Protein AF-0000000066860298 (afdb_homodimer)

Radius of gyration: 26.47 Å; Cα contacts (8 Å, |Δi|>4): 1720; chains: 2; bounding box: 58×80×60 Å

Secondary structure (DSSP, 8-state):
-HHHHHHS-S-HHHHHHHHHHHHTS---TT----GGGGSSS----HHHHHHHHHHHHHHHHHHHHHHHT--GGGEEEEEEEESS---SS-HHHHHHHHHT--TT-EEEEEES--TTHHHHHHHHHHHHHHHS-S-EEEEEEEE--GGG---S--HHHHHHHHHB--EEEEEEEE--GGGGGT-SEEEEEEEEEE-TTSHHHHHSEEEEE-TTS-EEEEE-TTHHHHHHHHHHHHHHHHHHHHS-HHHHHHHHHHHHHHHHS---PPPPPP-GGGT-SEEEE--S-HHHHHHHHHHTT--HHHHHHHHHHHHHH-B-GGGHHHHHHHHHHHTT---TT-EEEEEEEETTTEEEEEEEEESSPPPPPTT-TTTTTGGG-SPPP--/-HHHHHHS-S-HHHHHHHHHHHHHS---TT----GGGGSSS----HHHHHHHHHHHHHHHHHHHHHHHT--GGGEEEEEEEESS---SS-HHHHHHHHHT--TT-EEEEEES--TTHHHHHHHHHHHHHHHS-S-EEEEEEEE--GGG---S--HHHHHHHHHB--EEEEEEEE--GGGGGT-SEEEEEEEEEE-TTSHHHHHSEEEEE-TTS-EEEEE-TTHHHHHHHHHHHHHHHHHHHHS-HHHHHHHHHHHHHHHHH---PPPPPP-GGGT-SEEEE--S-HHHHHHHHHHTT--HHHHHHHHHHHHHH-B-GGGHHHHHHHHHHHTT---TT-EEEEEEEETTTEEEEEEEEESSPPPPPTT-TTTTTGGG-S-----

Sequence (766 aa):
MDHSRLTGDFEDSSLEFQRKILERSGLGEETYVPEAMHSIPPQPSMAAARAEAEQVMFGALDKLFQGTNIKPKDIGILIVNCSLFNPTPSLSAMIVNKYKLRGNIRSFNLGGMGCSAGVIAVDLAKDLLQVHRNTYAVVVSTENITQNWYFGNKKSMLIPNCLFRVGCSALLLSNKPADRRRAKYRLVHVVRTHRGADDKAFRCVYQEQDDAGKTGVSLSKDLMAIAGGALKTNITTLGPLVLPISEQLLFFVTLLMNKLFKAGVKPYIPDFKLAFDHFCIHAGGRAVIDELEKNLQLLPEHVEASRMTLHRFGNTSSSSIWYELAYIEAKGRIKKGNRIWQIAFGSGFKCNSAVWQALRNVRPSPNGPWEDCIHKYPVEIVTMDHSRLTGDFEDSSLEFQRKILERSGLGEETYVPEAMHSIPPQPSMAAARAEAEQVMFGALDKLFQGTNIKPKDIGILIVNCSLFNPTPSLSAMIVNKYKLRGNIRSFNLGGMGCSAGVIAVDLAKDLLQVHRNTYAVVVSTENITQNWYFGNKKSMLIPNCLFRVGCSALLLSNKPADRRRAKYRLVHVVRTHRGADDKAFRCVYQEQDDAGKTGVSLSKDLMAIAGGALKTNITTLGPLVLPISEQLLFFVTLLMNKLFKAGVKPYIPDFKLAFDHFCIHAGGRAVIDELEKNLQLLPEHVEASRMTLHRFGNTSSSSIWYELAYIEAKGRIKKGNRIWQIAFGSGFKCNSAVWQALRNVRPSPNGPWEDCIHKYPVEIVT

Foldseek 3Di:
DVLLVQLVLEDPVLVVLLVVCLQAFLAAPQAAAQPQSVDVVRDLDPVSQVVLLCVFQVVQVVQVCVVVVDQQQQAQEEEEEEEPDADVVGSQVVVCVVRVYDPNRHYYYHYNWWLQVLLVRVVVVVVVCVVPDFGKYKYKYFYTCSNAQWSHYDSQQNNCVSFAGGHMHMDIDHPDPVCLVVDFKDWDDKFKFFPLVDPCQQLQWAWDADPVRTIGTGHDPCNLVSLVVQVVVRCVVVVVVFDDPVQVVVQVVQVVCCVVVVPPDDRDQGQCVRRAVEEQEQLRTPSRLVSCCVSNVHDPVRCFLSSQLCHNHGRRRNCSSVSSVLLCQAVQNAAAQGKYWYWYFTHSTMIMIIIIGTHHRRHRDDPDPCNVPSVVDDDDGDD/DVLLVQLVLEDPVLVVLLVVCLQAFLAAPQAAAQPQSVDVVGDLDPVSQVVLLCVFQVVQVVQVCVVVVDQQQQAQEEEEEEEPDADVVGSQVVVCVVRVYDPNRHYYYHYNWWLQVLLVRVVVVVVVCVVPDFGKYKYKYFYTCSNAQWSHRDSQQNSCVSFAGGHMHMDIDHPDPVCLVVDFKDWDDKFKFFPLVDPCQQLQWAWDADPVRTIGTGHDPCNLVSLVVQVVVRCVVVVVVFDDPVQVVVQVVQVVCCVVVVPPDDRDQGQCVRRAVEEQEQLRTPSRLVSCCVSNVHDCVRCQLSSQLCHNHGRRRNCSSVSSVLLCQAVQNAAAQGKYWYWYFTHSTMIMIIIIGTHHRRHRDDPDPCNVPSVVDDDDGDD

Nearest PDB structures (foldseek):
  4jap-assembly1_D  TM=8.308E-01  e=1.644E-23  Mycobacterium tuberculosis
  5wx5-assembly1_A  TM=7.627E-01  e=2.979E-23  Tetradium ruticarpum
  1jwx-assembly1_A-2  TM=7.814E-01  e=2.443E-23  Medicago sativa
  5wx4-assembly1_A  TM=7.802E-01  e=6.637E-22  Tetradium ruticarpum
  1ted-assembly2_D  TM=7.683E-01  e=3.663E-22  Mycobacterium tuberculosis H37Rv

Organism: Glycine max (NCBI:txid3847)

Solvent-accessible surface area (backbone atoms only — not comparable to full-atom values): 38801 Å² total; per-residue (Å²): 106,71,61,58,60,69,60,64,56,51,48,69,68,45,51,52,49,48,49,56,48,44,72,61,37,52,49,44,90,69,36,45,73,54,72,37,65,74,40,87,64,60,48,58,39,64,69,47,33,50,50,53,48,49,52,37,50,50,51,32,44,51,51,47,32,66,73,67,72,54,58,60,62,61,42,42,31,40,38,27,32,23,27,72,57,48,47,38,33,16,67,43,31,50,50,28,30,74,59,46,33,47,41,68,47,48,69,43,29,38,17,3,49,29,28,21,32,36,52,53,49,49,52,50,48,55,50,48,44,72,70,46,70,73,39,30,34,37,40,36,18,28,40,51,54,43,70,52,58,41,68,56,68,53,65,47,27,44,49,50,64,62,40,54,22,57,35,43,36,56,44,83,43,71,64,38,75,82,48,60,83,72,40,58,58,43,84,73,49,73,47,66,28,43,43,13,41,41,66,67,35,26,53,24,35,29,53,43,55,52,96,87,66,44,52,24,46,30,51,41,92,53,40,64,61,47,50,49,54,38,46,54,56,34,46,64,64,46,40,74,76,55,42,55,67,70,52,41,49,53,41,49,50,44,53,48,44,34,66,72,55,68,42,90,58,75,81,68,68,66,70,55,73,79,50,32,76,42,47,17,48,35,26,76,38,45,65,55,46,52,50,48,35,60,72,52,68,52,55,73,78,48,47,40,35,22,51,49,34,19,18,50,37,24,19,11,47,25,18,29,38,56,53,13,48,49,44,40,22,56,70,57,68,43,39,55,67,37,26,37,39,35,39,26,52,24,30,19,25,32,22,29,35,40,31,34,32,26,68,33,66,39,67,51,55,88,84,40,98,45,60,89,51,52,85,66,53,83,69,87,71,80,126,108,70,59,56,60,70,60,64,55,50,49,70,69,44,51,50,50,48,51,56,50,43,73,62,38,50,49,46,91,70,38,45,70,54,71,39,66,74,39,87,64,60,47,56,39,64,67,47,34,48,50,54,49,46,55,36,49,50,52,32,44,52,52,46,32,66,74,68,70,55,57,59,62,61,42,41,31,39,38,28,32,24,27,71,58,50,46,37,33,15,68,45,32,50,51,30,30,75,58,46,31,46,43,67,47,47,68,44,30,38,19,3,48,30,27,24,32,35,52,52,48,50,51,49,49,55,50,48,42,73,70,46,70,75,38,30,34,37,40,36,17,28,38,51,56,42,68,53,58,41,68,58,68,54,66,48,26,44,50,50,64,62,40,54,23,58,36,43,36,58,44,84,45,70,63,37,76,82,48,60,82,73,38,57,60,42,84,73,48,72,47,67,31,42,41,13,40,41,67,65,36,27,53,23,34,29,53,43,56,51,98,85,64,46,51,25,44,31,49,40,94,54,39,66,60,47,49,50,54,40,47,52,56,35,46,64,66,44,40,75,76,56,44,54,67,72,51,41,50,52,40,50,51,42,52,49,44,34,67,70,55,68,41,91,58,76,81,67,68,65,69,55,70,80,47,31,75,41,48,16,48,36,27,76,38,46,66,54,46,51,49,49,34,60,72,53,67,53,55,73,77,48,46,42,35,22,50,48,36,19,18,52,37,25,18,12,49,26,16,29,38,57,52,13,48,49,44,41,23,58,72,57,69,43,40,55,67,37,26,36,40,35,39,26,51,24,32,17,25,33,22,28,34,39,31,34,32,26,68,33,67,39,64,53,57,88,83,40,98,47,60,89,51,53,87,67,54,82,67,89,71,80,125

InterPro domains:
  IPR012392 Very-long-chain 3-ketoacyl-CoA synthase [PTHR31561] (1-380)
  IPR013601 FAE1/Type III polyketide synthase-like protein [PF08392] (1-259)
  IPR013747 Beta-ketoacyl-[acyl-carrier-protein] synthase III, C-terminal [PF08541] (277-357)
  IPR016039 Thiolase-like [G3DSA:3.40.47.10] (7-358)
  IPR016039 Thiolase-like [SSF53901] (9-183)
  IPR016039 Thiolase-like [SSF53901] (188-357)

pLDDT: mean 95.0, std 6.2, range [60.56, 98.94]

Structure (mmCIF, N/CA/C/O backbone):
data_AF-0000000066860298-model_v1
#
loop_
_entity.id
_entity.type
_entity.pdbx_description
1 polymer 'very-long-chain 3-oxoacyl-CoA synthase'
#
loop_
_atom_site.group_PDB
_atom_site.id
_atom_site.type_symbol
_atom_site.label_atom_id
_atom_site.label_alt_id
_atom_site.label_comp_id
_atom_site.label_asym_id
_atom_site.label_entity_id
_atom_site.label_seq_id
_atom_site.pdbx_PDB_ins_code
_atom_site.Cartn_x
_atom_site.Cartn_y
_atom_site.Cartn_z
_atom_site.occupancy
_atom_site.B_iso_or_equiv
_atom_site.auth_seq_id
_atom_site.auth_comp_id
_atom_site.auth_asym_id
_atom_site.auth_atom_id
_atom_site.pdbx_PDB_model_num
ATOM 1 N N . MET A 1 1 ? 22 -16.344 -17.984 1 90.94 1 MET A N 1
ATOM 2 C CA . MET A 1 1 ? 23.234 -16.844 -17.375 1 90.94 1 MET A CA 1
ATOM 3 C C . MET A 1 1 ? 24.453 -16.141 -17.969 1 90.94 1 MET A C 1
ATOM 5 O O . MET A 1 1 ? 25.391 -15.805 -17.25 1 90.94 1 MET A O 1
ATOM 9 N N . ASP A 1 2 ? 24.438 -15.969 -19.297 1 91.94 2 ASP A N 1
ATOM 10 C CA . ASP A 1 2 ? 25.531 -15.258 -19.938 1 91.94 2 ASP A CA 1
ATOM 11 C C . ASP A 1 2 ? 25.688 -13.844 -19.375 1 91.94 2 ASP A C 1
ATOM 13 O O . ASP A 1 2 ? 26.797 -13.406 -19.062 1 91.94 2 ASP A O 1
ATOM 17 N N . HIS A 1 3 ? 24.625 -13.18 -19.281 1 91.5 3 HIS A N 1
ATOM 18 C CA . HIS A 1 3 ? 24.672 -11.828 -18.734 1 91.5 3 HIS A CA 1
ATOM 19 C C . HIS A 1 3 ? 25.156 -11.836 -17.297 1 91.5 3 HIS A C 1
ATOM 21 O O . HIS A 1 3 ? 25.953 -10.977 -16.906 1 91.5 3 HIS A O 1
ATOM 27 N N . SER A 1 4 ? 24.672 -12.75 -16.5 1 92.75 4 SER A N 1
ATOM 28 C CA . SER A 1 4 ? 25.109 -12.859 -15.109 1 92.75 4 SER A CA 1
ATOM 29 C C . SER A 1 4 ? 26.609 -13.031 -15.016 1 92.75 4 SER A C 1
ATOM 31 O O . SER A 1 4 ? 27.25 -12.469 -14.125 1 92.75 4 SER A O 1
ATOM 33 N N . ARG A 1 5 ? 27.141 -13.812 -15.922 1 94 5 ARG A N 1
ATOM 34 C CA . ARG A 1 5 ? 28.578 -14.023 -15.953 1 94 5 ARG A CA 1
ATOM 35 C C . ARG A 1 5 ? 29.312 -12.727 -16.312 1 94 5 ARG A C 1
ATOM 37 O O . ARG A 1 5 ? 30.328 -12.391 -15.703 1 94 5 ARG A O 1
ATOM 44 N N . LEU A 1 6 ? 28.766 -12.016 -17.219 1 93.94 6 LEU A N 1
ATOM 45 C CA . LEU A 1 6 ? 29.438 -10.844 -17.766 1 93.94 6 LEU A CA 1
ATOM 46 C C . LEU A 1 6 ? 29.375 -9.672 -16.797 1 93.94 6 LEU A C 1
ATOM 48 O O . LEU A 1 6 ? 30.203 -8.75 -16.891 1 93.94 6 LEU A O 1
ATOM 52 N N . THR A 1 7 ? 28.406 -9.617 -15.891 1 92.56 7 THR A N 1
ATOM 53 C CA . THR A 1 7 ? 28.312 -8.523 -14.93 1 92.56 7 THR A CA 1
ATOM 54 C C . THR A 1 7 ? 29.5 -8.539 -13.969 1 92.56 7 THR A C 1
ATOM 56 O O . THR A 1 7 ? 29.891 -7.5 -13.43 1 92.56 7 THR A O 1
ATOM 59 N N . GLY A 1 8 ? 30.047 -9.734 -13.695 1 93.38 8 GLY A N 1
ATOM 60 C CA . GLY A 1 8 ? 31.188 -9.883 -12.812 1 93.38 8 GLY A CA 1
ATOM 61 C C . GLY A 1 8 ? 30.828 -9.867 -11.344 1 93.38 8 GLY A C 1
ATOM 62 O O . GLY A 1 8 ? 31.703 -9.898 -10.477 1 93.38 8 GLY A O 1
ATOM 63 N N . ASP A 1 9 ? 29.609 -9.852 -11.016 1 94.31 9 ASP A N 1
ATOM 64 C CA . ASP A 1 9 ? 29.141 -9.727 -9.641 1 94.31 9 ASP A CA 1
ATOM 65 C C . ASP A 1 9 ? 29.062 -11.094 -8.961 1 94.31 9 ASP A C 1
ATOM 67 O O . ASP A 1 9 ? 29.016 -11.18 -7.734 1 94.31 9 ASP A O 1
ATOM 71 N N . PHE A 1 10 ? 29.078 -12.195 -9.711 1 97.12 10 PHE A N 1
ATOM 72 C CA . PHE A 1 10 ? 28.766 -13.516 -9.172 1 97.12 10 PHE A CA 1
ATOM 73 C C . PHE A 1 10 ? 30.016 -14.406 -9.172 1 97.12 10 PHE A C 1
ATOM 75 O O . PHE A 1 10 ? 30.75 -14.453 -10.164 1 97.12 10 PHE A O 1
ATOM 82 N N . GLU A 1 11 ? 30.172 -15.094 -8.102 1 97.75 11 GLU A N 1
ATOM 83 C CA . GLU A 1 11 ? 31.203 -16.125 -8.039 1 97.75 11 GLU A CA 1
ATOM 84 C C . GLU A 1 11 ? 30.812 -17.344 -8.867 1 97.75 11 GLU A C 1
ATOM 86 O O . GLU A 1 11 ? 29.625 -17.531 -9.195 1 97.75 11 GLU A O 1
ATOM 91 N N . ASP A 1 12 ? 31.781 -18.172 -9.133 1 97.62 12 ASP A N 1
ATOM 92 C CA . ASP A 1 12 ? 31.531 -19.375 -9.93 1 97.62 12 ASP A CA 1
ATOM 93 C C . ASP A 1 12 ? 30.516 -20.281 -9.25 1 97.62 12 ASP A C 1
ATOM 95 O O . ASP A 1 12 ? 29.656 -20.859 -9.914 1 97.62 12 ASP A O 1
ATOM 99 N N . SER A 1 13 ? 30.672 -20.406 -7.992 1 98 13 SER A N 1
ATOM 100 C CA . SER A 1 13 ? 29.75 -21.25 -7.254 1 98 13 SER A CA 1
ATOM 101 C C . SER A 1 13 ? 28.312 -20.719 -7.336 1 98 13 SER A C 1
ATOM 103 O O . SER A 1 13 ? 27.359 -21.5 -7.402 1 98 13 SER A O 1
ATOM 105 N N . SER A 1 14 ? 28.188 -19.391 -7.285 1 97.94 14 SER A N 1
ATOM 106 C CA . SER A 1 14 ? 26.875 -18.75 -7.402 1 97.94 14 SER A CA 1
ATOM 107 C C . SER A 1 14 ? 26.297 -18.953 -8.797 1 97.94 14 SER A C 1
ATOM 109 O O . SER A 1 14 ? 25.094 -19.156 -8.953 1 97.94 14 SER A O 1
ATOM 111 N N . LEU A 1 15 ? 27.125 -18.844 -9.82 1 98.06 15 LEU A N 1
ATOM 112 C CA . LEU A 1 15 ? 26.688 -19.078 -11.188 1 98.06 15 LEU A CA 1
ATOM 113 C C . LEU A 1 15 ? 26.203 -20.516 -11.367 1 98.06 15 LEU A C 1
ATOM 115 O O . LEU A 1 15 ? 25.156 -20.766 -11.969 1 98.06 15 LEU A O 1
ATOM 119 N N . GLU A 1 16 ? 26.953 -21.422 -10.836 1 98.12 16 GLU A N 1
ATOM 120 C CA . GLU A 1 16 ? 26.578 -22.844 -10.906 1 98.12 16 GLU A CA 1
ATOM 121 C C . GLU A 1 16 ? 25.266 -23.094 -10.156 1 98.12 16 GLU A C 1
ATOM 123 O O . GLU A 1 16 ? 24.422 -23.859 -10.633 1 98.12 16 GLU A O 1
ATOM 128 N N . PHE A 1 17 ? 25.219 -22.516 -9.023 1 98 17 PHE A N 1
ATOM 129 C CA . PHE A 1 17 ? 24 -22.641 -8.227 1 98 17 PHE A CA 1
ATOM 130 C C . PHE A 1 17 ? 22.781 -22.156 -9 1 98 17 PHE A C 1
ATOM 132 O O . PHE A 1 17 ? 21.766 -22.844 -9.078 1 98 17 PHE A O 1
ATOM 139 N N . GLN A 1 18 ? 22.859 -20.984 -9.562 1 97.62 18 GLN A N 1
ATOM 140 C CA . GLN A 1 18 ? 21.766 -20.422 -10.344 1 97.62 18 GLN A CA 1
ATOM 141 C C . GLN A 1 18 ? 21.422 -21.312 -11.531 1 97.62 18 GLN A C 1
ATOM 143 O O . GLN A 1 18 ? 20.25 -21.531 -11.844 1 97.62 18 GLN A O 1
ATOM 148 N N . ARG A 1 19 ? 22.422 -21.797 -12.195 1 97.06 19 ARG A N 1
ATOM 149 C CA . ARG A 1 19 ? 22.203 -22.672 -13.336 1 97.06 19 ARG A CA 1
ATOM 150 C C . ARG A 1 19 ? 21.391 -23.906 -12.93 1 97.06 19 ARG A C 1
ATOM 152 O O . ARG A 1 19 ? 20.438 -24.281 -13.617 1 97.06 19 ARG A O 1
ATOM 159 N N . LYS A 1 20 ? 21.75 -24.484 -11.852 1 96.5 20 LYS A N 1
ATOM 160 C CA . LYS A 1 20 ? 21.062 -25.688 -11.375 1 96.5 20 LYS A CA 1
ATOM 161 C C . LYS A 1 20 ? 19.609 -25.375 -11.031 1 96.5 20 LYS A C 1
ATOM 163 O O . LYS A 1 20 ? 18.719 -26.172 -11.32 1 96.5 20 LYS A O 1
ATOM 168 N N . ILE A 1 21 ? 19.406 -24.234 -10.375 1 95.5 21 ILE A N 1
ATOM 169 C CA . ILE A 1 21 ? 18.047 -23.844 -10.031 1 95.5 21 ILE A CA 1
ATOM 170 C C . ILE A 1 21 ? 17.234 -23.641 -11.305 1 95.5 21 ILE A C 1
ATOM 172 O O . ILE A 1 21 ? 16.094 -24.109 -11.398 1 95.5 21 ILE A O 1
ATOM 176 N N . LEU A 1 22 ? 17.781 -22.969 -12.25 1 95 22 LEU A N 1
ATOM 177 C CA . LEU A 1 22 ? 17.094 -22.656 -13.492 1 95 22 LEU A CA 1
ATOM 178 C C . LEU A 1 22 ? 16.734 -23.922 -14.258 1 95 22 LEU A C 1
ATOM 180 O O . LEU A 1 22 ? 15.648 -24.016 -14.844 1 95 22 LEU A O 1
ATOM 184 N N . GLU A 1 23 ? 17.562 -24.891 -14.242 1 93.31 23 GLU A N 1
ATOM 185 C CA . GLU A 1 23 ? 17.344 -26.141 -14.961 1 93.31 23 GLU A CA 1
ATOM 186 C C . GLU A 1 23 ? 16.172 -26.922 -14.375 1 93.31 23 GLU A C 1
ATOM 188 O O . GLU A 1 23 ? 15.516 -27.688 -15.086 1 93.31 23 GLU A O 1
ATOM 193 N N . ARG A 1 24 ? 15.891 -26.688 -13.125 1 92.38 24 ARG A N 1
ATOM 194 C CA . ARG A 1 24 ? 14.867 -27.469 -12.453 1 92.38 24 ARG A CA 1
ATOM 195 C C . ARG A 1 24 ? 13.656 -26.609 -12.109 1 92.38 24 ARG A C 1
ATOM 197 O O . ARG A 1 24 ? 12.75 -27.062 -11.406 1 92.38 24 ARG A O 1
ATOM 204 N N . SER A 1 25 ? 13.641 -25.438 -12.516 1 92.5 25 SER A N 1
ATOM 205 C CA . SER A 1 25 ? 12.672 -24.438 -12.055 1 92.5 25 SER A CA 1
ATOM 206 C C . SER A 1 25 ? 11.32 -24.641 -12.719 1 92.5 25 SER A C 1
ATOM 208 O O . SER A 1 25 ? 10.297 -24.172 -12.219 1 92.5 25 SER A O 1
ATOM 210 N N . GLY A 1 26 ? 11.242 -25.312 -13.852 1 93.69 26 GLY A N 1
ATOM 211 C CA . GLY A 1 26 ? 10.023 -25.422 -14.641 1 93.69 26 GLY A CA 1
ATOM 212 C C . GLY A 1 26 ? 9.789 -24.234 -15.547 1 93.69 26 GLY A C 1
ATOM 213 O O . GLY A 1 26 ? 8.789 -24.172 -16.266 1 93.69 26 GLY A O 1
ATOM 214 N N . LEU A 1 27 ? 10.75 -23.25 -15.547 1 96.06 27 LEU A N 1
ATOM 215 C CA . LEU A 1 27 ? 10.648 -22.062 -16.406 1 96.06 27 LEU A CA 1
ATOM 216 C C . LEU A 1 27 ? 11.172 -22.375 -17.797 1 96.06 27 LEU A C 1
ATOM 218 O O . LEU A 1 27 ? 12.172 -23.062 -17.953 1 96.06 27 LEU A O 1
ATOM 222 N N . GLY A 1 28 ? 10.484 -21.797 -18.781 1 94.38 28 GLY A N 1
ATOM 223 C CA . GLY A 1 28 ? 10.953 -21.891 -20.156 1 94.38 28 GLY A CA 1
ATOM 224 C C . GLY A 1 28 ? 11.867 -20.75 -20.562 1 94.38 28 GLY A C 1
ATOM 225 O O . GLY A 1 28 ? 12.094 -19.828 -19.781 1 94.38 28 GLY A O 1
ATOM 226 N N . GLU A 1 29 ? 12.297 -20.75 -21.812 1 92.12 29 GLU A N 1
ATOM 227 C CA . GLU A 1 29 ? 13.297 -19.812 -22.312 1 92.12 29 GLU A CA 1
ATOM 228 C C . GLU A 1 29 ? 12.656 -18.484 -22.734 1 92.12 29 GLU A C 1
ATOM 230 O O . GLU A 1 29 ? 13.344 -17.484 -22.922 1 92.12 29 GLU A O 1
ATOM 235 N N . GLU A 1 30 ? 11.344 -18.516 -22.734 1 93.62 30 GLU A N 1
ATOM 236 C CA . GLU A 1 30 ? 10.68 -17.328 -23.266 1 93.62 30 GLU A CA 1
ATOM 237 C C . GLU A 1 30 ? 10.188 -16.422 -22.125 1 93.62 30 GLU A C 1
ATOM 239 O O . GLU A 1 30 ? 9.406 -15.5 -22.359 1 93.62 30 GLU A O 1
ATOM 244 N N . THR A 1 31 ? 10.594 -16.734 -20.938 1 95.75 31 THR A N 1
ATOM 245 C CA . THR A 1 31 ? 10.227 -15.875 -19.812 1 95.75 31 THR A CA 1
ATOM 246 C C . THR A 1 31 ? 10.945 -14.531 -19.906 1 95.75 31 THR A C 1
ATOM 248 O O . THR A 1 31 ? 12.031 -14.445 -20.5 1 95.75 31 THR A O 1
ATOM 251 N N . TYR A 1 32 ? 10.352 -13.484 -19.375 1 94.44 32 TYR A N 1
ATOM 252 C CA . TYR A 1 32 ? 10.859 -12.133 -19.609 1 94.44 32 TYR A CA 1
ATOM 253 C C . TYR A 1 32 ? 11.508 -11.578 -18.344 1 94.44 32 TYR A C 1
ATOM 255 O O . TYR A 1 32 ? 10.93 -11.641 -17.266 1 94.44 32 TYR A O 1
ATOM 263 N N . VAL A 1 33 ? 12.719 -11.031 -18.531 1 94.94 33 VAL A N 1
ATOM 264 C CA . VAL A 1 33 ? 13.414 -10.25 -17.5 1 94.94 33 VAL A CA 1
ATOM 265 C C . VAL A 1 33 ? 13.375 -8.766 -17.875 1 94.94 33 VAL A C 1
ATOM 267 O O . VAL A 1 33 ? 13.211 -8.414 -19.047 1 94.94 33 VAL A O 1
ATOM 270 N N . PRO A 1 34 ? 13.461 -7.902 -16.844 1 94.69 34 PRO A N 1
ATOM 271 C CA . PRO A 1 34 ? 13.383 -6.473 -17.156 1 94.69 34 PRO A CA 1
ATOM 272 C C . PRO A 1 34 ? 14.469 -6.02 -18.141 1 94.69 34 PRO A C 1
ATOM 274 O O . PRO A 1 34 ? 15.594 -6.523 -18.078 1 94.69 34 PRO A O 1
ATOM 277 N N . GLU A 1 35 ? 14.125 -5.016 -18.906 1 94.5 35 GLU A N 1
ATOM 278 C CA . GLU A 1 35 ? 15.047 -4.477 -19.906 1 94.5 35 GLU A CA 1
ATOM 279 C C . GLU A 1 35 ? 16.375 -4.059 -19.266 1 94.5 35 GLU A C 1
ATOM 281 O O . GLU A 1 35 ? 17.438 -4.234 -19.859 1 94.5 35 GLU A O 1
ATOM 286 N N . ALA A 1 36 ? 16.312 -3.486 -18.141 1 95.19 36 ALA A N 1
ATOM 287 C CA . ALA A 1 36 ? 17.484 -2.979 -17.438 1 95.19 36 ALA A CA 1
ATOM 288 C C . ALA A 1 36 ? 18.516 -4.082 -17.219 1 95.19 36 ALA A C 1
ATOM 290 O O . ALA A 1 36 ? 19.719 -3.812 -17.125 1 95.19 36 ALA A O 1
ATOM 291 N N . MET A 1 37 ? 18.094 -5.344 -17.156 1 93.75 37 MET A N 1
ATOM 292 C CA . MET A 1 37 ? 18.969 -6.473 -16.875 1 93.75 37 MET A CA 1
ATOM 293 C C . MET A 1 37 ? 19.656 -6.961 -18.141 1 93.75 37 MET A C 1
ATOM 295 O O . MET A 1 37 ? 20.625 -7.727 -18.078 1 93.75 37 MET A O 1
ATOM 299 N N . HIS A 1 38 ? 19.219 -6.457 -19.281 1 93.69 38 HIS A N 1
ATOM 300 C CA . HIS A 1 38 ? 19.797 -6.895 -20.547 1 93.69 38 HIS A CA 1
ATOM 301 C C . HIS A 1 38 ? 20.984 -6.023 -20.938 1 93.69 38 HIS A C 1
ATOM 303 O O . HIS A 1 38 ? 21.75 -6.379 -21.844 1 93.69 38 HIS A O 1
ATOM 309 N N . SER A 1 39 ? 21.109 -4.953 -20.266 1 92.88 39 SER A N 1
ATOM 310 C CA . SER A 1 39 ? 22.297 -4.129 -20.469 1 92.88 39 SER A CA 1
ATOM 311 C C . SER A 1 39 ? 23.5 -4.699 -19.734 1 92.88 39 SER A C 1
ATOM 313 O O . SER A 1 39 ? 23.344 -5.379 -18.719 1 92.88 39 SER A O 1
ATOM 315 N N . ILE A 1 40 ? 24.703 -4.457 -20.312 1 93.19 40 ILE A N 1
ATOM 316 C CA . ILE A 1 40 ? 25.953 -4.816 -19.641 1 93.19 40 ILE A CA 1
ATOM 317 C C . ILE A 1 40 ? 26.797 -3.564 -19.422 1 93.19 40 ILE A C 1
ATOM 319 O O . ILE A 1 40 ? 27.344 -2.992 -20.375 1 93.19 40 ILE A O 1
ATOM 323 N N . PRO A 1 41 ? 27.094 -3.104 -18.312 1 93.75 41 PRO A N 1
ATOM 324 C CA . PRO A 1 41 ? 26.484 -3.611 -17.062 1 93.75 41 PRO A CA 1
ATOM 325 C C . PRO A 1 41 ? 25 -3.303 -16.969 1 93.75 41 PRO A C 1
ATOM 327 O O . PRO A 1 41 ? 24.5 -2.404 -17.641 1 93.75 41 PRO A O 1
ATOM 330 N N . PRO A 1 42 ? 24.297 -4.066 -16.031 1 94.44 42 PRO A N 1
ATOM 331 C CA . PRO A 1 42 ? 22.875 -3.768 -15.812 1 94.44 42 PRO A CA 1
ATOM 332 C C . PRO A 1 42 ? 22.656 -2.354 -15.281 1 94.44 42 PRO A C 1
ATOM 334 O O . PRO A 1 42 ? 23.547 -1.769 -14.664 1 94.44 42 PRO A O 1
ATOM 337 N N . GLN A 1 43 ? 21.453 -1.805 -15.508 1 94.44 43 GLN A N 1
ATOM 338 C CA . GLN A 1 43 ? 21.109 -0.443 -15.117 1 94.44 43 GLN A CA 1
ATOM 339 C C . GLN A 1 43 ? 19.844 -0.422 -14.273 1 94.44 43 GLN A C 1
ATOM 341 O O . GLN A 1 43 ? 18.828 0.143 -14.688 1 94.44 43 GLN A O 1
ATOM 346 N N . PRO A 1 44 ? 19.906 -0.96 -13.094 1 95.38 44 PRO A N 1
ATOM 347 C CA . PRO A 1 44 ? 18.703 -1.051 -12.25 1 95.38 44 PRO A CA 1
ATOM 348 C C . PRO A 1 44 ? 18.375 0.266 -11.555 1 95.38 44 PRO A C 1
ATOM 350 O O . PRO A 1 44 ? 18.25 0.305 -10.328 1 95.38 44 PRO A O 1
ATOM 353 N N . SER A 1 45 ? 18.078 1.321 -12.336 1 96.5 45 SER A N 1
ATOM 354 C CA . SER A 1 45 ? 17.75 2.646 -11.812 1 96.5 45 SER A CA 1
ATOM 355 C C . SER A 1 45 ? 16.281 2.764 -11.461 1 96.5 45 SER A C 1
ATOM 357 O O . SER A 1 45 ? 15.469 1.906 -11.844 1 96.5 45 SER A O 1
ATOM 359 N N . MET A 1 46 ? 15.93 3.771 -10.719 1 96.62 46 MET A N 1
ATOM 360 C CA . MET A 1 46 ? 14.531 4.066 -10.422 1 96.62 46 MET A CA 1
ATOM 361 C C . MET A 1 46 ? 13.75 4.34 -11.703 1 96.62 46 MET A C 1
ATOM 363 O O . MET A 1 46 ? 12.602 3.91 -11.844 1 96.62 46 MET A O 1
ATOM 367 N N . ALA A 1 47 ? 14.406 5.094 -12.562 1 97.69 47 ALA A N 1
ATOM 368 C CA . ALA A 1 47 ? 13.758 5.375 -13.844 1 97.69 47 ALA A CA 1
ATOM 369 C C . ALA A 1 47 ? 13.461 4.086 -14.602 1 97.69 47 ALA A C 1
ATOM 371 O O . ALA A 1 47 ? 12.391 3.945 -15.203 1 97.69 47 ALA A O 1
ATOM 372 N N . ALA A 1 48 ? 14.398 3.162 -14.602 1 98 48 ALA A N 1
ATOM 373 C CA . ALA A 1 48 ? 14.203 1.878 -15.266 1 98 48 ALA A CA 1
ATOM 374 C C . ALA A 1 48 ? 13.094 1.072 -14.594 1 98 48 ALA A C 1
ATOM 376 O O . ALA A 1 48 ? 12.328 0.38 -15.266 1 98 48 ALA A O 1
ATOM 377 N N . ALA A 1 49 ? 13.039 1.113 -13.312 1 98.19 49 ALA A N 1
ATOM 378 C CA . ALA A 1 49 ? 11.984 0.422 -12.578 1 98.19 49 ALA A CA 1
ATOM 379 C C . ALA A 1 49 ? 10.609 0.992 -12.922 1 98.19 49 ALA A C 1
ATOM 381 O O . ALA A 1 49 ? 9.641 0.244 -13.094 1 98.19 49 ALA A O 1
ATOM 382 N N . ARG A 1 50 ? 10.477 2.311 -13.023 1 98.19 50 ARG A N 1
ATOM 383 C CA . ARG A 1 50 ? 9.227 2.943 -13.438 1 98.19 50 ARG A CA 1
ATOM 384 C C . ARG A 1 50 ? 8.844 2.525 -14.852 1 98.19 50 ARG A C 1
ATOM 386 O O . ARG A 1 50 ? 7.672 2.273 -15.133 1 98.19 50 ARG A O 1
ATOM 393 N N . ALA A 1 51 ? 9.844 2.504 -15.68 1 97.94 51 ALA A N 1
ATOM 394 C CA . ALA A 1 51 ? 9.586 2.115 -17.062 1 97.94 51 ALA A CA 1
ATOM 395 C C . ALA A 1 51 ? 9.055 0.686 -17.141 1 97.94 51 ALA A C 1
ATOM 397 O O . ALA A 1 51 ? 8.156 0.394 -17.938 1 97.94 51 ALA A O 1
ATOM 398 N N . GLU A 1 52 ? 9.641 -0.203 -16.359 1 97.88 52 GLU A N 1
ATOM 399 C CA . GLU A 1 52 ? 9.133 -1.57 -16.297 1 97.88 52 GLU A CA 1
ATOM 400 C C . GLU A 1 52 ? 7.668 -1.592 -15.875 1 97.88 52 GLU A C 1
ATOM 402 O O . GLU A 1 52 ? 6.852 -2.279 -16.484 1 97.88 52 GLU A O 1
ATOM 407 N N . ALA A 1 53 ? 7.355 -0.847 -14.82 1 98.12 53 ALA A N 1
ATOM 408 C CA . ALA A 1 53 ? 5.988 -0.788 -14.312 1 98.12 53 ALA A CA 1
ATOM 409 C C . ALA A 1 53 ? 5.035 -0.236 -15.375 1 98.12 53 ALA A C 1
ATOM 411 O O . ALA A 1 53 ? 3.943 -0.77 -15.57 1 98.12 53 ALA A O 1
ATOM 412 N N . GLU A 1 54 ? 5.465 0.831 -16 1 98.19 54 GLU A N 1
ATOM 413 C CA . GLU A 1 54 ? 4.633 1.456 -17.031 1 98.19 54 GLU A CA 1
ATOM 414 C C . GLU A 1 54 ? 4.328 0.481 -18.172 1 98.19 54 GLU A C 1
ATOM 416 O O . GLU A 1 54 ? 3.182 0.375 -18.609 1 98.19 54 GLU A O 1
ATOM 421 N N . GLN A 1 55 ? 5.301 -0.189 -18.578 1 97.25 55 GLN A N 1
ATOM 422 C CA . GLN A 1 55 ? 5.145 -1.11 -19.703 1 97.25 55 GLN A CA 1
ATOM 423 C C . GLN A 1 55 ? 4.074 -2.158 -19.406 1 97.25 55 GLN A C 1
ATOM 425 O O . GLN A 1 55 ? 3.162 -2.365 -20.203 1 97.25 55 GLN A O 1
ATOM 430 N N . VAL A 1 56 ? 4.113 -2.73 -18.281 1 97.44 56 VAL A N 1
ATOM 431 C CA . VAL A 1 56 ? 3.234 -3.871 -18.047 1 97.44 56 VAL A CA 1
ATOM 432 C C . VAL A 1 56 ? 1.884 -3.383 -17.531 1 97.44 56 VAL A C 1
ATOM 434 O O . VAL A 1 56 ? 0.84 -3.947 -17.859 1 97.44 56 VAL A O 1
ATOM 437 N N . MET A 1 57 ? 1.821 -2.33 -16.688 1 98.69 57 MET A N 1
ATOM 438 C CA . MET A 1 57 ? 0.553 -1.838 -16.156 1 98.69 57 MET A CA 1
ATOM 439 C C . MET A 1 57 ? -0.295 -1.217 -17.266 1 98.69 57 MET A C 1
ATOM 441 O O . MET A 1 57 ? -1.485 -1.513 -17.375 1 98.69 57 MET A O 1
ATOM 445 N N . PHE A 1 58 ? 0.338 -0.38 -18.062 1 98.62 58 PHE A N 1
ATOM 446 C CA . PHE A 1 58 ? -0.426 0.32 -19.078 1 98.62 58 PHE A CA 1
ATOM 447 C C . PHE A 1 58 ? -0.838 -0.634 -20.203 1 98.62 58 PHE A C 1
ATOM 449 O O . PHE A 1 58 ? -1.925 -0.502 -20.766 1 98.62 58 PHE A O 1
ATOM 456 N N . GLY A 1 59 ? 0.058 -1.603 -20.531 1 97.31 59 GLY A N 1
ATOM 457 C CA . GLY A 1 59 ? -0.355 -2.631 -21.469 1 97.31 59 GLY A CA 1
ATOM 458 C C . GLY A 1 59 ? -1.578 -3.404 -21 1 97.31 59 GLY A C 1
ATOM 459 O O . GLY A 1 59 ? -2.518 -3.604 -21.781 1 97.31 59 GLY A O 1
ATOM 460 N N . ALA A 1 60 ? -1.57 -3.85 -19.766 1 97.75 60 ALA A N 1
ATOM 461 C CA . ALA A 1 60 ? -2.695 -4.598 -19.203 1 97.75 60 ALA A CA 1
ATOM 462 C C . ALA A 1 60 ? -3.963 -3.746 -19.188 1 97.75 60 ALA A C 1
ATOM 464 O O . ALA A 1 60 ? -5.043 -4.227 -19.531 1 97.75 60 ALA A O 1
ATOM 465 N N . LEU A 1 61 ? -3.867 -2.49 -18.812 1 98.5 61 LEU A N 1
ATOM 466 C CA . LEU A 1 61 ? -5.02 -1.603 -18.703 1 98.5 61 LEU A CA 1
ATOM 467 C C . LEU A 1 61 ? -5.57 -1.254 -20.078 1 98.5 61 LEU A C 1
ATOM 469 O O . LEU A 1 61 ? -6.789 -1.191 -20.266 1 98.5 61 LEU A O 1
ATOM 473 N N . ASP A 1 62 ? -4.668 -0.987 -21.031 1 97.5 62 ASP A N 1
ATOM 474 C CA . ASP A 1 62 ? -5.121 -0.721 -22.391 1 97.5 62 ASP A CA 1
ATOM 475 C C . ASP A 1 62 ? -5.965 -1.878 -22.938 1 97.5 62 ASP A C 1
ATOM 477 O O . ASP A 1 62 ? -7.023 -1.66 -23.516 1 97.5 62 ASP A O 1
ATOM 481 N N . LYS A 1 63 ? -5.504 -3.066 -22.75 1 96.19 63 LYS A N 1
ATOM 482 C CA . LYS A 1 63 ? -6.238 -4.242 -23.188 1 96.19 63 LYS A CA 1
ATOM 483 C C . LYS A 1 63 ? -7.566 -4.379 -22.453 1 96.19 63 LYS A C 1
ATOM 485 O O . LYS A 1 63 ? -8.578 -4.758 -23.047 1 96.19 63 LYS A O 1
ATOM 490 N N . LEU A 1 64 ? -7.535 -4.117 -21.156 1 96.56 64 LEU A N 1
ATOM 491 C CA . LEU A 1 64 ? -8.758 -4.172 -20.359 1 96.56 64 LEU A CA 1
ATOM 492 C C . LEU A 1 64 ? -9.797 -3.189 -20.891 1 96.56 64 LEU A C 1
ATOM 494 O O . LEU A 1 64 ? -10.961 -3.549 -21.078 1 96.56 64 LEU A O 1
ATOM 498 N N . PHE A 1 65 ? -9.367 -1.954 -21.094 1 96.94 65 PHE A N 1
ATOM 499 C CA . PHE A 1 65 ? -10.281 -0.917 -21.562 1 96.94 65 PHE A CA 1
ATOM 500 C C . PHE A 1 65 ? -10.805 -1.241 -22.953 1 96.94 65 PHE A C 1
ATOM 502 O O . PHE A 1 65 ? -12 -1.065 -23.234 1 96.94 65 PHE A O 1
ATOM 509 N N . GLN A 1 66 ? -9.945 -1.727 -23.797 1 94.69 66 GLN A N 1
ATOM 510 C CA . GLN A 1 66 ? -10.352 -2.111 -25.141 1 94.69 66 GLN A CA 1
ATOM 511 C C . GLN A 1 66 ? -11.375 -3.244 -25.094 1 94.69 66 GLN A C 1
ATOM 513 O O . GLN A 1 66 ? -12.375 -3.213 -25.828 1 94.69 66 GLN A O 1
ATOM 518 N N . GLY A 1 67 ? -11.141 -4.168 -24.281 1 92.62 67 GLY A N 1
ATOM 519 C CA . GLY A 1 67 ? -11.984 -5.355 -24.234 1 92.62 67 GLY A CA 1
ATOM 520 C C . GLY A 1 67 ? -13.312 -5.113 -23.562 1 92.62 67 GLY A C 1
ATOM 521 O O . GLY A 1 67 ? -14.281 -5.844 -23.781 1 92.62 67 GLY A O 1
ATOM 522 N N . THR A 1 68 ? -13.414 -4.164 -22.703 1 93.75 68 THR A N 1
ATOM 523 C CA . THR A 1 68 ? -14.625 -3.953 -21.906 1 93.75 68 THR A CA 1
ATOM 524 C C . THR A 1 68 ? -15.375 -2.713 -22.391 1 93.75 68 THR A C 1
ATOM 526 O O . THR A 1 68 ? -16.531 -2.502 -22.016 1 93.75 68 THR A O 1
ATOM 529 N N . ASN A 1 69 ? -14.734 -1.814 -23.141 1 93.31 69 ASN A N 1
ATOM 530 C CA . ASN A 1 69 ? -15.297 -0.57 -23.656 1 93.31 69 ASN A CA 1
ATOM 531 C C . ASN A 1 69 ? -15.656 0.396 -22.531 1 93.31 69 ASN A C 1
ATOM 533 O O . ASN A 1 69 ? -16.656 1.101 -22.609 1 93.31 69 ASN A O 1
ATOM 537 N N . ILE A 1 70 ? -14.953 0.302 -21.469 1 95.31 70 ILE A N 1
ATOM 538 C CA . ILE A 1 70 ? -15.164 1.269 -20.406 1 95.31 70 ILE A CA 1
ATOM 539 C C . ILE A 1 70 ? -14.203 2.447 -20.578 1 95.31 70 ILE A C 1
ATOM 541 O O . ILE A 1 70 ? -13.086 2.279 -21.078 1 95.31 70 ILE A O 1
ATOM 545 N N . LYS A 1 71 ? -14.711 3.627 -20.172 1 97 71 LYS A N 1
ATOM 546 C CA . LYS A 1 71 ? -13.867 4.816 -20.172 1 97 71 LYS A CA 1
ATOM 547 C C . LYS A 1 71 ? -13.125 4.953 -18.844 1 97 71 LYS A C 1
ATOM 549 O O . LYS A 1 71 ? -13.688 4.703 -17.781 1 97 71 LYS A O 1
ATOM 554 N N . PRO A 1 72 ? -11.883 5.34 -18.938 1 97.62 72 PRO A N 1
ATOM 555 C CA . PRO A 1 72 ? -11.117 5.496 -17.703 1 97.62 72 PRO A CA 1
ATOM 556 C C . PRO A 1 72 ? -11.828 6.367 -16.672 1 97.62 72 PRO A C 1
ATOM 558 O O . PRO A 1 72 ? -11.758 6.094 -15.469 1 97.62 72 PRO A O 1
ATOM 561 N N . LYS A 1 73 ? -12.523 7.359 -17.031 1 96 73 LYS A N 1
ATOM 562 C CA . LYS A 1 73 ? -13.188 8.297 -16.125 1 96 73 LYS A CA 1
ATOM 563 C C . LYS A 1 73 ? -14.352 7.633 -15.406 1 96 73 LYS A C 1
ATOM 565 O O . LYS A 1 73 ? -14.852 8.164 -14.414 1 96 73 LYS A O 1
ATOM 570 N N . ASP A 1 74 ? -14.781 6.453 -15.875 1 96.25 74 ASP A N 1
ATOM 571 C CA . ASP A 1 74 ? -15.875 5.727 -15.242 1 96.25 74 ASP A CA 1
ATOM 572 C C . ASP A 1 74 ? -15.391 4.969 -14.008 1 96.25 74 ASP A C 1
ATOM 574 O O . ASP A 1 74 ? -16.203 4.512 -13.195 1 96.25 74 ASP A O 1
ATOM 578 N N . ILE A 1 75 ? -14.164 4.863 -13.859 1 98.44 75 ILE A N 1
ATOM 579 C CA . ILE A 1 75 ? -13.594 4.098 -12.75 1 98.44 75 ILE A CA 1
ATOM 580 C C . ILE A 1 75 ? -13.734 4.891 -11.453 1 98.44 75 ILE A C 1
ATOM 582 O O . ILE A 1 75 ? -13.312 6.043 -11.375 1 98.44 75 ILE A O 1
ATOM 586 N N . GLY A 1 76 ? -14.328 4.246 -10.453 1 98.56 76 GLY A N 1
ATOM 587 C CA . GLY A 1 76 ? -14.484 4.891 -9.164 1 98.56 76 GLY A CA 1
ATOM 588 C C . GLY A 1 76 ? -13.469 4.422 -8.133 1 98.56 76 GLY A C 1
ATOM 589 O O . GLY A 1 76 ? -13.156 5.145 -7.188 1 98.56 76 GLY A O 1
ATOM 590 N N . ILE A 1 77 ? -13.008 3.182 -8.273 1 98.88 77 ILE A N 1
ATOM 591 C CA . ILE A 1 77 ? -12.07 2.59 -7.328 1 98.88 77 ILE A CA 1
ATOM 592 C C . ILE A 1 77 ? -10.883 2.002 -8.086 1 98.88 77 ILE A C 1
ATOM 594 O O . ILE A 1 77 ? -11.055 1.282 -9.07 1 98.88 77 ILE A O 1
ATOM 598 N N . LEU A 1 78 ? -9.68 2.361 -7.711 1 98.94 78 LEU A N 1
ATOM 599 C CA . LEU A 1 78 ? -8.445 1.812 -8.266 1 98.94 78 LEU A CA 1
ATOM 600 C C . LEU A 1 78 ? -7.562 1.229 -7.172 1 98.94 78 LEU A C 1
ATOM 602 O O . LEU A 1 78 ? -7.195 1.933 -6.227 1 98.94 78 LEU A O 1
ATOM 606 N N . ILE A 1 79 ? -7.262 -0.052 -7.223 1 98.94 79 ILE A N 1
ATOM 607 C CA . ILE A 1 79 ? -6.359 -0.711 -6.281 1 98.94 79 ILE A CA 1
ATOM 608 C C . ILE A 1 79 ? -5.18 -1.319 -7.035 1 98.94 79 ILE A C 1
ATOM 610 O O . ILE A 1 79 ? -5.367 -2.121 -7.953 1 98.94 79 ILE A O 1
ATOM 614 N N . VAL A 1 80 ? -4.004 -0.915 -6.688 1 98.94 80 VAL A N 1
ATOM 615 C CA . VAL A 1 80 ? -2.785 -1.432 -7.297 1 98.94 80 VAL A CA 1
ATOM 616 C C . VAL A 1 80 ? -1.925 -2.113 -6.234 1 98.94 80 VAL A C 1
ATOM 618 O O . VAL A 1 80 ? -1.808 -1.619 -5.109 1 98.94 80 VAL A O 1
ATOM 621 N N . ASN A 1 81 ? -1.401 -3.275 -6.551 1 98.81 81 ASN A N 1
ATOM 622 C CA . ASN A 1 81 ? -0.49 -3.92 -5.613 1 98.81 81 ASN A CA 1
ATOM 623 C C . ASN A 1 81 ? 0.824 -4.312 -6.285 1 98.81 81 ASN A C 1
ATOM 625 O O . ASN A 1 81 ? 0.835 -4.703 -7.453 1 98.81 81 ASN A O 1
ATOM 629 N N . CYS A 1 82 ? 1.849 -4.078 -5.613 1 98.44 82 CYS A N 1
ATOM 630 C CA . CYS A 1 82 ? 3.215 -4.469 -5.949 1 98.44 82 CYS A CA 1
ATOM 631 C C . CYS A 1 82 ? 4.039 -4.691 -4.688 1 98.44 82 CYS A C 1
ATOM 633 O O . CYS A 1 82 ? 4.023 -3.867 -3.773 1 98.44 82 CYS A O 1
ATOM 635 N N . SER A 1 83 ? 4.77 -5.715 -4.648 1 96.31 83 SER A N 1
ATOM 636 C CA . SER A 1 83 ? 5.461 -6.035 -3.404 1 96.31 83 SER A CA 1
ATOM 637 C C . SER A 1 83 ? 6.793 -5.297 -3.307 1 96.31 83 SER A C 1
ATOM 639 O O . SER A 1 83 ? 7.133 -4.754 -2.252 1 96.31 83 SER A O 1
ATOM 641 N N . LEU A 1 84 ? 7.516 -5.172 -4.391 1 95.88 84 LEU A N 1
ATOM 642 C CA . LEU A 1 84 ? 8.93 -4.848 -4.238 1 95.88 84 LEU A CA 1
ATOM 643 C C . LEU A 1 84 ? 9.211 -3.416 -4.691 1 95.88 84 LEU A C 1
ATOM 645 O O . LEU A 1 84 ? 10.266 -2.861 -4.383 1 95.88 84 LEU A O 1
ATOM 649 N N . PHE A 1 85 ? 8.406 -2.836 -5.492 1 97.69 85 PHE A N 1
ATOM 650 C CA . PHE A 1 85 ? 8.633 -1.483 -5.988 1 97.69 85 PHE A CA 1
ATOM 651 C C . PHE A 1 85 ? 7.445 -0.583 -5.656 1 97.69 85 PHE A C 1
ATOM 653 O O . PHE A 1 85 ? 6.383 -0.698 -6.27 1 97.69 85 PHE A O 1
ATOM 660 N N . ASN A 1 86 ? 7.617 0.32 -4.746 1 97.56 86 ASN A N 1
ATOM 661 C CA . ASN A 1 86 ? 6.59 1.255 -4.297 1 97.56 86 ASN A CA 1
ATOM 662 C C . ASN A 1 86 ? 7.117 2.688 -4.258 1 97.56 86 ASN A C 1
ATOM 664 O O . ASN A 1 86 ? 7.379 3.225 -3.182 1 97.56 86 ASN A O 1
ATOM 668 N N . PRO A 1 87 ? 7.145 3.316 -5.387 1 97.88 87 PRO A N 1
ATOM 669 C CA . PRO A 1 87 ? 7.738 4.648 -5.504 1 97.88 87 PRO A CA 1
ATOM 670 C C . PRO A 1 87 ? 6.805 5.758 -5.027 1 97.88 87 PRO A C 1
ATOM 672 O O . PRO A 1 87 ? 5.633 5.5 -4.742 1 97.88 87 PRO A O 1
ATOM 675 N N . THR A 1 88 ? 7.359 6.961 -4.906 1 97.88 88 THR A N 1
ATOM 676 C CA . THR A 1 88 ? 6.625 8.203 -4.676 1 97.88 88 THR A CA 1
ATOM 677 C C . THR A 1 88 ? 6.762 9.141 -5.871 1 97.88 88 THR A C 1
ATOM 679 O O . THR A 1 88 ? 7.867 9.562 -6.211 1 97.88 88 THR A O 1
ATOM 682 N N . PRO A 1 89 ? 5.695 9.516 -6.582 1 98.19 89 PRO A N 1
ATOM 683 C CA . PRO A 1 89 ? 4.332 9.055 -6.297 1 98.19 89 PRO A CA 1
ATOM 684 C C . PRO A 1 89 ? 4.137 7.566 -6.586 1 98.19 89 PRO A C 1
ATOM 686 O O . PRO A 1 89 ? 4.945 6.961 -7.297 1 98.19 89 PRO A O 1
ATOM 689 N N . SER A 1 90 ? 3.023 7.02 -6.055 1 98.69 90 SER A N 1
ATOM 690 C CA . SER A 1 90 ? 2.727 5.59 -6.094 1 98.69 90 SER A CA 1
ATOM 691 C C . SER A 1 90 ? 2.426 5.125 -7.516 1 98.69 90 SER A C 1
ATOM 693 O O . SER A 1 90 ? 2.225 5.945 -8.414 1 98.69 90 SER A O 1
ATOM 695 N N . LEU A 1 91 ? 2.416 3.752 -7.695 1 98.88 91 LEU A N 1
ATOM 696 C CA . LEU A 1 91 ? 2.006 3.15 -8.961 1 98.88 91 LEU A CA 1
ATOM 697 C C . LEU A 1 91 ? 0.565 3.521 -9.297 1 98.88 91 LEU A C 1
ATOM 699 O O . LEU A 1 91 ? 0.232 3.738 -10.461 1 98.88 91 LEU A O 1
ATOM 703 N N . SER A 1 92 ? -0.304 3.578 -8.305 1 98.88 92 SER A N 1
ATOM 704 C CA . SER A 1 92 ? -1.679 3.992 -8.562 1 98.88 92 SER A CA 1
ATOM 705 C C . SER A 1 92 ? -1.734 5.422 -9.094 1 98.88 92 SER A C 1
ATOM 707 O O . SER A 1 92 ? -2.533 5.73 -9.984 1 98.88 92 SER A O 1
ATOM 709 N N . ALA A 1 93 ? -0.881 6.285 -8.555 1 98.81 93 ALA A N 1
ATOM 710 C CA . ALA A 1 93 ? -0.832 7.66 -9.055 1 98.81 93 ALA A CA 1
ATOM 711 C C . ALA A 1 93 ? -0.349 7.703 -10.5 1 98.81 93 ALA A C 1
ATOM 713 O O . ALA A 1 93 ? -0.793 8.547 -11.281 1 98.81 93 ALA A O 1
ATOM 714 N N . MET A 1 94 ? 0.58 6.82 -10.867 1 98.81 94 MET A N 1
ATOM 715 C CA . MET A 1 94 ? 1.039 6.719 -12.25 1 98.81 94 MET A CA 1
ATOM 716 C C . MET A 1 94 ? -0.121 6.402 -13.188 1 98.81 94 MET A C 1
ATOM 718 O O . MET A 1 94 ? -0.233 6.992 -14.266 1 98.81 94 MET A O 1
ATOM 722 N N . ILE A 1 95 ? -0.928 5.5 -12.758 1 98.94 95 ILE A N 1
ATOM 723 C CA . ILE A 1 95 ? -2.082 5.109 -13.555 1 98.94 95 ILE A CA 1
ATOM 724 C C . ILE A 1 95 ? -3.062 6.273 -13.656 1 98.94 95 ILE A C 1
ATOM 726 O O . ILE A 1 95 ? -3.572 6.574 -14.734 1 98.94 95 ILE A O 1
ATOM 730 N N . VAL A 1 96 ? -3.34 6.949 -12.523 1 98.88 96 VAL A N 1
ATOM 731 C CA . VAL A 1 96 ? -4.215 8.117 -12.531 1 98.88 96 VAL A CA 1
ATOM 732 C C . VAL A 1 96 ? -3.689 9.156 -13.516 1 98.88 96 VAL A C 1
ATOM 734 O O . VAL A 1 96 ? -4.461 9.75 -14.273 1 98.88 96 VAL A O 1
ATOM 737 N N . ASN A 1 97 ? -2.428 9.352 -13.5 1 98.88 97 ASN A N 1
ATOM 738 C CA . ASN A 1 97 ? -1.817 10.336 -14.375 1 98.88 97 ASN A CA 1
ATOM 739 C C . ASN A 1 97 ? -1.953 9.945 -15.844 1 98.88 97 ASN A C 1
ATOM 741 O O . ASN A 1 97 ? -2.387 10.75 -16.672 1 98.88 97 ASN A O 1
ATOM 745 N N . LYS A 1 98 ? -1.59 8.734 -16.172 1 98.81 98 LYS A N 1
ATOM 746 C CA . LYS A 1 98 ? -1.566 8.258 -17.547 1 98.81 98 LYS A CA 1
ATOM 747 C C . LYS A 1 98 ? -2.959 8.305 -18.172 1 98.81 98 LYS A C 1
ATOM 749 O O . LYS A 1 98 ? -3.121 8.75 -19.312 1 98.81 98 LYS A O 1
ATOM 754 N N . TYR A 1 99 ? -3.982 7.895 -17.422 1 98.81 99 TYR A N 1
ATOM 755 C CA . TYR A 1 99 ? -5.312 7.727 -18 1 98.81 99 TYR A CA 1
ATOM 756 C C . TYR A 1 99 ? -6.234 8.867 -17.594 1 98.81 99 TYR A C 1
ATOM 758 O O . TYR A 1 99 ? -7.43 8.852 -17.891 1 98.81 99 TYR A O 1
ATOM 766 N N . LYS A 1 100 ? -5.676 9.891 -16.875 1 98.56 100 LYS A N 1
ATOM 767 C CA . LYS A 1 100 ? -6.406 11.086 -16.484 1 98.56 100 LYS A CA 1
ATOM 768 C C . LYS A 1 100 ? -7.707 10.727 -15.766 1 98.56 100 LYS A C 1
ATOM 770 O O . LYS A 1 100 ? -8.773 11.234 -16.125 1 98.56 100 LYS A O 1
ATOM 775 N N . LEU A 1 101 ? -7.551 9.867 -14.781 1 98.62 101 LEU A N 1
ATOM 776 C CA . LEU A 1 101 ? -8.719 9.453 -14.016 1 98.62 101 LEU A CA 1
ATOM 777 C C . LEU A 1 101 ? -9.328 10.633 -13.266 1 98.62 101 LEU A C 1
ATOM 779 O O . LEU A 1 101 ? -8.688 11.68 -13.125 1 98.62 101 LEU A O 1
ATOM 783 N N . ARG A 1 102 ? -10.547 10.492 -12.828 1 97.31 102 ARG A N 1
ATOM 784 C CA . ARG A 1 102 ? -11.297 11.57 -12.195 1 97.31 102 ARG A CA 1
ATOM 785 C C . ARG A 1 102 ? -10.695 11.945 -10.852 1 97.31 102 ARG A C 1
ATOM 787 O O . ARG A 1 102 ? -10.055 11.117 -10.195 1 97.31 102 ARG A O 1
ATOM 794 N N . GLY A 1 103 ? -11 13.125 -10.414 1 97.31 103 GLY A N 1
ATOM 795 C CA . GLY A 1 103 ? -10.383 13.703 -9.234 1 97.31 103 GLY A CA 1
ATOM 796 C C . GLY A 1 103 ? -10.875 13.086 -7.938 1 97.31 103 GLY A C 1
ATOM 797 O O . GLY A 1 103 ? -10.227 13.211 -6.895 1 97.31 103 GLY A O 1
ATOM 798 N N . ASN A 1 104 ? -12 12.453 -7.973 1 96.94 104 ASN A N 1
ATOM 799 C CA . ASN A 1 104 ? -12.523 11.836 -6.762 1 96.94 104 ASN A CA 1
ATOM 800 C C . ASN A 1 104 ? -12.297 10.328 -6.758 1 96.94 104 ASN A C 1
ATOM 802 O O . ASN A 1 104 ? -13.008 9.586 -6.07 1 96.94 104 ASN A O 1
ATOM 806 N N . ILE A 1 105 ? -11.352 9.844 -7.59 1 98.25 105 ILE A N 1
ATOM 807 C CA . ILE A 1 105 ? -10.984 8.43 -7.621 1 98.25 105 ILE A CA 1
ATOM 808 C C . ILE A 1 105 ? -10.586 7.969 -6.219 1 98.25 105 ILE A C 1
ATOM 810 O O . ILE A 1 105 ? -9.891 8.688 -5.496 1 98.25 105 ILE A O 1
ATOM 814 N N . ARG A 1 106 ? -11.133 6.875 -5.758 1 98.44 106 ARG A N 1
ATOM 815 C CA . ARG A 1 106 ? -10.648 6.211 -4.555 1 98.44 106 ARG A CA 1
ATOM 816 C C . ARG A 1 106 ? -9.531 5.227 -4.887 1 98.44 106 ARG A C 1
ATOM 818 O O . ARG A 1 106 ? -9.797 4.07 -5.223 1 98.44 106 ARG A O 1
ATOM 825 N N . SER A 1 107 ? -8.328 5.688 -4.781 1 98.69 107 SER A N 1
ATOM 826 C CA . SER A 1 107 ? -7.188 4.867 -5.168 1 98.69 107 SER A CA 1
ATOM 827 C C . SER A 1 107 ? -6.434 4.359 -3.943 1 98.69 107 SER A C 1
ATOM 829 O O . SER A 1 107 ? -6.324 5.062 -2.938 1 98.69 107 SER A O 1
ATOM 831 N N . PHE A 1 108 ? -5.926 3.166 -3.973 1 98.94 108 PHE A N 1
ATOM 832 C CA . PHE A 1 108 ? -5.121 2.512 -2.949 1 98.94 108 PHE A CA 1
ATOM 833 C C . PHE A 1 108 ? -3.93 1.794 -3.574 1 98.94 108 PHE A C 1
ATOM 835 O O . PHE A 1 108 ? -4.074 1.108 -4.59 1 98.94 108 PHE A O 1
ATOM 842 N N . ASN A 1 109 ? -2.777 1.994 -3.035 1 98.88 109 ASN A N 1
ATOM 843 C CA . ASN A 1 109 ? -1.552 1.324 -3.459 1 98.88 109 ASN A CA 1
ATOM 844 C C . ASN A 1 109 ? -1.005 0.412 -2.367 1 98.88 109 ASN A C 1
ATOM 846 O O . ASN A 1 109 ? -0.396 0.884 -1.404 1 98.88 109 ASN A O 1
ATOM 850 N N . LEU A 1 110 ? -1.176 -0.909 -2.57 1 98.88 110 LEU A N 1
ATOM 851 C CA . LEU A 1 110 ? -0.731 -1.903 -1.601 1 98.88 110 LEU A CA 1
ATOM 852 C C . LEU A 1 110 ? 0.726 -2.285 -1.843 1 98.88 110 LEU A C 1
ATOM 854 O O . LEU A 1 110 ? 1.059 -2.85 -2.887 1 98.88 110 LEU A O 1
ATOM 858 N N . GLY A 1 111 ? 1.59 -1.996 -0.842 1 98.44 111 GLY A N 1
ATOM 859 C CA . GLY A 1 111 ? 3.014 -2.264 -0.975 1 98.44 111 GLY A CA 1
ATOM 860 C C . GLY A 1 111 ? 3.521 -3.293 0.016 1 98.44 111 GLY A C 1
ATOM 861 O O . GLY A 1 111 ? 3.111 -3.301 1.178 1 98.44 111 GLY A O 1
ATOM 862 N N . GLY A 1 112 ? 4.402 -4.207 -0.433 1 97.81 112 GLY A N 1
ATOM 863 C CA . GLY A 1 112 ? 5.121 -5.113 0.447 1 97.81 112 GLY A CA 1
ATOM 864 C C . GLY A 1 112 ? 4.273 -6.273 0.933 1 97.81 112 GLY A C 1
ATOM 865 O O . GLY A 1 112 ? 4.59 -6.895 1.947 1 97.81 112 GLY A O 1
ATOM 866 N N . MET A 1 113 ? 3.221 -6.605 0.197 1 97.94 113 MET A N 1
ATOM 867 C CA . MET A 1 113 ? 2.26 -7.535 0.783 1 97.94 113 MET A CA 1
ATOM 868 C C . MET A 1 113 ? 2.396 -8.922 0.161 1 97.94 113 MET A C 1
ATOM 870 O O . MET A 1 113 ? 1.577 -9.805 0.417 1 97.94 113 MET A O 1
ATOM 874 N N . GLY A 1 114 ? 3.357 -9.109 -0.741 1 96.88 114 GLY A N 1
ATOM 875 C CA . GLY A 1 114 ? 3.684 -10.43 -1.251 1 96.88 114 GLY A CA 1
ATOM 876 C C . GLY A 1 114 ? 2.852 -10.828 -2.457 1 96.88 114 GLY A C 1
ATOM 877 O O . GLY A 1 114 ? 2.021 -10.047 -2.928 1 96.88 114 GLY A O 1
ATOM 878 N N . CYS A 1 115 ? 3.016 -12.086 -2.873 1 97.31 115 CYS A N 1
ATOM 879 C CA . CYS A 1 115 ? 2.463 -12.555 -4.137 1 97.31 115 CYS A CA 1
ATOM 880 C C . CYS A 1 115 ? 0.965 -12.812 -4.016 1 97.31 115 CYS A C 1
ATOM 882 O O . CYS A 1 115 ? 0.263 -12.906 -5.023 1 97.31 115 CYS A O 1
ATOM 884 N N . SER A 1 116 ? 0.468 -12.953 -2.842 1 97.81 116 SER A N 1
ATOM 885 C CA . SER A 1 116 ? -0.965 -13.188 -2.693 1 97.81 116 SER A CA 1
ATOM 886 C C . SER A 1 116 ? -1.734 -11.875 -2.619 1 97.81 116 SER A C 1
ATOM 888 O O . SER A 1 116 ? -2.941 -11.867 -2.367 1 97.81 116 SER A O 1
ATOM 890 N N . ALA A 1 117 ? -1.039 -10.797 -2.816 1 98.38 117 ALA A N 1
ATOM 891 C CA . ALA A 1 117 ? -1.637 -9.469 -2.707 1 98.38 117 ALA A CA 1
ATOM 892 C C . ALA A 1 117 ? -2.738 -9.273 -3.744 1 98.38 117 ALA A C 1
ATOM 894 O O . ALA A 1 117 ? -3.652 -8.469 -3.545 1 98.38 117 ALA A O 1
ATOM 895 N N . GLY A 1 118 ? -2.662 -10 -4.848 1 98.5 118 GLY A N 1
ATOM 896 C CA . GLY A 1 118 ? -3.734 -9.922 -5.824 1 98.5 118 GLY A CA 1
ATOM 897 C C . GLY A 1 118 ? -5.09 -10.289 -5.25 1 98.5 118 GLY A C 1
ATOM 898 O O . GLY A 1 118 ? -6.082 -9.602 -5.504 1 98.5 118 GLY A O 1
ATOM 899 N N . VAL A 1 119 ? -5.148 -11.352 -4.473 1 98.81 119 VAL A N 1
ATOM 900 C CA . VAL A 1 119 ? -6.395 -11.789 -3.855 1 98.81 119 VAL A CA 1
ATOM 901 C C . VAL A 1 119 ? -6.801 -10.805 -2.758 1 98.81 119 VAL A C 1
ATOM 903 O O . VAL A 1 119 ? -7.988 -10.539 -2.568 1 98.81 119 VAL A O 1
ATOM 906 N N . ILE A 1 120 ? -5.836 -10.273 -2.049 1 98.81 120 ILE A N 1
ATOM 907 C CA . ILE A 1 120 ? -6.105 -9.266 -1.035 1 98.81 120 ILE A CA 1
ATOM 908 C C . ILE A 1 120 ? -6.762 -8.047 -1.684 1 98.81 120 ILE A C 1
ATOM 910 O O . ILE A 1 120 ? -7.73 -7.5 -1.149 1 98.81 120 ILE A O 1
ATOM 914 N N . ALA A 1 121 ? -6.246 -7.641 -2.809 1 98.94 121 ALA A N 1
ATOM 915 C CA . ALA A 1 121 ? -6.785 -6.496 -3.537 1 98.94 121 ALA A CA 1
ATOM 916 C C . ALA A 1 121 ? -8.211 -6.773 -4.016 1 98.94 121 ALA A C 1
ATOM 918 O O . ALA A 1 121 ? -9.07 -5.895 -3.971 1 98.94 121 ALA A O 1
ATOM 919 N N . VAL A 1 122 ? -8.469 -7.953 -4.461 1 98.88 122 VAL A N 1
ATOM 920 C CA . VAL A 1 122 ? -9.805 -8.344 -4.887 1 98.88 122 VAL A CA 1
ATOM 921 C C . VAL A 1 122 ? -10.758 -8.297 -3.695 1 98.88 122 VAL A C 1
ATOM 923 O O . VAL A 1 122 ? -11.891 -7.82 -3.816 1 98.88 122 VAL A O 1
ATOM 926 N N . ASP A 1 123 ? -10.305 -8.828 -2.582 1 98.88 123 ASP A N 1
ATOM 927 C CA . ASP A 1 123 ? -11.117 -8.781 -1.37 1 98.88 123 ASP A CA 1
ATOM 928 C C . ASP A 1 123 ? -11.453 -7.348 -0.982 1 98.88 123 ASP A C 1
ATOM 930 O O . ASP A 1 123 ? -12.586 -7.051 -0.602 1 98.88 123 ASP A O 1
ATOM 934 N N . LEU A 1 124 ? -10.477 -6.508 -1.067 1 98.94 124 LEU A N 1
ATOM 935 C CA . LEU A 1 124 ? -10.695 -5.094 -0.765 1 98.94 124 LEU A CA 1
ATOM 936 C C . LEU A 1 124 ? -11.703 -4.48 -1.724 1 98.94 124 LEU A C 1
ATOM 938 O O . LEU A 1 124 ? -12.609 -3.758 -1.298 1 98.94 124 LEU A O 1
ATOM 942 N N . ALA A 1 125 ? -11.531 -4.719 -2.994 1 98.88 125 ALA A N 1
ATOM 943 C CA . ALA A 1 125 ? -12.477 -4.219 -3.988 1 98.88 125 ALA A CA 1
ATOM 944 C C . ALA A 1 125 ? -13.891 -4.699 -3.686 1 98.88 125 ALA A C 1
ATOM 946 O O . ALA A 1 125 ? -14.852 -3.926 -3.771 1 98.88 125 ALA A O 1
ATOM 947 N N . LYS A 1 126 ? -14.008 -5.977 -3.357 1 98.69 126 LYS A N 1
ATOM 948 C CA . LYS A 1 126 ? -15.297 -6.555 -2.99 1 98.69 126 LYS A CA 1
ATOM 949 C C . LYS A 1 126 ? -15.953 -5.762 -1.864 1 98.69 126 LYS A C 1
ATOM 951 O O . LYS A 1 126 ? -17.125 -5.395 -1.959 1 98.69 126 LYS A O 1
ATOM 956 N N . ASP A 1 127 ? -15.234 -5.516 -0.805 1 98.69 127 ASP A N 1
ATOM 957 C CA . ASP A 1 127 ? -15.766 -4.781 0.338 1 98.69 127 ASP A CA 1
ATOM 958 C C . ASP A 1 127 ? -16.141 -3.354 -0.053 1 98.69 127 ASP A C 1
ATOM 960 O O . ASP A 1 127 ? -17.219 -2.867 0.307 1 98.69 127 ASP A O 1
ATOM 964 N N . LEU A 1 128 ? -15.289 -2.668 -0.821 1 98.88 128 LEU A N 1
ATOM 965 C CA . LEU A 1 128 ? -15.539 -1.278 -1.19 1 98.88 128 LEU A CA 1
ATOM 966 C C . LEU A 1 128 ? -16.75 -1.166 -2.102 1 98.88 128 LEU A C 1
ATOM 968 O O . LEU A 1 128 ? -17.516 -0.199 -2.012 1 98.88 128 LEU A O 1
ATOM 972 N N . LEU A 1 129 ? -16.922 -2.105 -2.945 1 98.56 129 LEU A N 1
ATOM 973 C CA . LEU A 1 129 ? -18.062 -2.094 -3.861 1 98.56 129 LEU A CA 1
ATOM 974 C C . LEU A 1 129 ? -19.359 -2.322 -3.109 1 98.56 129 LEU A C 1
ATOM 976 O O . LEU A 1 129 ? -20.438 -2.049 -3.637 1 98.56 129 LEU A O 1
ATOM 980 N N . GLN A 1 130 ? -19.328 -2.885 -1.912 1 97.75 130 GLN A N 1
ATOM 981 C CA . GLN A 1 130 ? -20.531 -3.021 -1.094 1 97.75 130 GLN A CA 1
ATOM 982 C C . GLN A 1 130 ? -20.938 -1.684 -0.482 1 97.75 130 GLN A C 1
ATOM 984 O O . GLN A 1 130 ? -22.109 -1.466 -0.171 1 97.75 130 GLN A O 1
ATOM 989 N N . VAL A 1 131 ? -19.953 -0.813 -0.301 1 98.06 131 VAL A N 1
ATOM 990 C CA . VAL A 1 131 ? -20.188 0.493 0.302 1 98.06 131 VAL A CA 1
ATOM 991 C C . VAL A 1 131 ? -20.516 1.513 -0.788 1 98.06 131 VAL A C 1
ATOM 993 O O . VAL A 1 131 ? -21.453 2.303 -0.646 1 98.06 131 VAL A O 1
ATOM 996 N N . HIS A 1 132 ? -19.734 1.475 -1.83 1 97.69 132 HIS A N 1
ATOM 997 C CA . HIS A 1 132 ? -19.906 2.389 -2.953 1 97.69 132 HIS A CA 1
ATOM 998 C C . HIS A 1 132 ? -20.672 1.723 -4.09 1 97.69 132 HIS A C 1
ATOM 1000 O O . HIS A 1 132 ? -20.109 0.905 -4.824 1 97.69 132 HIS A O 1
ATOM 1006 N N . ARG A 1 133 ? -21.844 2.178 -4.32 1 94.44 133 ARG A N 1
ATOM 1007 C CA . ARG A 1 133 ? -22.75 1.506 -5.25 1 94.44 133 ARG A CA 1
ATOM 1008 C C . ARG A 1 133 ? -22.594 2.064 -6.66 1 94.44 133 ARG A C 1
ATOM 1010 O O . ARG A 1 133 ? -22.094 3.176 -6.844 1 94.44 133 ARG A O 1
ATOM 1017 N N . ASN A 1 134 ? -22.953 1.251 -7.605 1 95.94 134 ASN A N 1
ATOM 1018 C CA . ASN A 1 134 ? -23.047 1.628 -9.016 1 95.94 134 ASN A CA 1
ATOM 1019 C C . ASN A 1 134 ? -21.734 2.221 -9.523 1 95.94 134 ASN A C 1
ATOM 1021 O O . ASN A 1 134 ? -21.719 3.322 -10.078 1 95.94 134 ASN A O 1
ATOM 1025 N N . THR A 1 135 ? -20.688 1.459 -9.266 1 97.12 135 THR A N 1
ATOM 1026 C CA . THR A 1 135 ? -19.375 1.949 -9.688 1 97.12 135 THR A CA 1
ATOM 1027 C C . THR A 1 135 ? -18.5 0.798 -10.164 1 97.12 135 THR A C 1
ATOM 1029 O O . THR A 1 135 ? -18.906 -0.364 -10.117 1 97.12 135 THR A O 1
ATOM 1032 N N . TYR A 1 136 ? -17.375 1.144 -10.844 1 98.62 136 TYR A N 1
ATOM 1033 C CA . TYR A 1 136 ? -16.375 0.191 -11.305 1 98.62 136 TYR A CA 1
ATOM 1034 C C . TYR A 1 136 ? -15.141 0.22 -10.398 1 98.62 136 TYR A C 1
ATOM 1036 O O . TYR A 1 136 ? -14.719 1.287 -9.945 1 98.62 136 TYR A O 1
ATOM 1044 N N . ALA A 1 137 ? -14.656 -0.932 -10.102 1 98.88 137 ALA A N 1
ATOM 1045 C CA . ALA A 1 137 ? -13.352 -1.077 -9.461 1 98.88 137 ALA A CA 1
ATOM 1046 C C . ALA A 1 137 ? -12.359 -1.763 -10.398 1 98.88 137 ALA A C 1
ATOM 1048 O O . ALA A 1 137 ? -12.703 -2.736 -11.078 1 98.88 137 ALA A O 1
ATOM 1049 N N . VAL A 1 138 ? -11.195 -1.226 -10.5 1 98.94 138 VAL A N 1
ATOM 1050 C CA . VAL A 1 138 ? -10.102 -1.844 -11.242 1 98.94 138 VAL A CA 1
ATOM 1051 C C . VAL A 1 138 ? -9 -2.277 -10.281 1 98.94 138 VAL A C 1
ATOM 1053 O O . VAL A 1 138 ? -8.539 -1.484 -9.461 1 98.94 138 VAL A O 1
ATOM 1056 N N . VAL A 1 139 ? -8.609 -3.541 -10.359 1 98.94 139 VAL A N 1
ATOM 1057 C CA . VAL A 1 139 ? -7.496 -4.086 -9.594 1 98.94 139 VAL A CA 1
ATOM 1058 C C . VAL A 1 139 ? -6.32 -4.379 -10.523 1 98.94 139 VAL A C 1
ATOM 1060 O O . VAL A 1 139 ? -6.469 -5.113 -11.508 1 98.94 139 VAL A O 1
ATOM 1063 N N . VAL A 1 140 ? -5.199 -3.742 -10.25 1 98.94 140 VAL A N 1
ATOM 1064 C CA . VAL A 1 140 ? -3.977 -3.98 -11.008 1 98.94 140 VAL A CA 1
ATOM 1065 C C . VAL A 1 140 ? -2.951 -4.691 -10.125 1 98.94 140 VAL A C 1
ATOM 1067 O O . VAL A 1 140 ? -2.553 -4.168 -9.078 1 98.94 140 VAL A O 1
ATOM 1070 N N . SER A 1 141 ? -2.549 -5.914 -10.5 1 98.81 141 SER A N 1
ATOM 1071 C CA . SER A 1 141 ? -1.568 -6.711 -9.766 1 98.81 141 SER A CA 1
ATOM 1072 C C . SER A 1 141 ? -0.292 -6.898 -10.586 1 98.81 141 SER A C 1
ATOM 1074 O O . SER A 1 141 ? -0.328 -7.449 -11.688 1 98.81 141 SER A O 1
ATOM 1076 N N . THR A 1 142 ? 0.811 -6.402 -10.039 1 98.19 142 THR A N 1
ATOM 1077 C CA . THR A 1 142 ? 2.078 -6.484 -10.758 1 98.19 142 THR A CA 1
ATOM 1078 C C . THR A 1 142 ? 3.229 -6.758 -9.789 1 98.19 142 THR A C 1
ATOM 1080 O O . THR A 1 142 ? 3.029 -6.805 -8.578 1 98.19 142 THR A O 1
ATOM 1083 N N . GLU A 1 143 ? 4.344 -7.164 -10.336 1 95.5 143 GLU A N 1
ATOM 1084 C CA . GLU A 1 143 ? 5.617 -7.168 -9.617 1 95.5 143 GLU A CA 1
ATOM 1085 C C . GLU A 1 143 ? 6.703 -6.457 -10.422 1 95.5 143 GLU A C 1
ATOM 1087 O O . GLU A 1 143 ? 6.582 -6.305 -11.641 1 95.5 143 GLU A O 1
ATOM 1092 N N . ASN A 1 144 ? 7.566 -5.875 -9.781 1 97 144 ASN A N 1
ATOM 1093 C CA . ASN A 1 144 ? 8.664 -5.125 -10.383 1 97 144 ASN A CA 1
ATOM 1094 C C . ASN A 1 144 ? 10.016 -5.629 -9.898 1 97 144 ASN A C 1
ATOM 1096 O O . ASN A 1 144 ? 10.305 -5.609 -8.695 1 97 144 ASN A O 1
ATOM 1100 N N . ILE A 1 145 ? 10.867 -5.988 -10.773 1 95.94 145 ILE A N 1
ATOM 1101 C CA . ILE A 1 145 ? 12.07 -6.738 -10.445 1 95.94 145 ILE A CA 1
ATOM 1102 C C . ILE A 1 145 ? 13.297 -5.852 -10.641 1 95.94 145 ILE A C 1
ATOM 1104 O O . ILE A 1 145 ? 14.359 -6.113 -10.062 1 95.94 145 ILE A O 1
ATOM 1108 N N . THR A 1 146 ? 13.211 -4.824 -11.344 1 96.81 146 THR A N 1
ATOM 1109 C CA . THR A 1 146 ? 14.336 -4.047 -11.836 1 96.81 146 THR A CA 1
ATOM 1110 C C . THR A 1 146 ? 15.273 -3.668 -10.695 1 96.81 146 THR A C 1
ATOM 1112 O O . THR A 1 146 ? 16.469 -3.949 -10.75 1 96.81 146 THR A O 1
ATOM 1115 N N . GLN A 1 147 ? 14.758 -3.137 -9.641 1 94.75 147 GLN A N 1
ATOM 1116 C CA . GLN A 1 147 ? 15.594 -2.684 -8.539 1 94.75 147 GLN A CA 1
ATOM 1117 C C . GLN A 1 147 ? 15.797 -3.789 -7.508 1 94.75 147 GLN A C 1
ATOM 1119 O O . GLN A 1 147 ? 16.438 -3.58 -6.48 1 94.75 147 GLN A O 1
ATOM 1124 N N . ASN A 1 148 ? 15.266 -4.945 -7.766 1 93.12 148 ASN A N 1
ATOM 1125 C CA . ASN A 1 148 ? 15.281 -5.984 -6.746 1 93.12 148 ASN A CA 1
ATOM 1126 C C . ASN A 1 148 ? 16.094 -7.203 -7.203 1 93.12 148 ASN A C 1
ATOM 1128 O O . ASN A 1 148 ? 16.078 -8.242 -6.535 1 93.12 148 ASN A O 1
ATOM 1132 N N . TRP A 1 149 ? 16.688 -7.082 -8.352 1 96 149 TRP A N 1
ATOM 1133 C CA . TRP A 1 149 ? 17.641 -8.109 -8.758 1 96 149 TRP A CA 1
ATOM 1134 C C . TRP A 1 149 ? 18.828 -8.156 -7.809 1 96 149 TRP A C 1
ATOM 1136 O O . TRP A 1 149 ? 19.469 -7.133 -7.535 1 96 149 TRP A O 1
ATOM 1146 N N . TYR A 1 150 ? 19.141 -9.32 -7.27 1 97.12 150 TYR A N 1
ATOM 1147 C CA . TYR A 1 150 ? 20.203 -9.461 -6.277 1 97.12 150 TYR A CA 1
ATOM 1148 C C . TYR A 1 150 ? 21.547 -9.711 -6.949 1 97.12 150 TYR A C 1
ATOM 1150 O O . TYR A 1 150 ? 21.719 -10.688 -7.684 1 97.12 150 TYR A O 1
ATOM 1158 N N . PHE A 1 151 ? 22.547 -8.891 -6.648 1 97.12 151 PHE A N 1
ATOM 1159 C CA . PHE A 1 151 ? 23.859 -8.984 -7.281 1 97.12 151 PHE A CA 1
ATOM 1160 C C . PHE A 1 151 ? 24.906 -9.461 -6.285 1 97.12 151 PHE A C 1
ATOM 1162 O O . PHE A 1 151 ? 26.047 -8.992 -6.301 1 97.12 151 PHE A O 1
ATOM 1169 N N . GLY A 1 152 ? 24.516 -10.203 -5.344 1 97.62 152 GLY A N 1
ATOM 1170 C CA . GLY A 1 152 ? 25.422 -10.805 -4.383 1 97.62 152 GLY A CA 1
ATOM 1171 C C . GLY A 1 152 ? 25.531 -12.312 -4.531 1 97.62 152 GLY A C 1
ATOM 1172 O O . GLY A 1 152 ? 25.25 -12.859 -5.598 1 97.62 152 GLY A O 1
ATOM 1173 N N . ASN A 1 153 ? 26.047 -12.961 -3.482 1 98.12 153 ASN A N 1
ATOM 1174 C CA . ASN A 1 153 ? 26.391 -14.375 -3.617 1 98.12 153 ASN A CA 1
ATOM 1175 C C . ASN A 1 153 ? 25.766 -15.211 -2.506 1 98.12 153 ASN A C 1
ATOM 1177 O O . ASN A 1 153 ? 26.172 -16.344 -2.266 1 98.12 153 ASN A O 1
ATOM 1181 N N . LYS A 1 154 ? 24.812 -14.617 -1.815 1 97.69 154 LYS A N 1
ATOM 1182 C CA . LYS A 1 154 ? 24.047 -15.406 -0.853 1 97.69 154 LYS A CA 1
ATOM 1183 C C . LYS A 1 154 ? 23 -16.281 -1.554 1 97.69 154 LYS A C 1
ATOM 1185 O O . LYS A 1 154 ? 22.094 -15.758 -2.193 1 97.69 154 LYS A O 1
ATOM 1190 N N . LYS A 1 155 ? 23.078 -17.562 -1.365 1 97.38 155 LYS A N 1
ATOM 1191 C CA . LYS A 1 155 ? 22.281 -18.516 -2.135 1 97.38 155 LYS A CA 1
ATOM 1192 C C . LYS A 1 155 ? 20.781 -18.266 -1.954 1 97.38 155 LYS A C 1
ATOM 1194 O O . LYS A 1 155 ? 20.031 -18.25 -2.928 1 97.38 155 LYS A O 1
ATOM 1199 N N . SER A 1 156 ? 20.344 -18.094 -0.714 1 97.5 156 SER A N 1
ATOM 1200 C CA . SER A 1 156 ? 18.922 -17.891 -0.439 1 97.5 156 SER A CA 1
ATOM 1201 C C . SER A 1 156 ? 18.391 -16.672 -1.167 1 97.5 156 SER A C 1
ATOM 1203 O O . SER A 1 156 ? 17.188 -16.594 -1.466 1 97.5 156 SER A O 1
ATOM 1205 N N . MET A 1 157 ? 19.234 -15.68 -1.497 1 98.12 157 MET A N 1
ATOM 1206 C CA . MET A 1 157 ? 18.812 -14.445 -2.148 1 98.12 157 MET A CA 1
ATOM 1207 C C . MET A 1 157 ? 19.031 -14.516 -3.656 1 98.12 157 MET A C 1
ATOM 1209 O O . MET A 1 157 ? 18.609 -13.633 -4.395 1 98.12 157 MET A O 1
ATOM 1213 N N . LEU A 1 158 ? 19.703 -15.586 -4.125 1 98 158 LEU A N 1
ATOM 1214 C CA . LEU A 1 158 ? 19.875 -15.812 -5.559 1 98 158 LEU A CA 1
ATOM 1215 C C . LEU A 1 158 ? 18.672 -16.516 -6.156 1 98 158 LEU A C 1
ATOM 1217 O O . LEU A 1 158 ? 18.422 -16.422 -7.359 1 98 158 LEU A O 1
ATOM 1221 N N . ILE A 1 159 ? 17.891 -17.156 -5.34 1 97 159 ILE A N 1
ATOM 1222 C CA . ILE A 1 159 ? 16.766 -17.969 -5.797 1 97 159 ILE A CA 1
ATOM 1223 C C . ILE A 1 159 ? 15.742 -17.094 -6.496 1 97 159 ILE A C 1
ATOM 1225 O O . ILE A 1 159 ? 15.289 -17.406 -7.598 1 97 159 ILE A O 1
ATOM 1229 N N . PRO A 1 160 ? 15.375 -15.922 -5.902 1 96.06 160 PRO A N 1
ATOM 1230 C CA . PRO A 1 160 ? 14.406 -15.062 -6.59 1 96.06 160 PRO A CA 1
ATOM 1231 C C . PRO A 1 160 ? 14.883 -14.633 -7.977 1 96.06 160 PRO A C 1
ATOM 1233 O O . PRO A 1 160 ? 14.07 -14.508 -8.898 1 96.06 160 PRO A O 1
ATOM 1236 N N . ASN A 1 161 ? 16.203 -14.391 -8.164 1 96.5 161 ASN A N 1
ATOM 1237 C CA . ASN A 1 161 ? 16.734 -14.039 -9.477 1 96.5 161 ASN A CA 1
ATOM 1238 C C . ASN A 1 161 ? 16.359 -15.078 -10.531 1 96.5 161 ASN A C 1
ATOM 1240 O O . ASN A 1 161 ? 16.172 -14.742 -11.703 1 96.5 161 ASN A O 1
ATOM 1244 N N . CYS A 1 162 ? 16.25 -16.281 -10.062 1 96.38 162 CYS A N 1
ATOM 1245 C CA . CYS A 1 162 ? 16.031 -17.391 -10.977 1 96.38 162 CYS A CA 1
ATOM 1246 C C . CYS A 1 162 ? 14.555 -17.578 -11.289 1 96.38 162 CYS A C 1
ATOM 1248 O O . CYS A 1 162 ? 14.195 -18.109 -12.336 1 96.38 162 CYS A O 1
ATOM 1250 N N . LEU A 1 163 ? 13.68 -17.156 -10.414 1 96.19 163 LEU A N 1
ATOM 1251 C CA . LEU A 1 163 ? 12.281 -17.547 -10.5 1 96.19 163 LEU A CA 1
ATOM 1252 C C . LEU A 1 163 ? 11.414 -16.359 -10.945 1 96.19 163 LEU A C 1
ATOM 1254 O O . LEU A 1 163 ? 10.523 -16.531 -11.773 1 96.19 163 LEU A O 1
ATOM 1258 N N . PHE A 1 164 ? 11.641 -15.172 -10.406 1 96.94 164 PHE A N 1
ATOM 1259 C CA . PHE A 1 164 ? 10.766 -14.023 -10.609 1 96.94 164 PHE A CA 1
ATOM 1260 C C . PHE A 1 164 ? 10.898 -13.484 -12.023 1 96.94 164 PHE A C 1
ATOM 1262 O O . PHE A 1 164 ? 12 -13.445 -12.578 1 96.94 164 PHE A O 1
ATOM 1269 N N . ARG A 1 165 ? 9.812 -13.141 -12.586 1 97.5 165 ARG A N 1
ATOM 1270 C CA . ARG A 1 165 ? 9.742 -12.562 -13.922 1 97.5 165 ARG A CA 1
ATOM 1271 C C . ARG A 1 165 ? 8.758 -11.398 -13.961 1 97.5 165 ARG A C 1
ATOM 1273 O O . ARG A 1 165 ? 8 -11.188 -13.008 1 97.5 165 ARG A O 1
ATOM 1280 N N . VAL A 1 166 ? 8.781 -10.648 -15.031 1 96.38 166 VAL A N 1
ATOM 1281 C CA . VAL A 1 166 ? 7.969 -9.453 -15.211 1 96.38 166 VAL A CA 1
ATOM 1282 C C . VAL A 1 166 ? 6.551 -9.852 -15.609 1 96.38 166 VAL A C 1
ATOM 1284 O O . VAL A 1 166 ? 6.359 -10.727 -16.453 1 96.38 166 VAL A O 1
ATOM 1287 N N . GLY A 1 167 ? 5.57 -9.188 -14.977 1 96.75 167 GLY A N 1
ATOM 1288 C CA . GLY A 1 167 ? 4.188 -9.445 -15.352 1 96.75 167 GLY A CA 1
ATOM 1289 C C . GLY A 1 167 ? 3.201 -8.523 -14.664 1 96.75 167 GLY A C 1
ATOM 1290 O O . GLY A 1 167 ? 3.553 -7.836 -13.703 1 96.75 167 GLY A O 1
ATOM 1291 N N . CYS A 1 168 ? 2.002 -8.5 -15.203 1 98.38 168 CYS A N 1
ATOM 1292 C CA . CYS A 1 168 ? 0.928 -7.676 -14.664 1 98.38 168 CYS A CA 1
ATOM 1293 C C . CYS A 1 168 ? -0.435 -8.188 -15.109 1 98.38 168 CYS A C 1
ATOM 1295 O O . CYS A 1 168 ? -0.559 -8.773 -16.188 1 98.38 168 CYS A O 1
ATOM 1297 N N . SER A 1 169 ? -1.391 -8.055 -14.297 1 98.38 169 SER A N 1
ATOM 1298 C CA . SER A 1 169 ? -2.787 -8.305 -14.648 1 98.38 169 SER A CA 1
ATOM 1299 C C . SER A 1 169 ? -3.674 -7.133 -14.227 1 98.38 169 SER A C 1
ATOM 1301 O O . SER A 1 169 ? -3.352 -6.41 -13.281 1 98.38 169 SER A O 1
ATOM 1303 N N . ALA A 1 170 ? -4.707 -6.852 -14.914 1 98.5 170 ALA A N 1
ATOM 1304 C CA . ALA A 1 170 ? -5.746 -5.883 -14.578 1 98.5 170 ALA A CA 1
ATOM 1305 C C . ALA A 1 170 ? -7.129 -6.531 -14.609 1 98.5 170 ALA A C 1
ATOM 1307 O O . ALA A 1 170 ? -7.473 -7.227 -15.57 1 98.5 170 ALA A O 1
ATOM 1308 N N . LEU A 1 171 ? -7.898 -6.32 -13.562 1 98.31 171 LEU A N 1
ATOM 1309 C CA . LEU A 1 171 ? -9.25 -6.852 -13.414 1 98.31 171 LEU A CA 1
ATOM 1310 C C . LEU A 1 171 ? -10.273 -5.723 -13.312 1 98.31 171 LEU A C 1
ATOM 1312 O O . LEU A 1 171 ? -10.031 -4.723 -12.633 1 98.31 171 LEU A O 1
ATOM 1316 N N . LEU A 1 172 ? -11.344 -5.855 -14.039 1 98.5 172 LEU A N 1
ATOM 1317 C CA . LEU A 1 172 ? -12.492 -4.977 -13.875 1 98.5 172 LEU A CA 1
ATOM 1318 C C . LEU A 1 172 ? -13.586 -5.66 -13.062 1 98.5 172 LEU A C 1
ATOM 1320 O O . LEU A 1 172 ? -14.031 -6.758 -13.406 1 98.5 172 LEU A O 1
ATOM 1324 N N . LEU A 1 173 ? -13.961 -5.035 -11.969 1 98.62 173 LEU A N 1
ATOM 1325 C CA . LEU A 1 173 ? -15.062 -5.488 -11.133 1 98.62 173 LEU A CA 1
ATOM 1326 C C . LEU A 1 173 ? -16.188 -4.465 -11.125 1 98.62 173 LEU A C 1
ATOM 1328 O O . LEU A 1 173 ? -15.945 -3.26 -11.172 1 98.62 173 LEU A O 1
ATOM 1332 N N . SER A 1 174 ? -17.406 -4.969 -11.062 1 98.19 174 SER A N 1
ATOM 1333 C CA . SER A 1 174 ? -18.578 -4.102 -11.109 1 98.19 174 SER A CA 1
ATOM 1334 C C . SER A 1 174 ? -19.672 -4.578 -10.156 1 98.19 174 SER A C 1
ATOM 1336 O O . SER A 1 174 ? -19.812 -5.781 -9.914 1 98.19 174 SER A O 1
ATOM 1338 N N . ASN A 1 175 ? -20.328 -3.666 -9.531 1 96.81 175 ASN A N 1
ATOM 1339 C CA . ASN A 1 175 ? -21.547 -4.012 -8.805 1 96.81 175 ASN A CA 1
ATOM 1340 C C . ASN A 1 175 ? -22.781 -3.441 -9.492 1 96.81 175 ASN A C 1
ATOM 1342 O O . ASN A 1 175 ? -23.828 -3.283 -8.852 1 96.81 175 ASN A O 1
ATOM 1346 N N . LYS A 1 176 ? -22.641 -3.021 -10.703 1 96.44 176 LYS A N 1
ATOM 1347 C CA . LYS A 1 176 ? -23.781 -2.584 -11.5 1 96.44 176 LYS A CA 1
ATOM 1348 C C . LYS A 1 176 ? -24.609 -3.775 -11.977 1 96.44 176 LYS A C 1
ATOM 1350 O O . LYS A 1 176 ? -24.109 -4.637 -12.703 1 96.44 176 LYS A O 1
ATOM 1355 N N . PRO A 1 177 ? -25.891 -3.771 -11.656 1 95 177 PRO A N 1
ATOM 1356 C CA . PRO A 1 177 ? -26.719 -4.918 -12.039 1 95 177 PRO A CA 1
ATOM 1357 C C . PRO A 1 177 ? -26.719 -5.168 -13.547 1 95 177 PRO A C 1
ATOM 1359 O O . PRO A 1 177 ? -26.734 -6.32 -13.984 1 95 177 PRO A O 1
ATOM 1362 N N . ALA A 1 178 ? -26.641 -4.121 -14.336 1 94.56 178 ALA A N 1
ATOM 1363 C CA . ALA A 1 178 ? -26.688 -4.238 -15.789 1 94.56 178 ALA A CA 1
ATOM 1364 C C . ALA A 1 178 ? -25.469 -4.992 -16.312 1 94.56 178 ALA A C 1
ATOM 1366 O O . ALA A 1 178 ? -25.516 -5.594 -17.391 1 94.56 178 ALA A O 1
ATOM 1367 N N . ASP A 1 179 ? -24.406 -5.023 -15.57 1 96.19 179 ASP A N 1
ATOM 1368 C CA . ASP A 1 179 ? -23.172 -5.637 -16.031 1 96.19 179 ASP A CA 1
ATOM 1369 C C . ASP A 1 179 ? -23.188 -7.148 -15.805 1 96.19 179 ASP A C 1
ATOM 1371 O O . ASP A 1 179 ? -22.328 -7.867 -16.312 1 96.19 179 ASP A O 1
ATOM 1375 N N . ARG A 1 180 ? -24.156 -7.652 -15.125 1 94.5 180 ARG A N 1
ATOM 1376 C CA . ARG A 1 180 ? -24.234 -9.078 -14.836 1 94.5 180 ARG A CA 1
ATOM 1377 C C . ARG A 1 180 ? -24.297 -9.898 -16.125 1 94.5 180 ARG A C 1
ATOM 1379 O O . ARG A 1 180 ? -23.719 -10.977 -16.203 1 94.5 180 ARG A O 1
ATOM 1386 N N . ARG A 1 181 ? -24.938 -9.367 -17.141 1 92.19 181 ARG A N 1
ATOM 1387 C CA . ARG A 1 181 ? -25.125 -10.094 -18.391 1 92.19 181 ARG A CA 1
ATOM 1388 C C . ARG A 1 181 ? -23.828 -10.164 -19.188 1 92.19 181 ARG A C 1
ATOM 1390 O O . ARG A 1 181 ? -23.641 -11.078 -19.984 1 92.19 181 ARG A O 1
ATOM 1397 N N . ARG A 1 182 ? -22.953 -9.273 -18.953 1 92.69 182 ARG A N 1
ATOM 1398 C CA . ARG A 1 182 ? -21.734 -9.211 -19.734 1 92.69 182 ARG A CA 1
ATOM 1399 C C . ARG A 1 182 ? -20.547 -9.773 -18.938 1 92.69 182 ARG A C 1
ATOM 1401 O O . ARG A 1 182 ? -19.531 -10.148 -19.516 1 92.69 182 ARG A O 1
ATOM 1408 N N . ALA A 1 183 ? -20.672 -9.844 -17.641 1 96.88 183 ALA A N 1
ATOM 1409 C CA . ALA A 1 183 ? -19.594 -10.305 -16.766 1 96.88 183 ALA A CA 1
ATOM 1410 C C . ALA A 1 183 ? -19.25 -11.766 -17.031 1 96.88 183 ALA A C 1
ATOM 1412 O O . ALA A 1 183 ? -20.156 -12.586 -17.266 1 96.88 183 ALA A O 1
ATOM 1413 N N . LYS A 1 184 ? -17.938 -12.125 -17.031 1 97.5 184 LYS A N 1
ATOM 1414 C CA . LYS A 1 184 ? -17.5 -13.508 -17.219 1 97.5 184 LYS A CA 1
ATOM 1415 C C . LYS A 1 184 ? -17.703 -14.32 -15.938 1 97.5 184 LYS A C 1
ATOM 1417 O O . LYS A 1 184 ? -18.141 -15.469 -15.992 1 97.5 184 LYS A O 1
ATOM 1422 N N . TYR A 1 185 ? -17.406 -13.688 -14.789 1 98.5 185 TYR A N 1
ATOM 1423 C CA . TYR A 1 185 ? -17.391 -14.406 -13.523 1 98.5 185 TYR A CA 1
ATOM 1424 C C . TYR A 1 185 ? -18.094 -13.609 -12.43 1 98.5 185 TYR A C 1
ATOM 1426 O O . TYR A 1 185 ? -18.234 -12.391 -12.547 1 98.5 185 TYR A O 1
ATOM 1434 N N . ARG A 1 186 ? -18.562 -14.281 -11.469 1 98.44 186 ARG A N 1
ATOM 1435 C CA . ARG A 1 186 ? -18.984 -13.695 -10.195 1 98.44 186 ARG A CA 1
ATOM 1436 C C . ARG A 1 186 ? -18.094 -14.18 -9.055 1 98.44 186 ARG A C 1
ATOM 1438 O O . ARG A 1 186 ? -17.781 -15.367 -8.961 1 98.44 186 ARG A O 1
ATOM 1445 N N . LEU A 1 187 ? -17.625 -13.25 -8.219 1 98.75 187 LEU A N 1
ATOM 1446 C CA . LEU A 1 187 ? -16.859 -13.617 -7.031 1 98.75 187 LEU A CA 1
ATOM 1447 C C . LEU A 1 187 ? -17.766 -14.234 -5.977 1 98.75 187 LEU A C 1
ATOM 1449 O O . LEU A 1 187 ? -18.766 -13.625 -5.562 1 98.75 187 LEU A O 1
ATOM 1453 N N . VAL A 1 188 ? -17.438 -15.438 -5.516 1 98.38 188 VAL A N 1
ATOM 1454 C CA . VAL A 1 188 ? -18.312 -16.188 -4.609 1 98.38 188 VAL A CA 1
ATOM 1455 C C . VAL A 1 188 ? -17.766 -16.109 -3.188 1 98.38 188 VAL A C 1
ATOM 1457 O O . VAL A 1 188 ? -18.469 -15.719 -2.26 1 98.38 188 VAL A O 1
ATOM 1460 N N . HIS A 1 189 ? -16.484 -16.469 -3.025 1 98.25 189 HIS A N 1
ATOM 1461 C CA . HIS A 1 189 ? -15.859 -16.453 -1.709 1 98.25 189 HIS A CA 1
ATOM 1462 C C . HIS A 1 189 ? -14.43 -15.922 -1.782 1 98.25 189 HIS A C 1
ATOM 1464 O O . HIS A 1 189 ? -13.766 -16.062 -2.812 1 98.25 189 HIS A O 1
ATOM 1470 N N . VAL A 1 190 ? -14.055 -15.281 -0.748 1 98.69 190 VAL A N 1
ATOM 1471 C CA . VAL A 1 190 ? -12.648 -14.977 -0.5 1 98.69 190 VAL A CA 1
ATOM 1472 C C . VAL A 1 190 ? -12.273 -15.414 0.913 1 98.69 190 VAL A C 1
ATOM 1474 O O . VAL A 1 190 ? -13 -15.141 1.869 1 98.69 190 VAL A O 1
ATOM 1477 N N . VAL A 1 191 ? -11.156 -16.125 1.034 1 98.31 191 VAL A N 1
ATOM 1478 C CA . VAL A 1 191 ? -10.633 -16.516 2.338 1 98.31 191 VAL A CA 1
ATOM 1479 C C . VAL A 1 191 ? -9.195 -16.031 2.486 1 98.31 191 VAL A C 1
ATOM 1481 O O . VAL A 1 191 ? -8.336 -16.359 1.661 1 98.31 191 VAL A O 1
ATOM 1484 N N . ARG A 1 192 ? -8.961 -15.297 3.5 1 98 192 ARG A N 1
ATOM 1485 C CA . ARG A 1 192 ? -7.625 -14.781 3.801 1 98 192 ARG A CA 1
ATOM 1486 C C . ARG A 1 192 ? -7.027 -15.492 5.012 1 98 192 ARG A C 1
ATOM 1488 O O . ARG A 1 192 ? -7.699 -15.664 6.031 1 98 192 ARG A O 1
ATOM 1495 N N . THR A 1 193 ? -5.805 -15.867 4.867 1 98.25 193 THR A N 1
ATOM 1496 C CA . THR A 1 193 ? -5.051 -16.469 5.961 1 98.25 193 THR A CA 1
ATOM 1497 C C . THR A 1 193 ? -3.711 -15.773 6.145 1 98.25 193 THR A C 1
ATOM 1499 O O . THR A 1 193 ? -2.91 -15.695 5.211 1 98.25 193 THR A O 1
ATOM 1502 N N . HIS A 1 194 ? -3.514 -15.281 7.355 1 98.56 194 HIS A N 1
ATOM 1503 C CA . HIS A 1 194 ? -2.252 -14.641 7.719 1 98.56 194 HIS A CA 1
ATOM 1504 C C . HIS A 1 194 ? -1.513 -15.453 8.781 1 98.56 194 HIS A C 1
ATOM 1506 O O . HIS A 1 194 ? -2.027 -15.656 9.883 1 98.56 194 HIS A O 1
ATOM 1512 N N . ARG A 1 195 ? -0.311 -15.828 8.516 1 98.31 195 ARG A N 1
ATOM 1513 C CA . ARG A 1 195 ? 0.464 -16.656 9.438 1 98.31 195 ARG A CA 1
ATOM 1514 C C . ARG A 1 195 ? 1.627 -15.859 10.031 1 98.31 195 ARG A C 1
ATOM 1516 O O . ARG A 1 195 ? 2.57 -16.453 10.562 1 98.31 195 ARG A O 1
ATOM 1523 N N . GLY A 1 196 ? 1.598 -14.578 9.914 1 97.81 196 GLY A N 1
ATOM 1524 C CA . GLY A 1 196 ? 2.709 -13.727 10.297 1 97.81 196 GLY A CA 1
ATOM 1525 C C . GLY A 1 196 ? 2.924 -13.664 11.797 1 97.81 196 GLY A C 1
ATOM 1526 O O . GLY A 1 196 ? 3.979 -13.219 12.266 1 97.81 196 GLY A O 1
ATOM 1527 N N . ALA A 1 197 ? 1.977 -14.102 12.602 1 98.38 197 ALA A N 1
ATOM 1528 C CA . ALA A 1 197 ? 2.164 -14.156 14.047 1 98.38 197 ALA A CA 1
ATOM 1529 C C . ALA A 1 197 ? 3.285 -15.125 14.422 1 98.38 197 ALA A C 1
ATOM 1531 O O . ALA A 1 197 ? 3.934 -14.961 15.453 1 98.38 197 ALA A O 1
ATOM 1532 N N . ASP A 1 198 ? 3.475 -16.141 13.594 1 98.38 198 ASP A N 1
ATOM 1533 C CA . ASP A 1 198 ? 4.582 -17.078 13.766 1 98.38 198 ASP A CA 1
ATOM 1534 C C . ASP A 1 198 ? 5.887 -16.484 13.25 1 98.38 198 ASP A C 1
ATOM 1536 O O . ASP A 1 198 ? 5.965 -16.047 12.094 1 98.38 198 ASP A O 1
ATOM 1540 N N . ASP A 1 199 ? 6.949 -16.531 14.023 1 98.38 199 ASP A N 1
ATOM 1541 C CA . ASP A 1 199 ? 8.211 -15.875 13.695 1 98.38 199 ASP A CA 1
ATOM 1542 C C . ASP A 1 199 ? 8.852 -16.5 12.461 1 98.38 199 ASP A C 1
ATOM 1544 O O . ASP A 1 199 ? 9.414 -15.797 11.617 1 98.38 199 ASP A O 1
ATOM 1548 N N . LYS A 1 200 ? 8.781 -17.797 12.398 1 98.06 200 LYS A N 1
ATOM 1549 C CA . LYS A 1 200 ? 9.367 -18.469 11.25 1 98.06 200 LYS A CA 1
ATOM 1550 C C . LYS A 1 200 ? 8.617 -18.125 9.961 1 98.06 200 LYS A C 1
ATOM 1552 O O . LYS A 1 200 ? 9.234 -17.906 8.914 1 98.06 200 LYS A O 1
ATOM 1557 N N . ALA A 1 201 ? 7.305 -18.125 10.062 1 98.38 201 ALA A N 1
ATOM 1558 C CA . ALA A 1 201 ? 6.488 -17.75 8.906 1 98.38 201 ALA A CA 1
ATOM 1559 C C . ALA A 1 201 ? 6.758 -16.312 8.484 1 98.38 201 ALA A C 1
ATOM 1561 O O . ALA A 1 201 ? 6.898 -16.031 7.289 1 98.38 201 ALA A O 1
ATOM 1562 N N . PHE A 1 202 ? 6.867 -15.453 9.492 1 98.56 202 PHE A N 1
ATOM 1563 C CA . PHE A 1 202 ? 7.145 -14.047 9.219 1 98.56 202 PHE A CA 1
ATOM 1564 C C . PHE A 1 202 ? 8.477 -13.883 8.492 1 98.56 202 PHE A C 1
ATOM 1566 O O . PHE A 1 202 ? 8.594 -13.062 7.586 1 98.56 202 PHE A O 1
ATOM 1573 N N . ARG A 1 203 ? 9.453 -14.648 8.75 1 98.12 203 ARG A N 1
ATOM 1574 C CA . ARG A 1 203 ? 10.805 -14.484 8.242 1 98.12 203 ARG A CA 1
ATOM 1575 C C . ARG A 1 203 ? 11.031 -15.32 6.992 1 98.12 203 ARG A C 1
ATOM 1577 O O . ARG A 1 203 ? 12.109 -15.281 6.395 1 98.12 203 ARG A O 1
ATOM 1584 N N . CYS A 1 204 ? 10.078 -16.047 6.551 1 97.19 204 CYS A N 1
ATOM 1585 C CA . CYS A 1 204 ? 10.227 -17.062 5.516 1 97.19 204 CYS A CA 1
ATOM 1586 C C . CYS A 1 204 ? 10.555 -16.422 4.172 1 97.19 204 CYS A C 1
ATOM 1588 O O . CYS A 1 204 ? 11.258 -17.016 3.352 1 97.19 204 CYS A O 1
ATOM 1590 N N . VAL A 1 205 ? 10.039 -15.359 3.816 1 97.81 205 VAL A N 1
ATOM 1591 C CA . VAL A 1 205 ? 10.328 -14.492 2.678 1 97.81 205 VAL A CA 1
ATOM 1592 C C . VAL A 1 205 ? 10.672 -13.086 3.168 1 97.81 205 VAL A C 1
ATOM 1594 O O . VAL A 1 205 ? 9.789 -12.344 3.598 1 97.81 205 VAL A O 1
ATOM 1597 N N . TYR A 1 206 ? 11.953 -12.773 3.08 1 98.31 206 TYR A N 1
ATOM 1598 C CA . TYR A 1 206 ? 12.406 -11.617 3.84 1 98.31 206 TYR A CA 1
ATOM 1599 C C . TYR A 1 206 ? 13.414 -10.797 3.039 1 98.31 206 TYR A C 1
ATOM 1601 O O . TYR A 1 206 ? 14.484 -11.297 2.676 1 98.31 206 TYR A O 1
ATOM 1609 N N . GLN A 1 207 ? 13.039 -9.547 2.77 1 98.06 207 GLN A N 1
ATOM 1610 C CA . GLN A 1 207 ? 13.953 -8.625 2.098 1 98.06 207 GLN A CA 1
ATOM 1611 C C . GLN A 1 207 ? 15 -8.086 3.064 1 98.06 207 GLN A C 1
ATOM 1613 O O . GLN A 1 207 ? 14.664 -7.586 4.141 1 98.06 207 GLN A O 1
ATOM 1618 N N . GLU A 1 208 ? 16.234 -8.172 2.729 1 97.56 208 GLU A N 1
ATOM 1619 C CA . GLU A 1 208 ? 17.328 -7.758 3.594 1 97.56 208 GLU A CA 1
ATOM 1620 C C . GLU A 1 208 ? 18.594 -7.473 2.783 1 97.56 208 GLU A C 1
ATOM 1622 O O . GLU A 1 208 ? 18.594 -7.582 1.556 1 97.56 208 GLU A O 1
ATOM 1627 N N . GLN A 1 209 ? 19.625 -6.98 3.447 1 97.44 209 GLN A N 1
ATOM 1628 C CA . GLN A 1 209 ? 20.938 -6.75 2.85 1 97.44 209 GLN A CA 1
ATOM 1629 C C . GLN A 1 209 ? 21.938 -7.805 3.3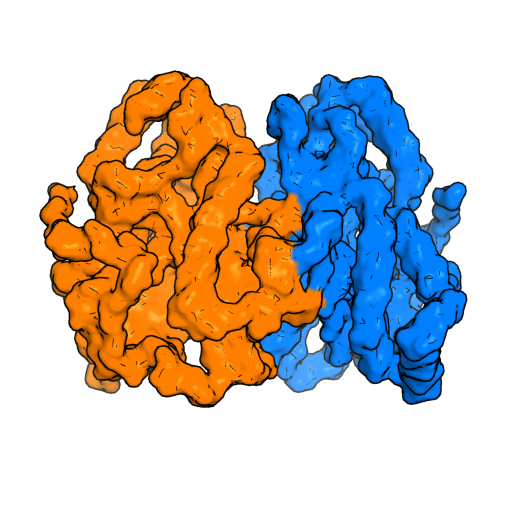05 1 97.44 209 GLN A C 1
ATOM 1631 O O . GLN A 1 209 ? 21.906 -8.258 4.453 1 97.44 209 GLN A O 1
ATOM 1636 N N . ASP A 1 210 ? 22.812 -8.203 2.369 1 97.44 210 ASP A N 1
ATOM 1637 C CA . ASP A 1 210 ? 23.906 -9.086 2.766 1 97.44 210 ASP A CA 1
ATOM 1638 C C . ASP A 1 210 ? 25.062 -8.297 3.387 1 97.44 210 ASP A C 1
ATOM 1640 O O . ASP A 1 210 ? 24.922 -7.098 3.652 1 97.44 210 ASP A O 1
ATOM 1644 N N . ASP A 1 211 ? 26.172 -8.938 3.691 1 95.62 211 ASP A N 1
ATOM 1645 C CA . ASP A 1 211 ? 27.281 -8.328 4.414 1 95.62 211 ASP A CA 1
ATOM 1646 C C . ASP A 1 211 ? 27.953 -7.23 3.582 1 95.62 211 ASP A C 1
ATOM 1648 O O . ASP A 1 211 ? 28.594 -6.34 4.129 1 95.62 211 ASP A O 1
ATOM 1652 N N . ALA A 1 212 ? 27.781 -7.32 2.273 1 95.38 212 ALA A N 1
ATOM 1653 C CA . ALA A 1 212 ? 28.375 -6.32 1.386 1 95.38 212 ALA A CA 1
ATOM 1654 C C . ALA A 1 212 ? 27.391 -5.184 1.109 1 95.38 212 ALA A C 1
ATOM 1656 O O . ALA A 1 212 ? 27.703 -4.27 0.336 1 95.38 212 ALA A O 1
ATOM 1657 N N . GLY A 1 213 ? 26.188 -5.215 1.665 1 94.88 213 GLY A N 1
ATOM 1658 C CA . GLY A 1 213 ? 25.219 -4.141 1.535 1 94.88 213 GLY A CA 1
ATOM 1659 C C . GLY A 1 213 ? 24.297 -4.309 0.342 1 94.88 213 GLY A C 1
ATOM 1660 O O . GLY A 1 213 ? 23.547 -3.396 -0.003 1 94.88 213 GLY A O 1
ATOM 1661 N N . LYS A 1 214 ? 24.359 -5.441 -0.281 1 96.19 214 LYS A N 1
ATOM 1662 C CA . LYS A 1 214 ? 23.5 -5.711 -1.423 1 96.19 214 LYS A CA 1
ATOM 1663 C C . LYS A 1 214 ? 22.125 -6.207 -0.966 1 96.19 214 LYS A C 1
ATOM 1665 O O . LYS A 1 214 ? 22.031 -7.121 -0.142 1 96.19 214 LYS A O 1
ATOM 1670 N N . THR A 1 215 ? 21.141 -5.582 -1.483 1 96.19 215 THR A N 1
ATOM 1671 C CA . THR A 1 215 ? 19.766 -5.895 -1.074 1 96.19 215 THR A CA 1
ATOM 1672 C C . THR A 1 215 ? 19.219 -7.059 -1.89 1 96.19 215 THR A C 1
ATOM 1674 O O . THR A 1 215 ? 19.438 -7.141 -3.1 1 96.19 215 THR A O 1
ATOM 1677 N N . GLY A 1 216 ? 18.531 -7.977 -1.255 1 97.44 216 GLY A N 1
ATOM 1678 C CA . GLY A 1 216 ? 17.812 -9.086 -1.879 1 97.44 216 GLY A CA 1
ATOM 1679 C C . GLY A 1 216 ? 16.688 -9.625 -1.021 1 97.44 216 GLY A C 1
ATOM 1680 O O . GLY A 1 216 ? 16.484 -9.164 0.103 1 97.44 216 GLY A O 1
ATOM 1681 N N . VAL A 1 217 ? 15.883 -10.484 -1.583 1 97.81 217 VAL A N 1
ATOM 1682 C CA . VAL A 1 217 ? 14.844 -11.203 -0.858 1 97.81 217 VAL A CA 1
ATOM 1683 C C . VAL A 1 217 ? 15.32 -12.625 -0.551 1 97.81 217 VAL A C 1
ATOM 1685 O O . VAL A 1 217 ? 15.633 -13.391 -1.464 1 97.81 217 VAL A O 1
ATOM 1688 N N . SER A 1 218 ? 15.375 -12.93 0.689 1 97.94 218 SER A N 1
ATOM 1689 C CA . SER A 1 218 ? 15.812 -14.258 1.116 1 97.94 218 SER A CA 1
ATOM 1690 C C . SER A 1 218 ? 14.625 -15.203 1.269 1 97.94 218 SER A C 1
ATOM 1692 O O . SER A 1 218 ? 13.578 -14.812 1.803 1 97.94 218 SER A O 1
ATOM 1694 N N . LEU A 1 219 ? 14.758 -16.406 0.773 1 97.12 219 LEU A N 1
ATOM 1695 C CA . LEU A 1 219 ? 13.773 -17.469 0.971 1 97.12 219 LEU A CA 1
ATOM 1696 C C . LEU A 1 219 ? 14.297 -18.5 1.958 1 97.12 219 LEU A C 1
ATOM 1698 O O . LEU A 1 219 ? 15.406 -19.016 1.796 1 97.12 219 LEU A O 1
ATOM 1702 N N . SER A 1 220 ? 13.469 -18.781 2.924 1 97 220 SER A N 1
ATOM 1703 C CA . SER A 1 220 ? 13.844 -19.734 3.953 1 97 220 SER A CA 1
ATOM 1704 C C . SER A 1 220 ? 13.828 -21.156 3.408 1 97 220 SER A C 1
ATOM 1706 O O . SER A 1 220 ? 13.031 -21.484 2.521 1 97 220 SER A O 1
ATOM 1708 N N . LYS A 1 221 ? 14.648 -22.047 4.027 1 94.94 221 LYS A N 1
ATOM 1709 C CA . LYS A 1 221 ? 14.641 -23.469 3.697 1 94.94 221 LYS A CA 1
ATOM 1710 C C . LYS A 1 221 ? 13.336 -24.125 4.137 1 94.94 221 LYS A C 1
ATOM 1712 O O . LYS A 1 221 ? 12.969 -25.188 3.633 1 94.94 221 LYS A O 1
ATOM 1717 N N . ASP A 1 222 ? 12.648 -23.453 5.027 1 95.62 222 ASP A N 1
ATOM 1718 C CA . ASP A 1 222 ? 11.422 -24 5.586 1 95.62 222 ASP A CA 1
ATOM 1719 C C . ASP A 1 222 ? 10.203 -23.531 4.801 1 95.62 222 ASP A C 1
ATOM 1721 O O . ASP A 1 222 ? 9.062 -23.719 5.23 1 95.62 222 ASP A O 1
ATOM 1725 N N . LEU A 1 223 ? 10.469 -22.922 3.715 1 95.19 223 LEU A N 1
ATOM 1726 C CA . LEU A 1 223 ? 9.391 -22.281 2.965 1 95.19 223 LEU A CA 1
ATOM 1727 C C . LEU A 1 223 ? 8.289 -23.281 2.637 1 95.19 223 LEU A C 1
ATOM 1729 O O . LEU A 1 223 ? 7.105 -22.984 2.791 1 95.19 223 LEU A O 1
ATOM 1733 N N . MET A 1 224 ? 8.656 -24.469 2.258 1 93.56 224 MET A N 1
ATOM 1734 C CA . MET A 1 224 ? 7.66 -25.453 1.826 1 93.56 224 MET A CA 1
ATOM 1735 C C . MET A 1 224 ? 6.824 -25.922 3.008 1 93.56 224 MET A C 1
ATOM 1737 O O . MET A 1 224 ? 5.609 -26.078 2.891 1 93.56 224 MET A O 1
ATOM 1741 N N . ALA A 1 225 ? 7.453 -26.125 4.094 1 94.75 225 ALA A N 1
ATOM 1742 C CA . ALA A 1 225 ? 6.727 -26.531 5.301 1 94.75 225 ALA A CA 1
ATOM 1743 C C . ALA A 1 225 ? 5.785 -25.422 5.758 1 94.75 225 ALA A C 1
ATOM 1745 O O . ALA A 1 225 ? 4.648 -25.688 6.164 1 94.75 225 ALA A O 1
ATOM 1746 N N . ILE A 1 226 ? 6.254 -24.219 5.727 1 95.75 226 ILE A N 1
ATOM 1747 C CA . ILE A 1 226 ? 5.461 -23.062 6.121 1 95.75 226 ILE A CA 1
ATOM 1748 C C . ILE A 1 226 ? 4.273 -22.906 5.18 1 95.75 226 ILE A C 1
ATOM 1750 O O . ILE A 1 226 ? 3.148 -22.656 5.621 1 95.75 226 ILE A O 1
ATOM 1754 N N . ALA A 1 227 ? 4.551 -23.031 3.881 1 95.06 227 ALA A N 1
ATOM 1755 C CA . ALA A 1 227 ? 3.484 -22.969 2.885 1 95.06 227 ALA A CA 1
ATOM 1756 C C . ALA A 1 227 ? 2.438 -24.047 3.131 1 95.06 227 ALA A C 1
ATOM 1758 O O . ALA A 1 227 ? 1.236 -23.812 2.992 1 95.06 227 ALA A O 1
ATOM 1759 N N . GLY A 1 228 ? 2.906 -25.234 3.494 1 93.5 228 GLY A N 1
ATOM 1760 C CA . GLY A 1 228 ? 1.992 -26.328 3.82 1 93.5 228 GLY A CA 1
ATOM 1761 C C . GLY A 1 228 ? 1.086 -26 4.992 1 93.5 228 GLY A C 1
ATOM 1762 O O . GLY A 1 228 ? -0.108 -26.312 4.965 1 93.5 228 GLY A O 1
ATOM 1763 N N . GLY A 1 229 ? 1.658 -25.453 6.043 1 93.44 229 GLY A N 1
ATOM 1764 C CA . GLY A 1 229 ? 0.864 -25.031 7.188 1 93.44 229 GLY A CA 1
ATOM 1765 C C . GLY A 1 229 ? -0.147 -23.953 6.848 1 93.44 229 GLY A C 1
ATOM 1766 O O . GLY A 1 229 ? -1.287 -24 7.312 1 93.44 229 GLY A O 1
ATOM 1767 N N . ALA A 1 230 ? 0.271 -23 6.051 1 95.62 230 ALA A N 1
ATOM 1768 C CA . ALA A 1 230 ? -0.628 -21.938 5.625 1 95.62 230 ALA A CA 1
ATOM 1769 C C . ALA A 1 230 ? -1.772 -22.484 4.777 1 95.62 230 ALA A C 1
ATOM 1771 O O . ALA A 1 230 ? -2.922 -22.062 4.922 1 95.62 230 ALA A O 1
ATOM 1772 N N . LEU A 1 231 ? -1.433 -23.406 3.887 1 95.06 231 LEU A N 1
ATOM 1773 C CA . LEU A 1 231 ? -2.441 -24.062 3.064 1 95.06 231 LEU A CA 1
ATOM 1774 C C . LEU A 1 231 ? -3.48 -24.766 3.934 1 95.06 231 LEU A C 1
ATOM 1776 O O . LEU A 1 231 ? -4.684 -24.594 3.734 1 95.06 231 LEU A O 1
ATOM 1780 N N . LYS A 1 232 ? -3.008 -25.516 4.844 1 92.19 232 LYS A N 1
ATOM 1781 C CA . LYS A 1 232 ? -3.904 -26.266 5.73 1 92.19 232 LYS A CA 1
ATOM 1782 C C . LYS A 1 232 ? -4.887 -25.328 6.422 1 92.19 232 LYS A C 1
ATOM 1784 O O . LYS A 1 232 ? -6.09 -25.594 6.469 1 92.19 232 LYS A O 1
ATOM 1789 N N . THR A 1 233 ? -4.391 -24.234 6.965 1 94.19 233 THR A N 1
ATOM 1790 C CA . THR A 1 233 ? -5.242 -23.266 7.641 1 94.19 233 THR A CA 1
ATOM 1791 C C . THR A 1 233 ? -6.254 -22.672 6.672 1 94.19 233 THR A C 1
ATOM 1793 O O . THR A 1 233 ? -7.426 -22.5 7.012 1 94.19 233 THR A O 1
ATOM 1796 N N . ASN A 1 234 ? -5.812 -22.344 5.496 1 95.62 234 ASN A N 1
ATOM 1797 C CA . ASN A 1 234 ? -6.684 -21.719 4.5 1 95.62 234 ASN A CA 1
ATOM 1798 C C . ASN A 1 234 ? -7.82 -22.656 4.098 1 95.62 234 ASN A C 1
ATOM 1800 O O . ASN A 1 234 ? -8.984 -22.25 4.059 1 95.62 234 ASN A O 1
ATOM 1804 N N . ILE A 1 235 ? -7.527 -23.938 3.855 1 93.19 235 ILE A N 1
ATOM 1805 C CA . ILE A 1 235 ? -8.539 -24.859 3.348 1 93.19 235 ILE A CA 1
ATOM 1806 C C . ILE A 1 235 ? -9.477 -25.266 4.48 1 93.19 235 ILE A C 1
ATOM 1808 O O . ILE A 1 235 ? -10.625 -25.656 4.234 1 93.19 235 ILE A O 1
ATOM 1812 N N . THR A 1 236 ? -8.977 -25.219 5.676 1 91.38 236 THR A N 1
ATOM 1813 C CA . THR A 1 236 ? -9.852 -25.484 6.809 1 91.38 236 THR A CA 1
ATOM 1814 C C . THR A 1 236 ? -10.984 -24.453 6.867 1 91.38 236 THR A C 1
ATOM 1816 O O . THR A 1 236 ? -12.117 -24.781 7.219 1 91.38 236 THR A O 1
ATOM 1819 N N . THR A 1 237 ? -10.648 -23.219 6.547 1 93.44 237 THR A N 1
ATOM 1820 C CA . THR A 1 237 ? -11.664 -22.172 6.523 1 93.44 237 THR A CA 1
ATOM 1821 C C . THR A 1 237 ? -12.484 -22.25 5.238 1 93.44 237 THR A C 1
ATOM 1823 O O . THR A 1 237 ? -13.695 -22.016 5.25 1 93.44 237 THR A O 1
ATOM 1826 N N . LEU A 1 238 ? -11.898 -22.578 4.141 1 95.19 238 LEU A N 1
ATOM 1827 C CA . LEU A 1 238 ? -12.539 -22.594 2.83 1 95.19 238 LEU A CA 1
ATOM 1828 C C . LEU A 1 238 ? -13.453 -23.812 2.688 1 95.19 238 LEU A C 1
ATOM 1830 O O . LEU A 1 238 ? -14.523 -23.719 2.074 1 95.19 238 LEU A O 1
ATOM 1834 N N . GLY A 1 239 ? -13.094 -24.906 3.238 1 92.56 239 GLY A N 1
ATOM 1835 C CA . GLY A 1 239 ? -13.773 -26.188 3.066 1 92.56 239 GLY A CA 1
ATOM 1836 C C . GLY A 1 239 ? -15.266 -26.109 3.32 1 92.56 239 GLY A C 1
ATOM 1837 O O . GLY A 1 239 ? -16.078 -26.406 2.436 1 92.56 239 GLY A O 1
ATOM 1838 N N . PRO A 1 240 ? -15.688 -25.625 4.48 1 92.19 240 PRO A N 1
ATOM 1839 C CA . PRO A 1 240 ? -17.109 -25.562 4.809 1 92.19 240 PRO A CA 1
ATOM 1840 C C . PRO A 1 240 ? -17.891 -24.656 3.855 1 92.19 240 PRO A C 1
ATOM 1842 O O . PRO A 1 240 ? -19.125 -24.781 3.744 1 92.19 240 PRO A O 1
ATOM 1845 N N . LEU A 1 241 ? -17.203 -23.766 3.178 1 94.38 241 LEU A N 1
ATOM 1846 C CA . LEU A 1 241 ? -17.875 -22.812 2.303 1 94.38 241 LEU A CA 1
ATOM 1847 C C . LEU A 1 241 ? -18.141 -23.422 0.931 1 94.38 241 LEU A C 1
ATOM 1849 O O . LEU A 1 241 ? -19.047 -23 0.222 1 94.38 241 LEU A O 1
ATOM 1853 N N . VAL A 1 242 ? -17.312 -24.438 0.572 1 95.25 242 VAL A N 1
ATOM 1854 C CA . VAL A 1 242 ? -17.344 -24.781 -0.845 1 95.25 242 VAL A CA 1
ATOM 1855 C C . VAL A 1 242 ? -17.656 -26.266 -1.006 1 95.25 242 VAL A C 1
ATOM 1857 O O . VAL A 1 242 ? -18.109 -26.703 -2.066 1 95.25 242 VAL A O 1
ATOM 1860 N N . LEU A 1 243 ? -17.438 -27.094 -0.033 1 93.19 243 LEU A N 1
ATOM 1861 C CA . LEU A 1 243 ? -17.562 -28.531 -0.167 1 93.19 243 LEU A CA 1
ATOM 1862 C C . LEU A 1 243 ? -19 -28.984 0.09 1 93.19 243 LEU A C 1
ATOM 1864 O O . LEU A 1 243 ? -19.719 -28.344 0.86 1 93.19 243 LEU A O 1
ATOM 1868 N N . PRO A 1 244 ? -19.312 -30.109 -0.505 1 90.62 244 PRO A N 1
ATOM 1869 C CA . PRO A 1 244 ? -20.609 -30.703 -0.157 1 90.62 244 PRO A CA 1
ATOM 1870 C C . PRO A 1 244 ? -20.688 -31.125 1.311 1 90.62 244 PRO A C 1
ATOM 1872 O O . PRO A 1 244 ? -19.656 -31.375 1.939 1 90.62 244 PRO A O 1
ATOM 1875 N N . ILE A 1 245 ? -21.875 -31.203 1.719 1 88.62 245 ILE A N 1
ATOM 1876 C CA . ILE A 1 245 ? -22.141 -31.484 3.125 1 88.62 245 ILE A CA 1
ATOM 1877 C C . ILE A 1 245 ? -21.484 -32.812 3.514 1 88.62 245 ILE A C 1
ATOM 1879 O O . ILE A 1 245 ? -20.953 -32.938 4.617 1 88.62 245 ILE A O 1
ATOM 1883 N N . SER A 1 246 ? -21.531 -33.75 2.656 1 86.38 246 SER A N 1
ATOM 1884 C CA . SER A 1 246 ? -20.953 -35.031 2.939 1 86.38 246 SER A CA 1
ATOM 1885 C C . SER A 1 246 ? -19.453 -34.938 3.229 1 86.38 246 SER A C 1
ATOM 1887 O O . SER A 1 246 ? -18.953 -35.5 4.199 1 86.38 246 SER A O 1
ATOM 1889 N N . GLU A 1 247 ? -18.828 -34.062 2.398 1 85.94 247 GLU A N 1
ATOM 1890 C CA . GLU A 1 247 ? -17.391 -33.844 2.58 1 85.94 247 GLU A CA 1
ATOM 1891 C C . GLU A 1 247 ? -17.109 -33.062 3.857 1 85.94 247 GLU A C 1
ATOM 1893 O O . GLU A 1 247 ? -16.109 -33.344 4.539 1 85.94 247 GLU A O 1
ATOM 1898 N N . GLN A 1 248 ? -17.938 -32.25 4.141 1 85.69 248 GLN A N 1
ATOM 1899 C CA . GLN A 1 248 ? -17.781 -31.438 5.344 1 85.69 248 GLN A CA 1
ATOM 1900 C C . GLN A 1 248 ? -17.875 -32.312 6.602 1 85.69 248 GLN A C 1
ATOM 1902 O O . GLN A 1 248 ? -17.078 -32.156 7.531 1 85.69 248 GLN A O 1
ATOM 1907 N N . LEU A 1 249 ? -18.812 -33.125 6.566 1 85.75 249 LEU A N 1
ATOM 1908 C CA . LEU A 1 249 ? -19.016 -34 7.711 1 85.75 249 LEU A CA 1
ATOM 1909 C C . LEU A 1 249 ? -17.812 -34.906 7.93 1 85.75 249 LEU A C 1
ATOM 1911 O O . LEU A 1 249 ? -17.375 -35.094 9.062 1 85.75 249 LEU A O 1
ATOM 1915 N N . LEU A 1 250 ? -17.328 -35.438 6.875 1 84 250 LEU A N 1
ATOM 1916 C CA . LEU A 1 250 ? -16.156 -36.312 6.965 1 84 250 LEU A CA 1
ATOM 1917 C C . LEU A 1 250 ? -14.953 -35.531 7.504 1 84 250 LEU A C 1
ATOM 1919 O O . LEU A 1 250 ? -14.195 -36.062 8.328 1 84 250 LEU A O 1
ATOM 1923 N N . PHE A 1 251 ? -14.766 -34.438 6.957 1 81.75 251 PHE A N 1
ATOM 1924 C CA . PHE A 1 251 ? -13.648 -33.594 7.387 1 81.75 251 PHE A CA 1
ATOM 1925 C C . PHE A 1 251 ? -13.758 -33.281 8.875 1 81.75 251 PHE A C 1
ATOM 1927 O O . PHE A 1 251 ? -12.789 -33.406 9.617 1 81.75 251 PHE A O 1
ATOM 1934 N N . PHE A 1 252 ? -14.914 -32.938 9.352 1 79.69 252 PHE A N 1
ATOM 1935 C CA . PHE A 1 252 ? -15.133 -32.531 10.734 1 79.69 252 PHE A CA 1
ATOM 1936 C C . PHE A 1 252 ? -14.977 -33.719 11.672 1 79.69 252 PHE A C 1
ATOM 1938 O O . PHE A 1 252 ? -14.445 -33.594 12.773 1 79.69 252 PHE A O 1
ATOM 1945 N N . VAL A 1 253 ? -15.438 -34.781 11.258 1 83 253 VAL A N 1
ATOM 1946 C CA . VAL A 1 253 ? -15.336 -36 12.07 1 83 253 VAL A CA 1
ATOM 1947 C C . VAL A 1 253 ? -13.867 -36.375 12.258 1 83 253 VAL A C 1
ATOM 1949 O O . VAL A 1 253 ? -13.438 -36.719 13.359 1 83 253 VAL A O 1
ATOM 1952 N N . THR A 1 254 ? -13.18 -36.25 11.164 1 81.25 254 THR A N 1
ATOM 1953 C CA . THR A 1 254 ? -11.766 -36.594 11.227 1 81.25 254 THR A CA 1
ATOM 1954 C C . THR A 1 254 ? -11 -35.562 12.086 1 81.25 254 THR A C 1
ATOM 1956 O O . THR A 1 254 ? -10.109 -35.969 12.852 1 81.25 254 THR A O 1
ATOM 1959 N N . LEU A 1 255 ? -11.328 -34.375 11.93 1 76.31 255 LEU A N 1
ATOM 1960 C CA . LEU A 1 255 ? -10.695 -33.312 12.734 1 76.31 255 LEU A CA 1
ATOM 1961 C C . LEU A 1 255 ? -10.961 -33.562 14.219 1 76.31 255 LEU A C 1
ATOM 1963 O O . LEU A 1 255 ? -10.062 -33.406 15.047 1 76.31 255 LEU A O 1
ATOM 1967 N N . LEU A 1 256 ? -12.156 -33.906 14.555 1 79 256 LEU A N 1
ATOM 1968 C CA . LEU A 1 256 ? -12.555 -34.188 15.938 1 79 256 LEU A CA 1
ATOM 1969 C C . LEU A 1 256 ? -11.828 -35.406 16.469 1 79 256 LEU A C 1
ATOM 1971 O O . LEU A 1 256 ? -11.406 -35.438 17.625 1 79 256 LEU A O 1
ATOM 1975 N N . MET A 1 257 ? -11.766 -36.344 15.672 1 81.38 257 MET A N 1
ATOM 1976 C CA . MET A 1 257 ? -11.109 -37.594 16.062 1 81.38 257 MET A CA 1
ATOM 1977 C C . MET A 1 257 ? -9.633 -37.344 16.344 1 81.38 257 MET A C 1
ATOM 1979 O O . MET A 1 257 ? -9.086 -37.906 17.312 1 81.38 257 MET A O 1
ATOM 1983 N N . ASN A 1 258 ? -9.062 -36.562 15.484 1 79.12 258 ASN A N 1
ATOM 1984 C CA . ASN A 1 258 ? -7.656 -36.25 15.68 1 79.12 258 ASN A CA 1
ATOM 1985 C C . ASN A 1 258 ? -7.43 -35.469 16.969 1 79.12 258 ASN A C 1
ATOM 1987 O O . ASN A 1 258 ? -6.426 -35.656 17.641 1 79.12 258 ASN A O 1
ATOM 1991 N N . LYS A 1 259 ? -8.305 -34.562 17.25 1 75.12 259 LYS A N 1
ATOM 1992 C CA . LYS A 1 259 ? -8.188 -33.75 18.453 1 75.12 259 LYS A CA 1
ATOM 1993 C C . LYS A 1 259 ? -8.438 -34.594 19.703 1 75.12 259 LYS A C 1
ATOM 1995 O O . LYS A 1 259 ? -7.762 -34.406 20.719 1 75.12 259 LYS A O 1
ATOM 2000 N N . LEU A 1 260 ? -9.391 -35.406 19.656 1 79.56 260 LEU A N 1
ATOM 2001 C CA . LEU A 1 260 ? -9.828 -36.188 20.812 1 79.56 260 LEU A CA 1
ATOM 2002 C C . LEU A 1 260 ? -8.898 -37.375 21.078 1 79.56 260 LEU A C 1
ATOM 2004 O O . LEU A 1 260 ? -8.633 -37.719 22.234 1 79.56 260 LEU A O 1
ATOM 2008 N N . PHE A 1 261 ? -8.547 -37.938 20.109 1 76.06 261 PHE A N 1
ATOM 2009 C CA . PHE A 1 261 ? -7.828 -39.188 20.297 1 76.06 261 PHE A CA 1
ATOM 2010 C C . PHE A 1 261 ? -6.34 -39 20.031 1 76.06 261 PHE A C 1
ATOM 2012 O O . PHE A 1 261 ? -5.559 -39.938 20.188 1 76.06 261 PHE A O 1
ATOM 2019 N N . LYS A 1 262 ? -6.059 -37.656 20.031 1 63.62 262 LYS A N 1
ATOM 2020 C CA . LYS A 1 262 ? -4.645 -37.406 19.75 1 63.62 262 LYS A CA 1
ATOM 2021 C C . LYS A 1 262 ? -4.062 -38.5 18.859 1 63.62 262 LYS A C 1
ATOM 2023 O O . LYS A 1 262 ? -2.932 -38.969 19.062 1 63.62 262 LYS A O 1
ATOM 2028 N N . ALA A 1 263 ? -4.996 -39.219 18.203 1 61.19 263 ALA A N 1
ATOM 2029 C CA . ALA A 1 263 ? -4.648 -40.406 17.422 1 61.19 263 ALA A CA 1
ATOM 2030 C C . ALA A 1 263 ? -3.979 -40.031 16.109 1 61.19 263 ALA A C 1
ATOM 2032 O O . ALA A 1 263 ? -4.191 -38.938 15.594 1 61.19 263 ALA A O 1
ATOM 2033 N N . GLY A 1 264 ? -2.645 -40.312 15.922 1 61.88 264 GLY A N 1
ATOM 2034 C CA . GLY A 1 264 ? -1.857 -40.25 14.695 1 61.88 264 GLY A CA 1
ATOM 2035 C C . GLY A 1 264 ? -2.676 -40.5 13.445 1 61.88 264 GLY A C 1
ATOM 2036 O O . GLY A 1 264 ? -2.197 -41.156 12.508 1 61.88 264 GLY A O 1
ATOM 2037 N N . VAL A 1 265 ? -3.953 -40.156 13.531 1 61.97 265 VAL A N 1
ATOM 2038 C CA . VAL A 1 265 ? -4.777 -40.406 12.352 1 61.97 265 VAL A CA 1
ATOM 2039 C C . VAL A 1 265 ? -4.379 -39.438 11.242 1 61.97 265 VAL A C 1
ATOM 2041 O O . VAL A 1 265 ? -4.094 -38.25 11.508 1 61.97 265 VAL A O 1
ATOM 2044 N N . LYS A 1 266 ? -4.336 -40.062 10.18 1 66.38 266 LYS A N 1
ATOM 2045 C CA . LYS A 1 266 ? -3.98 -39.281 9.016 1 66.38 266 LYS A CA 1
ATOM 2046 C C . LYS A 1 266 ? -5.035 -38.219 8.742 1 66.38 266 LYS A C 1
ATOM 2048 O O . LYS A 1 266 ? -6.234 -38.5 8.781 1 66.38 266 LYS A O 1
ATOM 2053 N N . PRO A 1 267 ? -4.543 -36.969 8.609 1 70.38 267 PRO A N 1
ATOM 2054 C CA . PRO A 1 267 ? -5.508 -35.906 8.32 1 70.38 267 PRO A CA 1
ATOM 2055 C C . PRO A 1 267 ? -6.312 -36.188 7.055 1 70.38 267 PRO A C 1
ATOM 2057 O O . PRO A 1 267 ? -5.777 -36.719 6.078 1 70.38 267 PRO A O 1
ATOM 2060 N N . TYR A 1 268 ? -7.648 -36.188 7.176 1 78.69 268 TYR A N 1
ATOM 2061 C CA . TYR A 1 268 ? -8.508 -36.281 6.004 1 78.69 268 TYR A CA 1
ATOM 2062 C C . TYR A 1 268 ? -8.375 -35.062 5.121 1 78.69 268 TYR A C 1
ATOM 2064 O O . TYR A 1 268 ? -8.539 -33.906 5.59 1 78.69 268 TYR A O 1
ATOM 2072 N N . ILE A 1 269 ? -7.973 -35.281 3.922 1 79.25 269 ILE A N 1
ATOM 2073 C CA . ILE A 1 269 ? -7.938 -34.188 2.936 1 79.25 269 ILE A CA 1
ATOM 2074 C C . ILE A 1 269 ? -9.227 -34.188 2.117 1 79.25 269 ILE A C 1
ATOM 2076 O O . ILE A 1 269 ? -9.492 -35.156 1.374 1 79.25 269 ILE A O 1
ATOM 2080 N N . PRO A 1 270 ? -9.914 -33.188 2.248 1 86 270 PRO A N 1
ATOM 2081 C CA . PRO A 1 270 ? -11.148 -33.156 1.469 1 86 270 PRO A CA 1
ATOM 2082 C C . PRO A 1 270 ? -10.906 -33.219 -0.037 1 86 270 PRO A C 1
ATOM 2084 O O . PRO A 1 270 ? -9.867 -32.75 -0.519 1 86 270 PRO A O 1
ATOM 2087 N N . ASP A 1 271 ? -11.867 -33.812 -0.783 1 90.62 271 ASP A N 1
ATOM 2088 C CA . ASP A 1 271 ? -11.758 -33.875 -2.236 1 90.62 271 ASP A CA 1
ATOM 2089 C C . ASP A 1 271 ? -12.242 -32.562 -2.887 1 90.62 271 ASP A C 1
ATOM 2091 O O . ASP A 1 271 ? -13.406 -32.469 -3.277 1 90.62 271 ASP A O 1
ATOM 2095 N N . PHE A 1 272 ? -11.344 -31.688 -3.162 1 91.19 272 PHE A N 1
ATOM 2096 C CA . PHE A 1 272 ? -11.68 -30.359 -3.678 1 91.19 272 PHE A CA 1
ATOM 2097 C C . PHE A 1 272 ? -12.062 -30.438 -5.152 1 91.19 272 PHE A C 1
ATOM 2099 O O . PHE A 1 272 ? -12.617 -29.484 -5.703 1 91.19 272 PHE A O 1
ATOM 2106 N N . LYS A 1 273 ? -11.836 -31.578 -5.777 1 93 273 LYS A N 1
ATOM 2107 C CA . LYS A 1 273 ? -12.289 -31.766 -7.148 1 93 273 LYS A CA 1
ATOM 2108 C C . LYS A 1 273 ? -13.812 -31.812 -7.223 1 93 273 LYS A C 1
ATOM 2110 O O . LYS A 1 273 ? -14.398 -31.641 -8.297 1 93 273 LYS A O 1
ATOM 2115 N N . LEU A 1 274 ? -14.406 -32 -6.145 1 93.31 274 LEU A N 1
ATOM 2116 C CA . LEU A 1 274 ? -15.867 -32 -6.082 1 93.31 274 LEU A CA 1
ATOM 2117 C C . LEU A 1 274 ? -16.391 -30.578 -5.969 1 93.31 274 LEU A C 1
ATOM 2119 O O . LEU A 1 274 ? -17.578 -30.328 -6.211 1 93.31 274 LEU A O 1
ATOM 2123 N N . ALA A 1 275 ? -15.539 -29.719 -5.59 1 94.81 275 ALA A N 1
ATOM 2124 C CA . ALA A 1 275 ? -15.969 -28.344 -5.328 1 94.81 275 ALA A CA 1
ATOM 2125 C C . ALA A 1 275 ? -15.625 -27.438 -6.496 1 94.81 275 ALA A C 1
ATOM 2127 O O . ALA A 1 275 ? -16.281 -26.406 -6.707 1 94.81 275 ALA A O 1
ATOM 2128 N N . PHE A 1 276 ? -14.609 -27.844 -7.227 1 97.56 276 PHE A N 1
ATOM 2129 C CA . PHE A 1 276 ? -14.102 -26.922 -8.234 1 97.56 276 PHE A CA 1
ATOM 2130 C C . PHE A 1 276 ? -13.883 -27.641 -9.562 1 97.56 276 PHE A C 1
ATOM 2132 O O . PHE A 1 276 ? -13.445 -28.781 -9.586 1 97.56 276 PHE A O 1
ATOM 2139 N N . ASP A 1 277 ? -14.148 -26.922 -10.633 1 98.06 277 ASP A N 1
ATOM 2140 C CA . ASP A 1 277 ? -13.891 -27.422 -11.984 1 98.06 277 ASP A CA 1
ATOM 2141 C C . ASP A 1 277 ? -12.477 -27.062 -12.438 1 98.06 277 ASP A C 1
ATOM 2143 O O . ASP A 1 277 ? -11.875 -27.797 -13.227 1 98.06 277 ASP A O 1
ATOM 2147 N N . HIS A 1 278 ? -11.992 -25.922 -12.031 1 98.56 278 HIS A N 1
ATOM 2148 C CA . HIS A 1 278 ? -10.68 -25.438 -12.438 1 98.56 278 HIS A CA 1
ATOM 2149 C C . HIS A 1 278 ? -9.898 -24.906 -11.242 1 98.56 278 HIS A C 1
ATOM 2151 O O . HIS A 1 278 ? -10.484 -24.391 -10.289 1 98.56 278 HIS A O 1
ATOM 2157 N N . PHE A 1 279 ? -8.578 -25.062 -11.344 1 98.44 279 PHE A N 1
ATOM 2158 C CA . PHE A 1 279 ? -7.648 -24.641 -10.305 1 98.44 279 PHE A CA 1
ATOM 2159 C C . PHE A 1 279 ? -6.602 -23.703 -10.867 1 98.44 279 PHE A C 1
ATOM 2161 O O . PHE A 1 279 ? -6.039 -23.953 -11.938 1 98.44 279 PHE A O 1
ATOM 2168 N N . CYS A 1 280 ? -6.406 -22.594 -10.227 1 98.69 280 CYS A N 1
ATOM 2169 C CA . CYS A 1 280 ? -5.312 -21.656 -10.484 1 98.69 280 CYS A CA 1
ATOM 2170 C C . CYS A 1 280 ? -4.414 -21.516 -9.258 1 98.69 280 CYS A C 1
ATOM 2172 O O . CYS A 1 280 ? -4.695 -20.719 -8.367 1 98.69 280 CYS A O 1
ATOM 2174 N N . ILE A 1 281 ? -3.311 -22.219 -9.25 1 97.75 281 ILE A N 1
ATOM 2175 C CA . ILE A 1 281 ? -2.373 -22.281 -8.133 1 97.75 281 ILE A CA 1
ATOM 2176 C C . ILE A 1 281 ? -1.181 -21.359 -8.406 1 97.75 281 ILE A C 1
ATOM 2178 O O . ILE A 1 281 ? -0.506 -21.5 -9.43 1 97.75 281 ILE A O 1
ATOM 2182 N N . HIS A 1 282 ? -0.893 -20.531 -7.426 1 93.75 282 HIS A N 1
ATOM 2183 C CA . HIS A 1 282 ? 0.189 -19.562 -7.535 1 93.75 282 HIS A CA 1
ATOM 2184 C C . HIS A 1 282 ? 1.433 -20.188 -8.156 1 93.75 282 HIS A C 1
ATOM 2186 O O . HIS A 1 282 ? 1.955 -21.172 -7.641 1 93.75 282 HIS A O 1
ATOM 2192 N N . ALA A 1 283 ? 1.908 -19.547 -9.18 1 90.31 283 ALA A N 1
ATOM 2193 C CA . ALA A 1 283 ? 3.109 -20.016 -9.867 1 90.31 283 ALA A CA 1
ATOM 2194 C C . ALA A 1 283 ? 4.371 -19.469 -9.195 1 90.31 283 ALA A C 1
ATOM 2196 O O . ALA A 1 283 ? 5.215 -18.859 -9.859 1 90.31 283 ALA A O 1
ATOM 2197 N N . GLY A 1 284 ? 4.492 -19.812 -7.914 1 92.56 284 GLY A N 1
ATOM 2198 C CA . GLY A 1 284 ? 5.645 -19.359 -7.152 1 92.56 284 GLY A CA 1
ATOM 2199 C C . GLY A 1 284 ? 6.914 -20.125 -7.469 1 92.56 284 GLY A C 1
ATOM 2200 O O . GLY A 1 284 ? 8.016 -19.656 -7.164 1 92.56 284 GLY A O 1
ATOM 2201 N N . GLY A 1 285 ? 6.82 -21.219 -8.07 1 93.81 285 GLY A N 1
ATOM 2202 C CA . GLY A 1 285 ? 7.852 -22.172 -8.43 1 93.81 285 GLY A CA 1
ATOM 2203 C C . GLY A 1 285 ? 7.324 -23.578 -8.586 1 93.81 285 GLY A C 1
ATOM 2204 O O . GLY A 1 285 ? 6.211 -23.891 -8.156 1 93.81 285 GLY A O 1
ATOM 2205 N N . ARG A 1 286 ? 8.141 -24.391 -9.188 1 94.62 286 ARG A N 1
ATOM 2206 C CA . ARG A 1 286 ? 7.75 -25.766 -9.445 1 94.62 286 ARG A CA 1
ATOM 2207 C C . ARG A 1 286 ? 7.41 -26.5 -8.148 1 94.62 286 ARG A C 1
ATOM 2209 O O . ARG A 1 286 ? 6.41 -27.219 -8.07 1 94.62 286 ARG A O 1
ATOM 2216 N N . ALA A 1 287 ? 8.18 -26.281 -7.145 1 91.88 287 ALA A N 1
ATOM 2217 C CA . ALA A 1 287 ? 8 -26.969 -5.875 1 91.88 287 ALA A CA 1
ATOM 2218 C C . ALA A 1 287 ? 6.664 -26.625 -5.234 1 91.88 287 ALA A C 1
ATOM 2220 O O . ALA A 1 287 ? 6.023 -27.469 -4.605 1 91.88 287 ALA A O 1
ATOM 2221 N N . VAL A 1 288 ? 6.262 -25.406 -5.344 1 91.44 288 VAL A N 1
ATOM 2222 C CA . VAL A 1 288 ? 4.984 -24.969 -4.785 1 91.44 288 VAL A CA 1
ATOM 2223 C C . VAL A 1 288 ? 3.84 -25.719 -5.465 1 91.44 288 VAL A C 1
ATOM 2225 O O . VAL A 1 288 ? 2.941 -26.219 -4.793 1 91.44 288 VAL A O 1
ATOM 2228 N N . ILE A 1 289 ? 3.852 -25.797 -6.742 1 96 289 ILE A N 1
ATOM 2229 C CA . ILE A 1 289 ? 2.803 -26.469 -7.5 1 96 289 ILE A CA 1
ATOM 2230 C C . ILE A 1 289 ? 2.803 -27.953 -7.172 1 96 289 ILE A C 1
ATOM 2232 O O . ILE A 1 289 ? 1.745 -28.547 -6.938 1 96 289 ILE A O 1
ATOM 2236 N N . ASP A 1 290 ? 4.031 -28.531 -7.113 1 94.44 290 ASP A N 1
ATOM 2237 C CA . ASP A 1 290 ? 4.164 -29.953 -6.773 1 94.44 290 ASP A CA 1
ATOM 2238 C C . ASP A 1 290 ? 3.551 -30.25 -5.406 1 94.44 290 ASP A C 1
ATOM 2240 O O . ASP A 1 290 ? 2.842 -31.234 -5.242 1 94.44 290 ASP A O 1
ATOM 2244 N N . GLU A 1 291 ? 3.836 -29.422 -4.512 1 90.38 291 GLU A N 1
ATOM 2245 C CA . GLU A 1 291 ? 3.361 -29.625 -3.148 1 90.38 291 GLU A CA 1
ATOM 2246 C C . GLU A 1 291 ? 1.841 -29.531 -3.07 1 90.38 291 GLU A C 1
ATOM 2248 O O . GLU A 1 291 ? 1.194 -30.312 -2.373 1 90.38 291 GLU A O 1
ATOM 2253 N N . LEU A 1 292 ? 1.304 -28.609 -3.73 1 93.31 292 LEU A N 1
ATOM 2254 C CA . LEU A 1 292 ? -0.148 -28.469 -3.719 1 93.31 292 LEU A CA 1
ATOM 2255 C C . LEU A 1 292 ? -0.815 -29.641 -4.445 1 93.31 292 LEU A C 1
ATOM 2257 O O . LEU A 1 292 ? -1.85 -30.141 -4.004 1 93.31 292 LEU A O 1
ATOM 2261 N N . GLU A 1 293 ? -0.238 -29.969 -5.582 1 94.94 293 GLU A N 1
ATOM 2262 C CA . GLU A 1 293 ? -0.753 -31.109 -6.324 1 94.94 293 GLU A CA 1
ATOM 2263 C C . GLU A 1 293 ? -0.796 -32.375 -5.449 1 94.94 293 GLU A C 1
ATOM 2265 O O . GLU A 1 293 ? -1.808 -33.062 -5.41 1 94.94 293 GLU A O 1
ATOM 2270 N N . LYS A 1 294 ? 0.231 -32.531 -4.727 1 92.31 294 LYS A N 1
ATOM 2271 C CA . LYS A 1 294 ? 0.354 -33.719 -3.867 1 92.31 294 LYS A CA 1
ATOM 2272 C C . LYS A 1 294 ? -0.587 -33.625 -2.67 1 92.31 294 LYS A C 1
ATOM 2274 O O . LYS A 1 294 ? -1.379 -34.531 -2.42 1 92.31 294 LYS A O 1
ATOM 2279 N N . ASN A 1 295 ? -0.572 -32.531 -1.969 1 88.94 295 ASN A N 1
ATOM 2280 C CA . ASN A 1 295 ? -1.309 -32.344 -0.721 1 88.94 295 ASN A CA 1
ATOM 2281 C C . ASN A 1 295 ? -2.816 -32.344 -0.956 1 88.94 295 ASN A C 1
ATOM 2283 O O . ASN A 1 295 ? -3.584 -32.781 -0.094 1 88.94 295 ASN A O 1
ATOM 2287 N N . LEU A 1 296 ? -3.195 -31.891 -2.152 1 92.5 296 LEU A N 1
ATOM 2288 C CA . LEU A 1 296 ? -4.621 -31.812 -2.455 1 92.5 296 LEU A CA 1
ATOM 2289 C C . LEU A 1 296 ? -5.051 -32.969 -3.34 1 92.5 296 LEU A C 1
ATOM 2291 O O . LEU A 1 296 ? -6.207 -33.062 -3.754 1 92.5 296 LEU A O 1
ATOM 2295 N N . GLN A 1 297 ? -4.16 -33.844 -3.686 1 93.06 297 GLN A N 1
ATOM 2296 C CA . GLN A 1 297 ? -4.414 -35.031 -4.516 1 93.06 297 GLN A CA 1
ATOM 2297 C C . GLN A 1 297 ? -5.078 -34.625 -5.832 1 93.06 297 GLN A C 1
ATOM 2299 O O . GLN A 1 297 ? -6.105 -35.219 -6.207 1 93.06 297 GLN A O 1
ATOM 2304 N N . LEU A 1 298 ? -4.504 -33.656 -6.41 1 95.75 298 LEU A N 1
ATOM 2305 C CA . LEU A 1 298 ? -5.02 -33.156 -7.688 1 95.75 298 LEU A CA 1
ATOM 2306 C C . LEU A 1 298 ? -4.488 -34 -8.844 1 95.75 298 LEU A C 1
ATOM 2308 O O . LEU A 1 298 ? -3.475 -34.688 -8.695 1 95.75 298 LEU A O 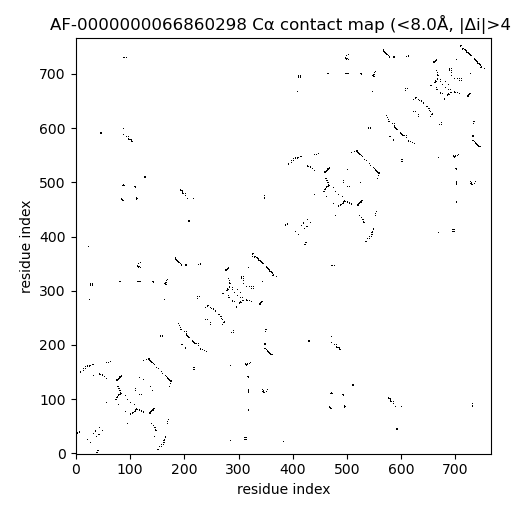1
ATOM 2312 N N . LEU A 1 299 ? -5.207 -34 -9.961 1 95.62 299 LEU A N 1
ATOM 2313 C CA . LEU A 1 299 ? -4.777 -34.625 -11.195 1 95.62 299 LEU A CA 1
ATOM 2314 C C . LEU A 1 299 ? -3.883 -33.719 -12.016 1 95.62 299 LEU A C 1
ATOM 2316 O O . LEU A 1 299 ? -3.91 -32.5 -11.828 1 95.62 299 LEU A O 1
ATOM 2320 N N . PRO A 1 300 ? -3.064 -34.25 -12.914 1 95.12 300 PRO A N 1
ATOM 2321 C CA . PRO A 1 300 ? -2.197 -33.438 -13.75 1 95.12 300 PRO A CA 1
ATOM 2322 C C . PRO A 1 300 ? -2.965 -32.344 -14.508 1 95.12 300 PRO A C 1
ATOM 2324 O O . PRO A 1 300 ? -2.453 -31.25 -14.703 1 95.12 300 PRO A O 1
ATOM 2327 N N . GLU A 1 301 ? -4.172 -32.656 -14.867 1 95.88 301 GLU A N 1
ATOM 2328 C CA . GLU A 1 301 ? -4.977 -31.688 -15.609 1 95.88 301 GLU A CA 1
ATOM 2329 C C . GLU A 1 301 ? -5.34 -30.484 -14.742 1 95.88 301 GLU A C 1
ATOM 2331 O O . GLU A 1 301 ? -5.5 -29.359 -15.25 1 95.88 301 GLU A O 1
ATOM 2336 N N . HIS A 1 302 ? -5.41 -30.688 -13.43 1 97.06 302 HIS A N 1
ATOM 2337 C CA . HIS A 1 302 ? -5.789 -29.641 -12.5 1 97.06 302 HIS A CA 1
ATOM 2338 C C . HIS A 1 302 ? -4.656 -28.625 -12.328 1 97.06 302 HIS A C 1
ATOM 2340 O O . HIS A 1 302 ? -4.895 -27.469 -11.977 1 97.06 302 HIS A O 1
ATOM 2346 N N . VAL A 1 303 ? -3.389 -29.047 -12.594 1 97.81 303 VAL A N 1
ATOM 2347 C CA . VAL A 1 303 ? -2.262 -28.156 -12.352 1 97.81 303 VAL A CA 1
ATOM 2348 C C . VAL A 1 303 ? -1.633 -27.75 -13.68 1 97.81 303 VAL A C 1
ATOM 2350 O O . VAL A 1 303 ? -0.614 -27.047 -13.695 1 97.81 303 VAL A O 1
ATOM 2353 N N . GLU A 1 304 ? -2.252 -28.156 -14.773 1 98 304 GLU A N 1
ATOM 2354 C CA . GLU A 1 304 ? -1.718 -27.844 -16.094 1 98 304 GLU A CA 1
ATOM 2355 C C . GLU A 1 304 ? -1.587 -26.344 -16.297 1 98 304 GLU A C 1
ATOM 2357 O O . GLU A 1 304 ? -0.529 -25.859 -16.703 1 98 304 GLU A O 1
ATOM 2362 N N . ALA A 1 305 ? -2.635 -25.578 -16 1 98.56 305 ALA A N 1
ATOM 2363 C CA . ALA A 1 305 ? -2.625 -24.125 -16.203 1 98.56 305 ALA A CA 1
ATOM 2364 C C . ALA A 1 305 ? -1.497 -23.469 -15.414 1 98.56 305 ALA A C 1
ATOM 2366 O O . ALA A 1 305 ? -0.83 -22.562 -15.914 1 98.56 305 ALA A O 1
ATOM 2367 N N . SER A 1 306 ? -1.283 -23.891 -14.195 1 98.56 306 SER A N 1
ATOM 2368 C CA . SER A 1 306 ? -0.247 -23.328 -13.336 1 98.56 306 SER A CA 1
ATOM 2369 C C . SER A 1 306 ? 1.146 -23.672 -13.852 1 98.56 306 SER A C 1
ATOM 2371 O O . SER A 1 306 ? 2.031 -22.812 -13.883 1 98.56 306 SER A O 1
ATOM 2373 N N . ARG A 1 307 ? 1.308 -24.922 -14.258 1 98.12 307 ARG A N 1
ATOM 2374 C CA . ARG A 1 307 ? 2.607 -25.344 -14.766 1 98.12 307 ARG A CA 1
ATOM 2375 C C . ARG A 1 307 ? 2.943 -24.641 -16.078 1 98.12 307 ARG A C 1
ATOM 2377 O O . ARG A 1 307 ? 4.086 -24.234 -16.297 1 98.12 307 ARG A O 1
ATOM 2384 N N . MET A 1 308 ? 1.976 -24.531 -16.969 1 98.44 308 MET A N 1
ATOM 2385 C CA . MET A 1 308 ? 2.223 -23.875 -18.25 1 98.44 308 MET A CA 1
ATOM 2386 C C . MET A 1 308 ? 2.482 -22.391 -18.062 1 98.44 308 MET A C 1
ATOM 2388 O O . MET A 1 308 ? 3.305 -21.797 -18.766 1 98.44 308 MET A O 1
ATOM 2392 N N . THR A 1 309 ? 1.771 -21.766 -17.125 1 98.31 309 THR A N 1
ATOM 2393 C CA . THR A 1 309 ? 2.016 -20.359 -16.828 1 98.31 309 THR A CA 1
ATOM 2394 C C . THR A 1 309 ? 3.43 -20.156 -16.297 1 98.31 309 THR A C 1
ATOM 2396 O O . THR A 1 309 ? 4.125 -19.219 -16.688 1 98.31 309 THR A O 1
ATOM 2399 N N . LEU A 1 310 ? 3.822 -21.031 -15.367 1 98 310 LEU A N 1
ATOM 2400 C CA . LEU A 1 310 ? 5.191 -20.969 -14.859 1 98 310 LEU A CA 1
ATOM 2401 C C . LEU A 1 310 ? 6.195 -21.109 -16 1 98 310 LEU A C 1
ATOM 2403 O O . LEU A 1 310 ? 7.18 -20.375 -16.062 1 98 310 LEU A O 1
ATOM 2407 N N . HIS A 1 311 ? 5.926 -22.016 -16.859 1 97.75 311 HIS A N 1
ATOM 2408 C CA . HIS A 1 311 ? 6.84 -22.281 -17.969 1 97.75 311 HIS A CA 1
ATOM 2409 C C . HIS A 1 311 ? 6.938 -21.094 -18.906 1 97.75 311 HIS A C 1
ATOM 2411 O O . HIS A 1 311 ? 8.039 -20.688 -19.297 1 97.75 311 HIS A O 1
ATOM 2417 N N . ARG A 1 312 ? 5.883 -20.531 -19.266 1 97.75 312 ARG A N 1
ATOM 2418 C CA . ARG A 1 312 ? 5.852 -19.5 -20.312 1 97.75 312 ARG A CA 1
ATOM 2419 C C . ARG A 1 312 ? 6.234 -18.141 -19.75 1 97.75 312 ARG A C 1
ATOM 2421 O O . ARG A 1 312 ? 6.859 -17.328 -20.438 1 97.75 312 ARG A O 1
ATOM 2428 N N . PHE A 1 313 ? 5.793 -17.875 -18.5 1 97.62 313 PHE A N 1
ATOM 2429 C CA . PHE A 1 313 ? 5.898 -16.516 -18 1 97.62 313 PHE A CA 1
ATOM 2430 C C . PHE A 1 313 ? 6.773 -16.453 -16.766 1 97.62 313 PHE A C 1
ATOM 2432 O O . PHE A 1 313 ? 7.223 -15.375 -16.359 1 97.62 313 PHE A O 1
ATOM 2439 N N . GLY A 1 314 ? 7.098 -17.578 -16.109 1 97.44 314 GLY A N 1
ATOM 2440 C CA . GLY A 1 314 ? 7.801 -17.562 -14.836 1 97.44 314 GLY A CA 1
ATOM 2441 C C . GLY A 1 314 ? 6.93 -17.109 -13.68 1 97.44 314 GLY A C 1
ATOM 2442 O O . GLY A 1 314 ? 5.703 -17.109 -13.773 1 97.44 314 GLY A O 1
ATOM 2443 N N . ASN A 1 315 ? 7.562 -16.906 -12.523 1 97.56 315 ASN A N 1
ATOM 2444 C CA . ASN A 1 315 ? 6.859 -16.359 -11.367 1 97.56 315 ASN A CA 1
ATOM 2445 C C . ASN A 1 315 ? 6.605 -14.859 -11.523 1 97.56 315 ASN A C 1
ATOM 2447 O O . ASN A 1 315 ? 7.449 -14.039 -11.148 1 97.56 315 ASN A O 1
ATOM 2451 N N . THR A 1 316 ? 5.426 -14.516 -11.93 1 97.75 316 THR A N 1
ATOM 2452 C CA . THR A 1 316 ? 5.055 -13.109 -12.07 1 97.75 316 THR A CA 1
ATOM 2453 C C . THR A 1 316 ? 4.348 -12.602 -10.812 1 97.75 316 THR A C 1
ATOM 2455 O O . THR A 1 316 ? 3.57 -11.648 -10.875 1 97.75 316 THR A O 1
ATOM 2458 N N . SER A 1 317 ? 4.527 -13.289 -9.742 1 97.12 317 SER A N 1
ATOM 2459 C CA . SER A 1 317 ? 4.043 -12.914 -8.414 1 97.12 317 SER A CA 1
ATOM 2460 C C . SER A 1 317 ? 2.521 -12.82 -8.391 1 97.12 317 SER A C 1
ATOM 2462 O O . SER A 1 317 ? 1.829 -13.789 -8.719 1 97.12 317 SER A O 1
ATOM 2464 N N . SER A 1 318 ? 1.976 -11.664 -8.062 1 97.62 318 SER A N 1
ATOM 2465 C CA . SER A 1 318 ? 0.555 -11.523 -7.758 1 97.62 318 SER A CA 1
ATOM 2466 C C . SER A 1 318 ? -0.295 -11.641 -9.016 1 97.62 318 SER A C 1
ATOM 2468 O O . SER A 1 318 ? -1.514 -11.805 -8.938 1 97.62 318 SER A O 1
ATOM 2470 N N . SER A 1 319 ? 0.285 -11.594 -10.188 1 98.06 319 SER A N 1
ATOM 2471 C CA . SER A 1 319 ? -0.501 -11.641 -11.414 1 98.06 319 SER A CA 1
ATOM 2472 C C . SER A 1 319 ? -0.611 -13.07 -11.945 1 98.06 319 SER A C 1
ATOM 2474 O O . SER A 1 319 ? -1.427 -13.344 -12.828 1 98.06 319 SER A O 1
ATOM 2476 N N . SER A 1 320 ? 0.165 -13.992 -11.453 1 97.94 320 SER A N 1
ATOM 2477 C CA . SER A 1 320 ? 0.325 -15.312 -12.07 1 97.94 320 SER A CA 1
ATOM 2478 C C . SER A 1 320 ? -1.006 -16.047 -12.156 1 97.94 320 SER A C 1
ATOM 2480 O O . SER A 1 320 ? -1.31 -16.688 -13.164 1 97.94 320 SER A O 1
ATOM 2482 N N . ILE A 1 321 ? -1.839 -15.984 -11.102 1 98.69 321 ILE A N 1
ATOM 2483 C CA . ILE A 1 321 ? -3.066 -16.766 -11.031 1 98.69 321 ILE A CA 1
ATOM 2484 C C . ILE A 1 321 ? -4.051 -16.281 -12.094 1 98.69 321 ILE A C 1
ATOM 2486 O O . ILE A 1 321 ? -4.945 -17.016 -12.508 1 98.69 321 ILE A O 1
ATOM 2490 N N . TRP A 1 322 ? -3.912 -15.102 -12.562 1 98.44 322 TRP A N 1
ATOM 2491 C CA . TRP A 1 322 ? -4.777 -14.578 -13.609 1 98.44 322 TRP A CA 1
ATOM 2492 C C . TRP A 1 322 ? -4.312 -15.047 -14.984 1 98.44 322 TRP A C 1
ATOM 2494 O O . TRP A 1 322 ? -5.125 -15.25 -15.891 1 98.44 322 TRP A O 1
ATOM 2504 N N . TYR A 1 323 ? -2.939 -15.172 -15.172 1 98.06 323 TYR A N 1
ATOM 2505 C CA . TYR A 1 323 ? -2.434 -15.805 -16.391 1 98.06 323 TYR A CA 1
ATOM 2506 C C . TYR A 1 323 ? -2.949 -17.234 -16.516 1 98.06 323 TYR A C 1
ATOM 2508 O O . TYR A 1 323 ? -3.225 -17.703 -17.625 1 98.06 323 TYR A O 1
ATOM 2516 N N . GLU A 1 324 ? -3.039 -17.875 -15.375 1 98.69 324 GLU A N 1
ATOM 2517 C CA . GLU A 1 324 ? -3.539 -19.25 -15.344 1 98.69 324 GLU A CA 1
ATOM 2518 C C . GLU A 1 324 ? -5.008 -19.312 -15.75 1 98.69 324 GLU A C 1
ATOM 2520 O O . GLU A 1 324 ? -5.41 -20.188 -16.516 1 98.69 324 GLU A O 1
ATOM 2525 N N . LEU A 1 325 ? -5.809 -18.406 -15.203 1 98.62 325 LEU A N 1
ATOM 2526 C CA . LEU A 1 325 ? -7.207 -18.344 -15.617 1 98.62 325 LEU A CA 1
ATOM 2527 C C . LEU A 1 325 ? -7.312 -18.062 -17.109 1 98.62 325 LEU A C 1
ATOM 2529 O O . LEU A 1 325 ? -8.117 -18.688 -17.812 1 98.62 325 LEU A O 1
ATOM 2533 N N . ALA A 1 326 ? -6.5 -17.156 -17.609 1 98 326 ALA A N 1
ATOM 2534 C CA . ALA A 1 326 ? -6.48 -16.844 -19.031 1 98 326 ALA A CA 1
ATOM 2535 C C . ALA A 1 326 ? -6.109 -18.062 -19.859 1 98 326 ALA A C 1
ATOM 2537 O O . ALA A 1 326 ? -6.598 -18.234 -20.984 1 98 326 ALA A O 1
ATOM 2538 N N . TYR A 1 327 ? -5.211 -18.859 -19.359 1 98.38 327 TYR A N 1
ATOM 2539 C CA . TYR A 1 327 ? -4.852 -20.094 -20.031 1 98.38 327 TYR A CA 1
ATOM 2540 C C . TYR A 1 327 ? -6.07 -21 -20.219 1 98.38 327 TYR A C 1
ATOM 2542 O O . TYR A 1 327 ? -6.301 -21.531 -21.312 1 98.38 327 TYR A O 1
ATOM 2550 N N . ILE A 1 328 ? -6.801 -21.188 -19.172 1 98.5 328 ILE A N 1
ATOM 2551 C CA . ILE A 1 328 ? -7.984 -22.047 -19.203 1 98.5 328 ILE A CA 1
ATOM 2552 C C . ILE A 1 328 ? -9.008 -21.469 -20.172 1 98.5 328 ILE A C 1
ATOM 2554 O O . ILE A 1 328 ? -9.625 -22.219 -20.938 1 98.5 328 ILE A O 1
ATOM 2558 N N . GLU A 1 329 ? -9.172 -20.172 -20.141 1 97.94 329 GLU A N 1
ATOM 2559 C CA . GLU A 1 329 ? -10.023 -19.516 -21.125 1 97.94 329 GLU A CA 1
ATOM 2560 C C . GLU A 1 329 ? -9.547 -19.797 -22.547 1 97.94 329 GLU A C 1
ATOM 2562 O O . GLU A 1 329 ? -10.352 -20.109 -23.438 1 97.94 329 GLU A O 1
ATOM 2567 N N . ALA A 1 330 ? -8.305 -19.609 -22.734 1 97.75 330 ALA A N 1
ATOM 2568 C CA . ALA A 1 330 ? -7.727 -19.766 -24.062 1 97.75 330 ALA A CA 1
ATOM 2569 C C . ALA A 1 330 ? -7.914 -21.188 -24.578 1 97.75 330 ALA A C 1
ATOM 2571 O O . ALA A 1 330 ? -8.047 -21.391 -25.797 1 97.75 330 ALA A O 1
ATOM 2572 N N . LYS A 1 331 ? -7.91 -22.141 -23.703 1 97.56 331 LYS A N 1
ATOM 2573 C CA . LYS A 1 331 ? -8.125 -23.531 -24.078 1 97.56 331 LYS A CA 1
ATOM 2574 C C . LYS A 1 331 ? -9.602 -23.828 -24.328 1 97.56 331 LYS A C 1
ATOM 2576 O O . LYS A 1 331 ? -9.961 -24.906 -24.781 1 97.56 331 LYS A O 1
ATOM 2581 N N . GLY A 1 332 ? -10.492 -22.859 -24.047 1 96.69 332 GLY A N 1
ATOM 2582 C CA . GLY A 1 332 ? -11.922 -23.031 -24.25 1 96.69 332 GLY A CA 1
ATOM 2583 C C . GLY A 1 332 ? -12.57 -23.969 -23.25 1 96.69 332 GLY A C 1
ATOM 2584 O O . GLY A 1 332 ? -13.547 -24.641 -23.562 1 96.69 332 GLY A O 1
ATOM 2585 N N . ARG A 1 333 ? -12.062 -23.938 -22.031 1 97.81 333 ARG A N 1
ATOM 2586 C CA . ARG A 1 333 ? -12.477 -24.953 -21.078 1 97.81 333 ARG A CA 1
ATOM 2587 C C . ARG A 1 333 ? -13.461 -24.391 -20.062 1 97.81 333 ARG A C 1
ATOM 2589 O O . ARG A 1 333 ? -14.031 -25.125 -19.266 1 97.81 333 ARG A O 1
ATOM 2596 N N . ILE A 1 334 ? -13.695 -23.078 -20.062 1 98.56 334 ILE A N 1
ATOM 2597 C CA . ILE A 1 334 ? -14.57 -22.469 -19.078 1 98.56 334 ILE A CA 1
ATOM 2598 C C . ILE A 1 334 ? -16.016 -22.547 -19.562 1 98.56 334 ILE A C 1
ATOM 2600 O O . ILE A 1 334 ? -16.391 -21.922 -20.547 1 98.56 334 ILE A O 1
ATOM 2604 N N . LYS A 1 335 ? -16.859 -23.234 -18.828 1 98.44 335 LYS A N 1
ATOM 2605 C CA . LYS A 1 335 ? -18.281 -23.328 -19.109 1 98.44 335 LYS A CA 1
ATOM 2606 C C . LYS A 1 335 ? -19.109 -22.625 -18.031 1 98.44 335 LYS A C 1
ATOM 2608 O O . LYS A 1 335 ? -18.656 -22.5 -16.891 1 98.44 335 LYS A O 1
ATOM 2613 N N . LYS A 1 336 ? -20.312 -22.188 -18.469 1 98.19 336 LYS A N 1
ATOM 2614 C CA . LYS A 1 336 ? -21.219 -21.562 -17.516 1 98.19 336 LYS A CA 1
ATOM 2615 C C . LYS A 1 336 ? -21.422 -22.453 -16.281 1 98.19 336 LYS A C 1
ATOM 2617 O O . LYS A 1 336 ? -21.641 -23.656 -16.406 1 98.19 336 LYS A O 1
ATOM 2622 N N . GLY A 1 337 ? -21.281 -21.844 -15.156 1 98.25 337 GLY A N 1
ATOM 2623 C CA . GLY A 1 337 ? -21.516 -22.547 -13.914 1 98.25 337 GLY A CA 1
ATOM 2624 C C . GLY A 1 337 ? -20.25 -23.109 -13.297 1 98.25 337 GLY A C 1
ATOM 2625 O O . GLY A 1 337 ? -20.219 -23.469 -12.117 1 98.25 337 GLY A O 1
ATOM 2626 N N . ASN A 1 338 ? -19.172 -23.219 -14.125 1 98.69 338 ASN A N 1
ATOM 2627 C CA . ASN A 1 338 ? -17.906 -23.719 -13.586 1 98.69 338 ASN A CA 1
ATOM 2628 C C . ASN A 1 338 ? -17.453 -22.922 -12.375 1 98.69 338 ASN A C 1
ATOM 2630 O O . ASN A 1 338 ? -17.625 -21.703 -12.328 1 98.69 338 ASN A O 1
ATOM 2634 N N . ARG A 1 339 ? -16.891 -23.594 -11.445 1 98.62 339 ARG A N 1
ATOM 2635 C CA . ARG A 1 339 ? -16.266 -22.953 -10.289 1 98.62 339 ARG A CA 1
ATOM 2636 C C . ARG A 1 339 ? -14.742 -22.984 -10.398 1 98.62 339 ARG A C 1
ATOM 2638 O O . ARG A 1 339 ? -14.156 -24.016 -10.719 1 98.62 339 ARG A O 1
ATOM 2645 N N . ILE A 1 340 ? -14.148 -21.859 -10.203 1 98.81 340 ILE A N 1
ATOM 2646 C CA . ILE A 1 340 ? -12.703 -21.688 -10.289 1 98.81 340 ILE A CA 1
ATOM 2647 C C . ILE A 1 340 ? -12.133 -21.359 -8.914 1 98.81 340 ILE A C 1
ATOM 2649 O O . ILE A 1 340 ? -12.633 -20.453 -8.234 1 98.81 340 ILE A O 1
ATOM 2653 N N . TRP A 1 341 ? -11.125 -22.094 -8.484 1 98.75 341 TRP A N 1
ATOM 2654 C CA . TRP A 1 341 ? -10.406 -21.797 -7.246 1 98.75 341 TRP A CA 1
ATOM 2655 C C . TRP A 1 341 ? -9.055 -21.172 -7.547 1 98.75 341 TRP A C 1
ATOM 2657 O O . TRP A 1 341 ? -8.219 -21.781 -8.227 1 98.75 341 TRP A O 1
ATOM 2667 N N . GLN A 1 342 ? -8.859 -19.969 -7.121 1 98.81 342 GLN A N 1
ATOM 2668 C CA . GLN A 1 342 ? -7.551 -19.328 -7.137 1 98.81 342 GLN A CA 1
ATOM 2669 C C . GLN A 1 342 ? -6.918 -19.344 -5.746 1 98.81 342 GLN A C 1
ATOM 2671 O O . GLN A 1 342 ? -7.566 -18.984 -4.762 1 98.81 342 GLN A O 1
ATOM 2676 N N . ILE A 1 343 ? -5.664 -19.734 -5.656 1 98.5 343 ILE A N 1
ATOM 2677 C CA . ILE A 1 343 ? -4.961 -19.734 -4.379 1 98.5 343 ILE A CA 1
ATOM 2678 C C . ILE A 1 343 ? -3.537 -19.219 -4.574 1 98.5 343 ILE A C 1
ATOM 2680 O O . ILE A 1 343 ? -2.877 -19.547 -5.562 1 98.5 343 ILE A O 1
ATOM 2684 N N . ALA A 1 344 ? -3.119 -18.328 -3.715 1 98.25 344 ALA A N 1
ATOM 2685 C CA . ALA A 1 344 ? -1.794 -17.719 -3.814 1 98.25 344 ALA A CA 1
ATOM 2686 C C . ALA A 1 344 ? -1.147 -17.578 -2.438 1 98.25 344 ALA A C 1
ATOM 2688 O O . ALA A 1 344 ? -1.843 -17.484 -1.425 1 98.25 344 ALA A O 1
ATOM 2689 N N . PHE A 1 345 ? 0.183 -17.594 -2.43 1 97.62 345 PHE A N 1
ATOM 2690 C CA . PHE A 1 345 ? 1.013 -17.453 -1.24 1 97.62 345 PHE A CA 1
ATOM 2691 C C . PHE A 1 345 ? 1.862 -16.188 -1.329 1 97.62 345 PHE A C 1
ATOM 2693 O O . PHE A 1 345 ? 2.154 -15.703 -2.426 1 97.62 345 PHE A O 1
ATOM 2700 N N . GLY A 1 346 ? 2.229 -15.664 -0.198 1 96.44 346 GLY A N 1
ATOM 2701 C CA . GLY A 1 346 ? 3.092 -14.5 -0.219 1 96.44 346 GLY A CA 1
ATOM 2702 C C . GLY A 1 346 ? 3.686 -14.172 1.139 1 96.44 346 GLY A C 1
ATOM 2703 O O . GLY A 1 346 ? 3.24 -14.695 2.16 1 96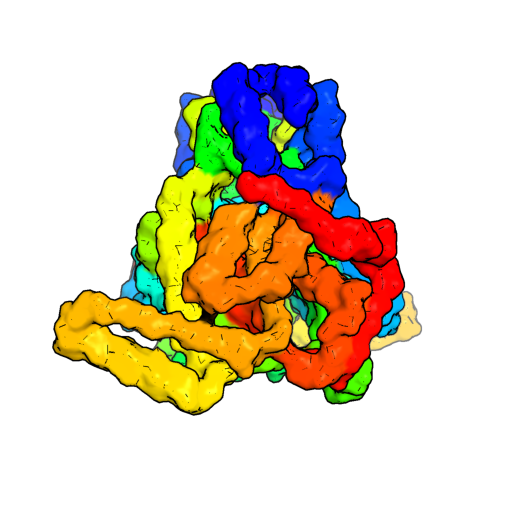.44 346 GLY A O 1
ATOM 2704 N N . SER A 1 347 ? 4.613 -13.211 1.142 1 97 347 SER A N 1
ATOM 2705 C CA . SER A 1 347 ? 5.34 -12.797 2.338 1 97 347 SER A CA 1
ATOM 2706 C C . SER A 1 347 ? 4.387 -12.32 3.43 1 97 347 SER A C 1
ATOM 2708 O O . SER A 1 347 ? 3.336 -11.75 3.137 1 97 347 SER A O 1
ATOM 2710 N N . GLY A 1 348 ? 4.852 -12.523 4.77 1 92.31 348 GLY A N 1
ATOM 2711 C CA . GLY A 1 348 ? 4.055 -12.094 5.91 1 92.31 348 GLY A CA 1
ATOM 2712 C C . GLY A 1 348 ? 3.967 -13.141 7.004 1 92.31 348 GLY A C 1
ATOM 2713 O O . GLY A 1 348 ? 4.277 -12.859 8.164 1 92.31 348 GLY A O 1
ATOM 2714 N N . PHE A 1 349 ? 3.727 -14.641 6.621 1 96.94 349 PHE A N 1
ATOM 2715 C CA . PHE A 1 349 ? 3.412 -15.391 5.41 1 96.94 349 PHE A CA 1
ATOM 2716 C C . PHE A 1 349 ? 1.906 -15.57 5.254 1 96.94 349 PHE A C 1
ATOM 2718 O O . PHE A 1 349 ? 1.196 -15.773 6.242 1 96.94 349 PHE A O 1
ATOM 2725 N N . LYS A 1 350 ? 1.397 -15.43 4.105 1 98.31 350 LYS A N 1
ATOM 2726 C CA . LYS A 1 350 ? -0.037 -15.438 3.832 1 98.31 350 LYS A CA 1
ATOM 2727 C C . LYS A 1 350 ? -0.393 -16.516 2.805 1 98.31 350 LYS A C 1
ATOM 2729 O O . LYS A 1 350 ? 0.454 -16.922 2.008 1 98.31 350 LYS A O 1
ATOM 2734 N N . CYS A 1 351 ? -1.552 -16.969 2.875 1 98.06 351 CYS A N 1
ATOM 2735 C CA . CYS A 1 351 ? -2.227 -17.828 1.907 1 98.06 351 CYS A CA 1
ATOM 2736 C C . CYS A 1 351 ? -3.666 -17.375 1.688 1 98.06 351 CYS A C 1
ATOM 2738 O O . CYS A 1 351 ? -4.48 -17.422 2.609 1 98.06 351 CYS A O 1
ATOM 2740 N N . ASN A 1 352 ? -3.994 -17 0.48 1 98.75 352 ASN A N 1
ATOM 2741 C CA . ASN A 1 352 ? -5.316 -16.438 0.22 1 98.75 352 ASN A CA 1
ATOM 2742 C C . ASN A 1 352 ? -5.992 -17.125 -0.961 1 98.75 352 ASN A C 1
ATOM 2744 O O . ASN A 1 352 ? -5.34 -17.453 -1.951 1 98.75 352 ASN A O 1
ATOM 2748 N N . SER A 1 353 ? -7.312 -17.312 -0.81 1 98.69 353 SER A N 1
ATOM 2749 C CA . SER A 1 353 ? -8.117 -17.984 -1.82 1 98.69 353 SER A CA 1
ATOM 2750 C C . SER A 1 353 ? -9.242 -17.078 -2.326 1 98.69 353 SER A C 1
ATOM 2752 O O . SER A 1 353 ? -9.844 -16.328 -1.551 1 98.69 353 SER A O 1
ATOM 2754 N N . ALA A 1 354 ? -9.469 -17.125 -3.562 1 98.88 354 ALA A N 1
ATOM 2755 C CA . ALA A 1 354 ? -10.672 -16.562 -4.191 1 98.88 354 ALA A CA 1
ATOM 2756 C C . ALA A 1 354 ? -11.406 -17.641 -4.988 1 98.88 354 ALA A C 1
ATOM 2758 O O . ALA A 1 354 ? -10.789 -18.453 -5.668 1 98.88 354 ALA A O 1
ATOM 2759 N N . VAL A 1 355 ? -12.688 -17.656 -4.852 1 98.81 355 VAL A N 1
ATOM 2760 C CA . VAL A 1 355 ? -13.547 -18.578 -5.59 1 98.81 355 VAL A CA 1
ATOM 2761 C C . VAL A 1 355 ? -14.461 -17.797 -6.527 1 98.81 355 VAL A C 1
ATOM 2763 O O . VAL A 1 355 ? -15.156 -16.875 -6.098 1 98.81 355 VAL A O 1
ATOM 2766 N N . TRP A 1 356 ? -14.445 -18.234 -7.773 1 98.81 356 TRP A N 1
ATOM 2767 C CA . TRP A 1 356 ? -15.266 -17.594 -8.805 1 98.81 356 TRP A CA 1
ATOM 2768 C C . TRP A 1 356 ? -16.234 -18.594 -9.414 1 98.81 356 TRP A C 1
ATOM 2770 O O . TRP A 1 356 ? -15.977 -19.797 -9.438 1 98.81 356 TRP A O 1
ATOM 2780 N N . GLN A 1 357 ? -17.359 -18.094 -9.883 1 98.81 357 GLN A N 1
ATOM 2781 C CA . GLN A 1 357 ? -18.297 -18.875 -10.688 1 98.81 357 GLN A CA 1
ATOM 2782 C C . GLN A 1 357 ? -18.484 -18.25 -12.07 1 98.81 357 GLN A C 1
ATOM 2784 O O . GLN A 1 357 ? -18.766 -17.047 -12.18 1 98.81 357 GLN A O 1
ATOM 2789 N N . ALA A 1 358 ? -18.312 -19.031 -13.102 1 98.75 358 ALA A N 1
ATOM 2790 C CA . ALA A 1 358 ? -18.531 -18.547 -14.461 1 98.75 358 ALA A CA 1
ATOM 2791 C C . ALA A 1 358 ? -20 -18.281 -14.734 1 98.75 358 ALA A C 1
ATOM 2793 O O . ALA A 1 358 ? -20.844 -19.141 -14.492 1 98.75 358 ALA A O 1
ATOM 2794 N N . LEU A 1 359 ? -20.281 -17.125 -15.289 1 98.06 359 LEU A N 1
ATOM 2795 C CA . LEU A 1 359 ? -21.656 -16.719 -15.539 1 98.06 359 LEU A CA 1
ATOM 2796 C C . LEU A 1 359 ? -22.078 -17.047 -16.969 1 98.06 359 LEU A C 1
ATOM 2798 O O . LEU A 1 359 ? -23.25 -16.938 -17.312 1 98.06 359 LEU A O 1
ATOM 2802 N N . ARG A 1 360 ? -21.094 -17.438 -17.734 1 97.75 360 ARG A N 1
ATOM 2803 C CA . ARG A 1 360 ? -21.266 -17.797 -19.141 1 97.75 360 ARG A CA 1
ATOM 2804 C C . ARG A 1 360 ? -20.125 -18.672 -19.625 1 97.75 360 ARG A C 1
ATOM 2806 O O . ARG A 1 360 ? -19.125 -18.828 -18.938 1 97.75 360 ARG A O 1
ATOM 2813 N N . ASN A 1 361 ? -20.375 -19.25 -20.766 1 97.56 361 ASN A N 1
ATOM 2814 C CA . ASN A 1 361 ? -19.219 -19.828 -21.453 1 97.56 361 ASN A CA 1
ATOM 2815 C C . ASN A 1 361 ? -18.219 -18.734 -21.859 1 97.56 361 ASN A C 1
ATOM 2817 O O . ASN A 1 361 ? -18.578 -17.781 -22.531 1 97.56 361 ASN A O 1
ATOM 2821 N N . VAL A 1 362 ? -16.953 -18.875 -21.359 1 96.75 362 VAL A N 1
ATOM 2822 C CA . VAL A 1 362 ? -15.977 -17.828 -21.641 1 96.75 362 VAL A CA 1
ATOM 2823 C C . VAL A 1 362 ? -15.125 -18.234 -22.844 1 96.75 362 VAL A C 1
ATOM 2825 O O . VAL A 1 362 ? -14.461 -19.281 -22.812 1 96.75 362 VAL A O 1
ATOM 2828 N N . ARG A 1 363 ? -15.18 -17.453 -23.953 1 90.88 363 ARG A N 1
ATOM 2829 C CA . ARG A 1 363 ? -14.414 -17.688 -25.172 1 90.88 363 ARG A CA 1
ATOM 2830 C C . ARG A 1 363 ? -12.984 -17.172 -25.016 1 90.88 363 ARG A C 1
ATOM 2832 O O . ARG A 1 363 ? -12.711 -16.281 -24.219 1 90.88 363 ARG A O 1
ATOM 2839 N N . PRO A 1 364 ? -12.156 -17.766 -25.719 1 90.44 364 PRO A N 1
ATOM 2840 C CA . PRO A 1 364 ? -10.797 -17.219 -25.719 1 90.44 364 PRO A CA 1
ATOM 2841 C C . PRO A 1 364 ? -10.75 -15.742 -26.062 1 90.44 364 PRO A C 1
ATOM 2843 O O . PRO A 1 364 ? -11.477 -15.281 -26.953 1 90.44 364 PRO A O 1
ATOM 2846 N N . SER A 1 365 ? -10.008 -15.023 -25.266 1 85.75 365 SER A N 1
ATOM 2847 C CA . SER A 1 365 ? -9.883 -13.586 -25.484 1 85.75 365 SER A CA 1
ATOM 2848 C C . SER A 1 365 ? -8.938 -13.289 -26.641 1 85.75 365 SER A C 1
ATOM 2850 O O . SER A 1 365 ? -7.828 -13.828 -26.703 1 85.75 365 SER A O 1
ATOM 2852 N N . PRO A 1 366 ? -9.523 -12.352 -27.516 1 82.5 366 PRO A N 1
ATOM 2853 C CA . PRO A 1 366 ? -8.57 -11.883 -28.531 1 82.5 366 PRO A CA 1
ATOM 2854 C C . PRO A 1 366 ? -7.48 -10.992 -27.938 1 82.5 366 PRO A C 1
ATOM 2856 O O . PRO A 1 366 ? -7.746 -10.211 -27.016 1 82.5 366 PRO A O 1
ATOM 2859 N N . ASN A 1 367 ? -6.242 -11.219 -28.109 1 84.31 367 ASN A N 1
ATOM 2860 C CA . ASN A 1 367 ? -5.121 -10.406 -27.656 1 84.31 367 ASN A CA 1
ATOM 2861 C C . ASN A 1 367 ? -4.707 -10.758 -26.234 1 84.31 367 ASN A C 1
ATOM 2863 O O . ASN A 1 367 ? -4.148 -9.922 -25.516 1 84.31 367 ASN A O 1
ATOM 2867 N N . GLY A 1 368 ? -5.219 -11.844 -25.75 1 89.94 368 GLY A N 1
ATOM 2868 C CA . GLY A 1 368 ? -4.773 -12.305 -24.453 1 89.94 368 GLY A CA 1
ATOM 2869 C C . GLY A 1 368 ? -3.322 -12.75 -24.438 1 89.94 368 GLY A C 1
ATOM 2870 O O . GLY A 1 368 ? -2.672 -12.797 -25.484 1 89.94 368 GLY A O 1
ATOM 2871 N N . PRO A 1 369 ? -2.807 -12.977 -23.234 1 94 369 PRO A N 1
ATOM 2872 C CA . PRO A 1 369 ? -1.382 -13.305 -23.125 1 94 369 PRO A CA 1
ATOM 2873 C C . PRO A 1 369 ? -1.024 -14.625 -23.797 1 94 369 PRO A C 1
ATOM 2875 O O . PRO A 1 369 ? 0.145 -14.875 -24.109 1 94 369 PRO A O 1
ATOM 2878 N N . TRP A 1 370 ? -2.029 -15.469 -24.062 1 96.69 370 TRP A N 1
ATOM 2879 C CA . TRP A 1 370 ? -1.781 -16.797 -24.609 1 96.69 370 TRP A CA 1
ATOM 2880 C C . TRP A 1 370 ? -2.125 -16.844 -26.094 1 96.69 370 TRP A C 1
ATOM 2882 O O . TRP A 1 370 ? -1.918 -17.875 -26.75 1 96.69 370 TRP A O 1
ATOM 2892 N N . GLU A 1 371 ? -2.646 -15.836 -26.609 1 92.69 371 GLU A N 1
ATOM 2893 C CA . GLU A 1 371 ? -3.23 -15.852 -27.953 1 92.69 371 GLU A CA 1
ATOM 2894 C C . GLU A 1 371 ? -2.23 -16.375 -28.984 1 92.69 371 GLU A C 1
ATOM 2896 O O . GLU A 1 371 ? -2.584 -17.172 -29.859 1 92.69 371 GLU A O 1
ATOM 2901 N N . ASP A 1 372 ? -1.029 -16.016 -28.875 1 92.31 372 ASP A N 1
ATOM 2902 C CA . ASP A 1 372 ? -0.055 -16.297 -29.922 1 92.31 372 ASP A CA 1
ATOM 2903 C C . ASP A 1 372 ? 0.616 -17.656 -29.703 1 92.31 372 ASP A C 1
ATOM 2905 O O . ASP A 1 372 ? 1.356 -18.141 -30.562 1 92.31 372 ASP A O 1
ATOM 2909 N N . CYS A 1 373 ? 0.268 -18.297 -28.609 1 95.62 373 CYS A N 1
ATOM 2910 C CA . CYS A 1 373 ? 1.107 -19.469 -28.344 1 95.62 373 CYS A CA 1
ATOM 2911 C C . CYS A 1 373 ? 0.294 -20.594 -27.719 1 95.62 373 CYS A C 1
ATOM 2913 O O . CYS A 1 373 ? 0.835 -21.656 -27.406 1 95.62 373 CYS A O 1
ATOM 2915 N N . ILE A 1 374 ? -0.962 -20.469 -27.578 1 96.62 374 ILE A N 1
ATOM 2916 C CA . ILE A 1 374 ? -1.78 -21.406 -26.828 1 96.62 374 ILE A CA 1
ATOM 2917 C C . ILE A 1 374 ? -1.672 -22.797 -27.469 1 96.62 374 ILE A C 1
ATOM 2919 O O . ILE A 1 374 ? -1.737 -23.812 -26.766 1 96.62 374 ILE A O 1
ATOM 2923 N N . HIS A 1 375 ? -1.495 -22.938 -28.719 1 95.75 375 HIS A N 1
ATOM 2924 C CA . HIS A 1 375 ? -1.456 -24.188 -29.453 1 95.75 375 HIS A CA 1
ATOM 2925 C C . HIS A 1 375 ? -0.18 -24.969 -29.156 1 95.75 375 HIS A C 1
ATOM 2927 O O . HIS A 1 375 ? -0.114 -26.172 -29.391 1 95.75 375 HIS A O 1
ATOM 2933 N N . LYS A 1 376 ? 0.791 -24.359 -28.625 1 96.69 376 LYS A N 1
ATOM 2934 C CA . LYS A 1 376 ? 2.059 -25.016 -28.297 1 96.69 376 LYS A CA 1
ATOM 2935 C C . LYS A 1 376 ? 1.988 -25.688 -26.938 1 96.69 376 LYS A C 1
ATOM 2937 O O . LYS A 1 376 ? 2.881 -26.453 -26.562 1 96.69 376 LYS A O 1
ATOM 2942 N N . TYR A 1 377 ? 0.931 -25.453 -26.312 1 96.62 377 TYR A N 1
ATOM 2943 C CA . TYR A 1 377 ? 0.856 -25.938 -24.922 1 96.62 377 TYR A CA 1
ATOM 2944 C C . TYR A 1 377 ? -0.234 -26.984 -24.781 1 96.62 377 TYR A C 1
ATOM 2946 O O . TYR A 1 377 ? -1.267 -26.922 -25.438 1 96.62 377 TYR A O 1
ATOM 2954 N N . PRO A 1 378 ? -0.13 -27.906 -23.828 1 97.12 378 PRO A N 1
ATOM 2955 C CA . PRO A 1 378 ? 0.935 -28 -22.812 1 97.12 378 PRO A CA 1
ATOM 2956 C C . PRO A 1 378 ? 2.244 -28.531 -23.391 1 97.12 378 PRO A C 1
ATOM 2958 O O . PRO A 1 378 ? 2.238 -29.219 -24.422 1 97.12 378 PRO A O 1
ATOM 2961 N N . VAL A 1 379 ? 3.277 -28.156 -22.828 1 95.56 379 VAL A N 1
ATOM 2962 C CA . VAL A 1 379 ? 4.586 -28.719 -23.141 1 95.56 379 VAL A CA 1
ATOM 2963 C C . VAL A 1 379 ? 4.992 -29.734 -22.078 1 95.56 379 VAL A C 1
ATOM 2965 O O . VAL A 1 379 ? 4.453 -29.719 -20.969 1 95.56 379 VAL A O 1
ATOM 2968 N N . GLU A 1 380 ? 5.91 -30.625 -22.422 1 89.62 380 GLU A N 1
ATOM 2969 C CA . GLU A 1 380 ? 6.469 -31.547 -21.453 1 89.62 380 GLU A CA 1
ATOM 2970 C C . GLU A 1 380 ? 7.492 -30.859 -20.547 1 89.62 380 GLU A C 1
ATOM 2972 O O . GLU A 1 380 ? 8.383 -30.156 -21.047 1 89.62 380 GLU A O 1
ATOM 2977 N N . ILE A 1 381 ? 7.199 -30.922 -19.359 1 82.88 381 ILE A N 1
ATOM 2978 C CA . ILE A 1 381 ? 8.109 -30.281 -18.406 1 82.88 381 ILE A CA 1
ATOM 2979 C C . ILE A 1 381 ? 9.07 -31.328 -17.844 1 82.88 381 ILE A C 1
ATOM 2981 O O . ILE A 1 381 ? 8.672 -32.469 -17.578 1 82.88 381 ILE A O 1
ATOM 2985 N N . VAL A 1 382 ? 10.383 -31.047 -17.891 1 66 382 VAL A N 1
ATOM 2986 C CA . VAL A 1 382 ? 11.398 -31.938 -17.328 1 66 382 VAL A CA 1
ATOM 2987 C C . VAL A 1 382 ? 11.242 -31.984 -15.812 1 66 382 VAL A C 1
ATOM 2989 O O . VAL A 1 382 ? 11.188 -30.938 -15.148 1 66 382 VAL A O 1
ATOM 2992 N N . THR A 1 383 ? 10.703 -33.125 -15.273 1 60.56 383 THR A N 1
ATOM 2993 C CA . THR A 1 383 ? 10.625 -33.281 -13.828 1 60.56 383 THR A CA 1
ATOM 2994 C C . THR A 1 383 ? 11.969 -33.688 -13.258 1 60.56 383 THR A C 1
ATOM 2996 O O . THR A 1 383 ? 12.758 -34.344 -13.93 1 60.56 383 THR A O 1
ATOM 2999 N N . MET B 1 1 ? 23.625 19.609 10.891 1 90.94 1 MET B N 1
ATOM 3000 C CA . MET B 1 1 ? 24.531 20.266 9.953 1 90.94 1 MET B CA 1
ATOM 3001 C C . MET B 1 1 ? 25.969 19.797 10.141 1 90.94 1 MET B C 1
ATOM 3003 O O . MET B 1 1 ? 26.688 19.578 9.164 1 90.94 1 MET B O 1
ATOM 3007 N N . ASP B 1 2 ? 26.359 19.641 11.406 1 92 2 ASP B N 1
ATOM 3008 C CA . ASP B 1 2 ? 27.703 19.141 11.672 1 92 2 ASP B CA 1
ATOM 3009 C C . ASP B 1 2 ? 27.906 17.75 11.055 1 92 2 ASP B C 1
ATOM 3011 O O . ASP B 1 2 ? 28.922 17.484 10.414 1 92 2 ASP B O 1
ATOM 3015 N N . HIS B 1 3 ? 26.984 16.906 11.281 1 91.56 3 HIS B N 1
ATOM 3016 C CA . HIS B 1 3 ? 27.078 15.57 10.711 1 91.56 3 HIS B CA 1
ATOM 3017 C C . HIS B 1 3 ? 27.094 15.617 9.188 1 91.56 3 HIS B C 1
ATOM 3019 O O . HIS B 1 3 ? 27.859 14.883 8.547 1 91.56 3 HIS B O 1
ATOM 3025 N N . SER B 1 4 ? 26.25 16.438 8.602 1 92.75 4 SER B N 1
ATOM 3026 C CA . SER B 1 4 ? 26.219 16.562 7.148 1 92.75 4 SER B CA 1
ATOM 3027 C C . SER B 1 4 ? 27.578 16.969 6.605 1 92.75 4 SER B C 1
ATOM 3029 O O . SER B 1 4 ? 28 16.484 5.551 1 92.75 4 SER B O 1
ATOM 3031 N N . ARG B 1 5 ? 28.219 17.859 7.324 1 94.06 5 ARG B N 1
ATOM 3032 C CA . ARG B 1 5 ? 29.562 18.281 6.926 1 94.06 5 ARG B CA 1
ATOM 3033 C C . ARG B 1 5 ? 30.547 17.125 7.016 1 94.06 5 ARG B C 1
ATOM 3035 O O . ARG B 1 5 ? 31.375 16.938 6.117 1 94.06 5 ARG B O 1
ATOM 3042 N N . LEU B 1 6 ? 30.438 16.359 8.016 1 93.94 6 LEU B N 1
ATOM 3043 C CA . LEU B 1 6 ? 31.406 15.32 8.312 1 93.94 6 LEU B CA 1
ATOM 3044 C C . LEU B 1 6 ? 31.25 14.133 7.371 1 93.94 6 LEU B C 1
ATOM 3046 O O . LEU B 1 6 ? 32.188 13.344 7.188 1 93.94 6 LEU B O 1
ATOM 3050 N N . THR B 1 7 ? 30.078 13.914 6.781 1 92.69 7 THR B N 1
ATOM 3051 C CA . THR B 1 7 ? 29.859 12.797 5.867 1 92.69 7 THR B CA 1
ATOM 3052 C C . THR B 1 7 ? 30.688 12.969 4.598 1 92.69 7 THR B C 1
ATOM 3054 O O . THR B 1 7 ? 31.047 11.992 3.941 1 92.69 7 THR B O 1
ATOM 3057 N N . GLY B 1 8 ? 30.938 14.234 4.215 1 93.5 8 GLY B N 1
ATOM 3058 C CA . GLY B 1 8 ? 31.734 14.531 3.033 1 93.5 8 GLY B CA 1
ATOM 3059 C C . GLY B 1 8 ? 30.938 14.43 1.744 1 93.5 8 GLY B C 1
ATOM 3060 O O . GLY B 1 8 ? 31.5 14.578 0.654 1 93.5 8 GLY B O 1
ATOM 3061 N N . ASP B 1 9 ? 29.703 14.227 1.793 1 94.5 9 ASP B N 1
ATOM 3062 C CA . ASP B 1 9 ? 28.859 14 0.62 1 94.5 9 ASP B CA 1
ATOM 3063 C C . ASP B 1 9 ? 28.375 15.32 0.033 1 94.5 9 ASP B C 1
ATOM 3065 O O . ASP B 1 9 ? 27.938 15.375 -1.121 1 94.5 9 ASP B O 1
ATOM 3069 N N . PHE B 1 10 ? 28.453 16.438 0.769 1 97.19 10 PHE B N 1
ATOM 3070 C CA . PHE B 1 10 ? 27.797 17.688 0.385 1 97.19 10 PHE B CA 1
ATOM 3071 C C . PHE B 1 10 ? 28.828 18.75 0.042 1 97.19 10 PHE B C 1
ATOM 3073 O O . PHE B 1 10 ? 29.812 18.938 0.766 1 97.19 10 PHE B O 1
ATOM 3080 N N . GLU B 1 11 ? 28.547 19.438 -1.005 1 97.75 11 GLU B N 1
ATOM 3081 C CA . GLU B 1 11 ? 29.344 20.609 -1.348 1 97.75 11 GLU B CA 1
ATOM 3082 C C . GLU B 1 11 ? 29.031 21.781 -0.409 1 97.75 11 GLU B C 1
ATOM 3084 O O . GLU B 1 11 ? 28 21.781 0.258 1 97.75 11 GLU B O 1
ATOM 3089 N N . ASP B 1 12 ? 29.891 22.75 -0.425 1 97.62 12 ASP B N 1
ATOM 3090 C CA . ASP B 1 12 ? 29.719 23.906 0.439 1 97.62 12 ASP B CA 1
ATOM 3091 C C . ASP B 1 12 ? 28.422 24.641 0.121 1 97.62 12 ASP B C 1
ATOM 3093 O O . ASP B 1 12 ? 27.719 25.094 1.028 1 97.62 12 ASP B O 1
ATOM 3097 N N . SER B 1 13 ? 28.172 24.75 -1.124 1 98 13 SER B N 1
ATOM 3098 C CA . SER B 1 13 ? 26.953 25.438 -1.526 1 98 13 SER B CA 1
ATOM 3099 C C . SER B 1 13 ? 25.719 24.703 -1.032 1 98 13 SER B C 1
ATOM 3101 O O . SER B 1 13 ? 24.719 25.312 -0.662 1 98 13 SER B O 1
ATOM 3103 N N . SER B 1 14 ? 25.781 23.359 -1.078 1 97.94 14 SER B N 1
ATOM 3104 C CA . SER B 1 14 ? 24.688 22.531 -0.592 1 97.94 14 SER B CA 1
ATOM 3105 C C . SER B 1 14 ? 24.516 22.656 0.919 1 97.94 14 SER B C 1
ATOM 3107 O O . SER B 1 14 ? 23.406 22.688 1.431 1 97.94 14 SER B O 1
ATOM 3109 N N . LEU B 1 15 ? 25.625 22.703 1.637 1 98.06 15 LEU B N 1
ATOM 3110 C CA . LEU B 1 15 ? 25.594 22.891 3.082 1 98.06 15 LEU B CA 1
ATOM 3111 C C . LEU B 1 15 ? 24.969 24.25 3.434 1 98.06 15 LEU B C 1
ATOM 3113 O O . LEU B 1 15 ? 24.125 24.344 4.332 1 98.06 15 LEU B O 1
ATOM 3117 N N . GLU B 1 16 ? 25.375 25.25 2.727 1 98.12 16 GLU B N 1
ATOM 3118 C CA . GLU B 1 16 ? 24.828 26.578 2.949 1 98.12 16 GLU B CA 1
ATOM 3119 C C . GLU B 1 16 ? 23.328 26.625 2.629 1 98.12 16 GLU B C 1
ATOM 3121 O O . GLU B 1 16 ? 22.562 27.25 3.357 1 98.12 16 GLU B O 1
ATOM 3126 N N . PHE B 1 17 ? 23.031 26.016 1.547 1 97.94 17 PHE B N 1
ATOM 3127 C CA . PHE B 1 17 ? 21.625 25.938 1.15 1 97.94 17 PHE B CA 1
ATOM 3128 C C . PHE B 1 17 ? 20.797 25.297 2.244 1 97.94 17 PHE B C 1
ATOM 3130 O O . PHE B 1 17 ? 19.75 25.828 2.641 1 97.94 17 PHE B O 1
ATOM 3137 N N . GLN B 1 18 ? 21.203 24.156 2.721 1 97.62 18 GLN B N 1
ATOM 3138 C CA . GLN B 1 18 ? 20.5 23.453 3.781 1 97.62 18 GLN B CA 1
ATOM 3139 C C . GLN B 1 18 ? 20.391 24.297 5.039 1 97.62 18 GLN B C 1
ATOM 3141 O O . GLN B 1 18 ? 19.344 24.344 5.691 1 97.62 18 GLN B O 1
ATOM 3146 N N . ARG B 1 19 ? 21.453 24.938 5.395 1 97 19 ARG B N 1
ATOM 3147 C CA . ARG B 1 19 ? 21.453 25.812 6.566 1 97 19 ARG B CA 1
ATOM 3148 C C . ARG B 1 19 ? 20.391 26.891 6.453 1 97 19 ARG B C 1
ATOM 3150 O O . ARG B 1 19 ? 19.641 27.125 7.402 1 97 19 ARG B O 1
ATOM 3157 N N . LYS B 1 20 ? 20.297 2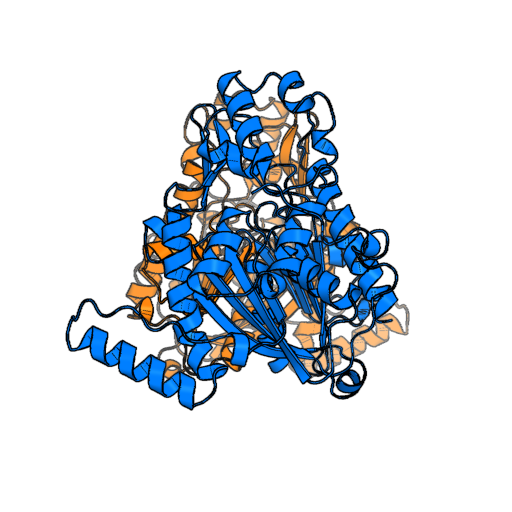7.5 5.332 1 96.38 20 LYS B N 1
ATOM 3158 C CA . LYS B 1 20 ? 19.328 28.562 5.109 1 96.38 20 LYS B CA 1
ATOM 3159 C C . LYS B 1 20 ? 17.891 28.031 5.211 1 96.38 20 LYS B C 1
ATOM 3161 O O . LYS B 1 20 ? 17.016 28.688 5.773 1 96.38 20 LYS B O 1
ATOM 3166 N N . ILE B 1 21 ? 17.688 26.859 4.621 1 95.44 21 ILE B N 1
ATOM 3167 C CA . ILE B 1 21 ? 16.359 26.25 4.691 1 95.44 21 ILE B CA 1
ATOM 3168 C C . ILE B 1 21 ? 16 25.969 6.145 1 95.44 21 ILE B C 1
ATOM 3170 O O . ILE B 1 21 ? 14.891 26.25 6.59 1 95.44 21 ILE B O 1
ATOM 3174 N N . LEU B 1 22 ? 16.938 25.406 6.863 1 94.88 22 LEU B N 1
ATOM 3175 C CA . LEU B 1 22 ? 16.703 25.016 8.25 1 94.88 22 LEU B CA 1
ATOM 3176 C C . LEU B 1 22 ? 16.391 26.234 9.109 1 94.88 22 LEU B C 1
ATOM 3178 O O . LEU B 1 22 ? 15.539 26.172 10 1 94.88 22 LEU B O 1
ATOM 3182 N N . GLU B 1 23 ? 17.016 27.312 8.875 1 93.19 23 GLU B N 1
ATOM 3183 C CA . GLU B 1 23 ? 16.828 28.547 9.648 1 93.19 23 GLU B CA 1
ATOM 3184 C C . GLU B 1 23 ? 15.438 29.125 9.461 1 93.19 23 GLU B C 1
ATOM 3186 O O . GLU B 1 23 ? 14.906 29.781 10.352 1 93.19 23 GLU B O 1
ATOM 3191 N N . ARG B 1 24 ? 14.828 28.812 8.344 1 92.25 24 ARG B N 1
ATOM 3192 C CA . ARG B 1 24 ? 13.531 29.422 8.023 1 92.25 24 ARG B CA 1
ATOM 3193 C C . ARG B 1 24 ? 12.422 28.375 8.039 1 92.25 24 ARG B C 1
ATOM 3195 O O . ARG B 1 24 ? 11.289 28.656 7.652 1 92.25 24 ARG B O 1
ATOM 3202 N N . SER B 1 25 ? 12.711 27.219 8.414 1 92.38 25 SER B N 1
ATOM 3203 C CA . SER B 1 25 ? 11.812 26.078 8.234 1 92.38 25 SER B CA 1
ATOM 3204 C C . SER B 1 25 ? 10.711 26.078 9.289 1 92.38 25 SER B C 1
ATOM 3206 O O . SER B 1 25 ? 9.672 25.438 9.109 1 92.38 25 SER B O 1
ATOM 3208 N N . GLY B 1 26 ? 10.883 26.766 10.406 1 93.56 26 GLY B N 1
ATOM 3209 C CA . GLY B 1 26 ? 9.961 26.703 11.523 1 93.56 26 GLY B CA 1
ATOM 3210 C C . GLY B 1 26 ? 10.195 25.5 12.43 1 93.56 26 GLY B C 1
ATOM 3211 O O . GLY B 1 26 ? 9.461 25.297 13.398 1 93.56 26 GLY B O 1
ATOM 3212 N N . LEU B 1 27 ? 11.25 24.672 12.102 1 96 27 LEU B N 1
ATOM 3213 C CA . LEU B 1 27 ? 11.594 23.516 12.922 1 96 27 LEU B CA 1
ATOM 3214 C C . LEU B 1 27 ? 12.469 23.922 14.109 1 96 27 LEU B C 1
ATOM 3216 O O . LEU B 1 27 ? 13.352 24.781 13.969 1 96 27 LEU B O 1
ATOM 3220 N N . GLY B 1 28 ? 12.211 23.281 15.242 1 94.25 28 GLY B N 1
ATOM 3221 C CA . GLY B 1 28 ? 13.055 23.469 16.406 1 94.25 28 GLY B CA 1
ATOM 3222 C C . GLY B 1 28 ? 14.203 22.5 16.484 1 94.25 28 GLY B C 1
ATOM 3223 O O . GLY B 1 28 ? 14.32 21.594 15.656 1 94.25 28 GLY B O 1
ATOM 3224 N N . GLU B 1 29 ? 14.984 22.578 17.562 1 92.06 29 GLU B N 1
ATOM 3225 C CA . GLU B 1 29 ? 16.219 21.812 17.703 1 92.06 29 GLU B CA 1
ATOM 3226 C C . GLU B 1 29 ? 15.938 20.422 18.281 1 92.06 29 GLU B C 1
ATOM 3228 O O . GLU B 1 29 ? 16.797 19.547 18.234 1 92.06 29 GLU B O 1
ATOM 3233 N N . GLU B 1 30 ? 14.703 20.25 18.672 1 93.62 30 GLU B N 1
ATOM 3234 C CA . GLU B 1 30 ? 14.406 19 19.344 1 93.62 30 GLU B CA 1
ATOM 3235 C C . GLU B 1 30 ? 13.742 18 18.391 1 93.62 30 GLU B C 1
ATOM 3237 O O . GLU B 1 30 ? 13.195 16.984 18.828 1 93.62 30 GLU B O 1
ATOM 3242 N N . THR B 1 31 ? 13.719 18.328 17.141 1 95.81 31 THR B N 1
ATOM 3243 C CA . THR B 1 31 ? 13.164 17.391 16.172 1 95.81 31 THR B CA 1
ATOM 3244 C C . THR B 1 31 ? 14.078 16.188 16 1 95.81 31 THR B C 1
ATOM 3246 O O . THR B 1 31 ? 15.281 16.266 16.25 1 95.81 31 THR B O 1
ATOM 3249 N N . TYR B 1 32 ? 13.523 15.055 15.641 1 94.56 32 TYR B N 1
ATOM 3250 C CA . TYR B 1 32 ? 14.266 13.805 15.672 1 94.56 32 TYR B CA 1
ATOM 3251 C C . TYR B 1 32 ? 14.594 13.328 14.266 1 94.56 32 TYR B C 1
ATOM 3253 O O . TYR B 1 32 ? 13.719 13.281 13.398 1 94.56 32 TYR B O 1
ATOM 3261 N N . VAL B 1 33 ? 15.867 12.969 14.07 1 95.12 33 VAL B N 1
ATOM 3262 C CA . VAL B 1 33 ? 16.344 12.289 12.867 1 95.12 33 VAL B CA 1
ATOM 3263 C C . VAL B 1 33 ? 16.641 10.828 13.195 1 95.12 33 VAL B C 1
ATOM 3265 O O . VAL B 1 33 ? 16.891 10.477 14.352 1 95.12 33 VAL B O 1
ATOM 3268 N N . PRO B 1 34 ? 16.547 9.977 12.148 1 94.88 34 PRO B N 1
ATOM 3269 C CA . PRO B 1 34 ? 16.781 8.562 12.438 1 94.88 34 PRO B CA 1
ATOM 3270 C C . PRO B 1 34 ? 18.172 8.305 13.031 1 94.88 34 PRO B C 1
ATOM 3272 O O . PRO B 1 34 ? 19.141 8.969 12.664 1 94.88 34 PRO B O 1
ATOM 3275 N N . GLU B 1 35 ? 18.234 7.27 13.844 1 94.75 35 GLU B N 1
ATOM 3276 C CA . GLU B 1 35 ? 19.484 6.898 14.516 1 94.75 35 GLU B CA 1
ATOM 3277 C C . GLU B 1 35 ? 20.609 6.668 13.5 1 94.75 35 GLU B C 1
ATOM 3279 O O . GLU B 1 35 ? 21.766 7.023 13.758 1 94.75 35 GLU B O 1
ATOM 3284 N N . ALA B 1 36 ? 20.297 6.074 12.43 1 95.31 36 ALA B N 1
ATOM 3285 C CA . ALA B 1 36 ? 21.281 5.73 11.398 1 95.31 36 ALA B CA 1
ATOM 3286 C C . ALA B 1 36 ? 22.016 6.977 10.914 1 95.31 36 ALA B C 1
ATOM 3288 O O . ALA B 1 36 ? 23.156 6.887 10.461 1 95.31 36 ALA B O 1
ATOM 3289 N N . MET B 1 37 ? 21.406 8.156 11.016 1 94 37 MET B N 1
ATOM 3290 C CA . MET B 1 37 ? 21.984 9.398 10.508 1 94 37 MET B CA 1
ATOM 3291 C C . MET B 1 37 ? 22.938 10.016 11.523 1 94 37 MET B C 1
ATOM 3293 O O . MET B 1 37 ? 23.719 10.914 11.195 1 94 37 MET B O 1
ATOM 3297 N N . HIS B 1 38 ? 22.938 9.477 12.727 1 94 38 HIS B N 1
ATOM 3298 C CA . HIS B 1 38 ? 23.797 10.016 13.781 1 94 38 HIS B CA 1
ATOM 3299 C C . HIS B 1 38 ? 25.172 9.344 13.781 1 94 38 HIS B C 1
ATOM 3301 O O . HIS B 1 38 ? 26.094 9.82 14.438 1 94 38 HIS B O 1
ATOM 3307 N N . SER B 1 39 ? 25.234 8.297 13.055 1 93.19 39 SER B N 1
ATOM 3308 C CA . SER B 1 39 ? 26.547 7.664 12.875 1 93.19 39 SER B CA 1
ATOM 3309 C C . SER B 1 39 ? 27.375 8.398 11.836 1 93.19 39 SER B C 1
ATOM 3311 O O . SER B 1 39 ? 26.828 9.031 10.93 1 93.19 39 SER B O 1
ATOM 3313 N N . ILE B 1 40 ? 28.719 8.328 12.016 1 93.38 40 ILE B N 1
ATOM 3314 C CA . ILE B 1 40 ? 29.641 8.867 11.023 1 93.38 40 ILE B CA 1
ATOM 3315 C C . ILE B 1 40 ? 30.562 7.75 10.523 1 93.38 40 ILE B C 1
ATOM 3317 O O . ILE B 1 40 ? 31.438 7.285 11.25 1 93.38 40 ILE B O 1
ATOM 3321 N N . PRO B 1 41 ? 30.562 7.328 9.359 1 93.88 41 PRO B N 1
ATOM 3322 C CA . PRO B 1 41 ? 29.547 7.711 8.367 1 93.88 41 PRO B CA 1
ATOM 3323 C C . PRO B 1 41 ? 28.156 7.18 8.711 1 93.88 41 PRO B C 1
ATOM 3325 O O . PRO B 1 41 ? 28.031 6.23 9.484 1 93.88 41 PRO B O 1
ATOM 3328 N N . PRO B 1 42 ? 27.109 7.801 8.047 1 94.62 42 PRO B N 1
ATOM 3329 C CA . PRO B 1 42 ? 25.75 7.285 8.25 1 94.62 42 PRO B CA 1
ATOM 3330 C C . PRO B 1 42 ? 25.594 5.84 7.785 1 94.62 42 PRO B C 1
ATOM 3332 O O . PRO B 1 42 ? 26.328 5.383 6.914 1 94.62 42 PRO B O 1
ATOM 3335 N N . GLN B 1 43 ? 24.625 5.129 8.344 1 94.56 43 GLN B N 1
ATOM 3336 C CA . GLN B 1 43 ? 24.375 3.723 8.047 1 94.56 43 GLN B CA 1
ATOM 3337 C C . GLN B 1 43 ? 22.922 3.494 7.625 1 94.56 43 GLN B C 1
ATOM 3339 O O . GLN B 1 43 ? 22.172 2.799 8.312 1 94.56 43 GLN B O 1
ATOM 3344 N N . PRO B 1 44 ? 22.562 4.004 6.484 1 95.5 44 PRO B N 1
ATOM 3345 C CA . PRO B 1 44 ? 21.172 3.9 6.043 1 95.5 44 PRO B CA 1
ATOM 3346 C C . PRO B 1 44 ? 20.828 2.535 5.449 1 95.5 44 PRO B C 1
ATOM 3348 O O . PRO B 1 44 ? 20.328 2.451 4.328 1 95.5 44 PRO B O 1
ATOM 3351 N N . SER B 1 45 ? 20.969 1.465 6.258 1 96.56 45 SER B N 1
ATOM 3352 C CA . SER B 1 45 ? 20.703 0.094 5.828 1 96.56 45 SER B CA 1
ATOM 3353 C C . SER B 1 45 ? 19.219 -0.251 5.938 1 96.56 45 SER B C 1
ATOM 3355 O O . SER B 1 45 ? 18.453 0.485 6.555 1 96.56 45 SER B O 1
ATOM 3357 N N . MET B 1 46 ? 18.828 -1.323 5.305 1 96.62 46 MET B N 1
ATOM 3358 C CA . MET B 1 46 ? 17.469 -1.834 5.441 1 96.62 46 MET B CA 1
ATOM 3359 C C . MET B 1 46 ? 17.156 -2.193 6.891 1 96.62 46 MET B C 1
ATOM 3361 O O . MET B 1 46 ? 16.062 -1.942 7.375 1 96.62 46 MET B O 1
ATOM 3365 N N . ALA B 1 47 ? 18.156 -2.816 7.492 1 97.75 47 ALA B N 1
ATOM 3366 C CA . ALA B 1 47 ? 17.969 -3.164 8.898 1 97.75 47 ALA B CA 1
ATOM 3367 C C . ALA B 1 47 ? 17.719 -1.917 9.742 1 97.75 47 ALA B C 1
ATOM 3369 O O . ALA B 1 47 ? 16.875 -1.927 10.641 1 97.75 47 ALA B O 1
ATOM 3370 N N . ALA B 1 48 ? 18.469 -0.861 9.484 1 98.06 48 ALA B N 1
ATOM 3371 C CA . ALA B 1 48 ? 18.281 0.395 10.211 1 98.06 48 ALA B CA 1
ATOM 3372 C C . ALA B 1 48 ? 16.922 1.005 9.922 1 98.06 48 ALA B C 1
ATOM 3374 O O . ALA B 1 48 ? 16.297 1.585 10.812 1 98.06 48 ALA B O 1
ATOM 3375 N N . ALA B 1 49 ? 16.469 0.921 8.719 1 98.25 49 ALA B N 1
ATOM 3376 C CA . ALA B 1 49 ? 15.156 1.422 8.352 1 98.25 49 ALA B CA 1
ATOM 3377 C C . ALA B 1 49 ? 14.055 0.655 9.086 1 98.25 49 ALA B C 1
ATOM 3379 O O . ALA B 1 49 ? 13.078 1.248 9.555 1 98.25 49 ALA B O 1
ATOM 3380 N N . ARG B 1 50 ? 14.172 -0.664 9.188 1 98.25 50 ARG B N 1
ATOM 3381 C CA . ARG B 1 50 ? 13.219 -1.473 9.938 1 98.25 50 ARG B CA 1
ATOM 3382 C C . ARG B 1 50 ? 13.219 -1.083 11.414 1 98.25 50 ARG B C 1
ATOM 3384 O O . ARG B 1 50 ? 12.164 -1.011 12.039 1 98.25 50 ARG B O 1
ATOM 3391 N N . ALA B 1 51 ? 14.398 -0.886 11.898 1 98 51 ALA B N 1
ATOM 3392 C CA . ALA B 1 51 ? 14.516 -0.508 13.305 1 98 51 ALA B CA 1
ATOM 3393 C C . ALA B 1 51 ? 13.82 0.825 13.578 1 98 51 ALA B C 1
ATOM 3395 O O . ALA B 1 51 ? 13.164 0.996 14.609 1 98 51 ALA B O 1
ATOM 3396 N N . GLU B 1 52 ? 14 1.776 12.672 1 98 52 GLU B N 1
ATOM 3397 C CA . GLU B 1 52 ? 13.289 3.045 12.789 1 98 52 GLU B CA 1
ATOM 3398 C C . GLU B 1 52 ? 11.781 2.83 12.828 1 98 52 GLU B C 1
ATOM 3400 O O . GLU B 1 52 ? 11.094 3.4 13.68 1 98 52 GLU B O 1
ATOM 3405 N N . ALA B 1 53 ? 11.281 2.012 11.906 1 98.19 53 ALA B N 1
ATOM 3406 C CA . ALA B 1 53 ? 9.852 1.728 11.836 1 98.19 53 ALA B CA 1
ATOM 3407 C C . ALA B 1 53 ? 9.367 1.063 13.125 1 98.19 53 ALA B C 1
ATOM 3409 O O . ALA B 1 53 ? 8.312 1.43 13.656 1 98.19 53 ALA B O 1
ATOM 3410 N N . GLU B 1 54 ? 10.125 0.094 13.57 1 98.25 54 GLU B N 1
ATOM 3411 C CA . GLU B 1 54 ? 9.75 -0.627 14.781 1 98.25 54 GLU B CA 1
ATOM 3412 C C . GLU B 1 54 ? 9.656 0.316 15.977 1 98.25 54 GLU B C 1
ATOM 3414 O O . GLU B 1 54 ? 8.688 0.258 16.75 1 98.25 54 GLU B O 1
ATOM 3419 N N . GLN B 1 55 ? 10.594 1.132 16.094 1 97.31 55 GLN B N 1
ATOM 3420 C CA . GLN B 1 55 ? 10.641 2.047 17.234 1 97.31 55 GLN B CA 1
ATOM 3421 C C . GLN B 1 55 ? 9.383 2.912 17.297 1 97.31 55 GLN B C 1
ATOM 3423 O O . GLN B 1 55 ? 8.742 3 18.344 1 97.31 55 GLN B O 1
ATOM 3428 N N . VAL B 1 56 ? 8.992 3.463 16.234 1 97.5 56 VAL B N 1
ATOM 3429 C CA . VAL B 1 56 ? 7.922 4.449 16.297 1 97.5 56 VAL B CA 1
ATOM 3430 C C . VAL B 1 56 ? 6.566 3.746 16.203 1 97.5 56 VAL B C 1
ATOM 3432 O O . VAL B 1 56 ? 5.598 4.164 16.828 1 97.5 56 VAL B O 1
ATOM 3435 N N . MET B 1 57 ? 6.418 2.672 15.398 1 98.69 57 MET B N 1
ATOM 3436 C CA . MET B 1 57 ? 5.141 1.978 15.266 1 98.69 57 MET B CA 1
ATOM 3437 C C . MET B 1 57 ? 4.773 1.264 16.562 1 98.69 57 MET B C 1
ATOM 3439 O O . MET B 1 57 ? 3.641 1.375 17.031 1 98.69 57 MET B O 1
ATOM 3443 N N . PHE B 1 58 ? 5.738 0.559 17.109 1 98.62 58 PHE B N 1
ATOM 3444 C CA . PHE B 1 58 ? 5.434 -0.227 18.297 1 98.62 58 PHE B CA 1
ATOM 3445 C C . PHE B 1 58 ? 5.23 0.677 19.516 1 98.62 58 PHE B C 1
ATOM 3447 O O . PHE B 1 58 ? 4.398 0.393 20.375 1 98.62 58 PHE B O 1
A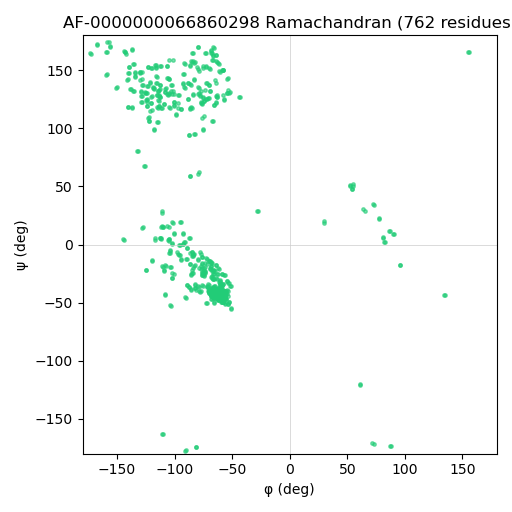TOM 3454 N N . GLY B 1 59 ? 6.031 1.772 19.578 1 97.25 59 GLY B N 1
ATOM 3455 C CA . GLY B 1 59 ? 5.77 2.746 20.625 1 97.25 59 GLY B CA 1
ATOM 3456 C C . GLY B 1 59 ? 4.359 3.312 20.562 1 97.25 59 GLY B C 1
ATOM 3457 O O . GLY B 1 59 ? 3.676 3.383 21.594 1 97.25 59 GLY B O 1
ATOM 3458 N N . ALA B 1 60 ? 3.924 3.73 19.391 1 97.75 60 ALA B N 1
ATOM 3459 C CA . ALA B 1 60 ? 2.582 4.281 19.219 1 97.75 60 ALA B CA 1
ATOM 3460 C C . ALA B 1 60 ? 1.515 3.248 19.562 1 97.75 60 ALA B C 1
ATOM 3462 O O . ALA B 1 60 ? 0.525 3.566 20.234 1 97.75 60 ALA B O 1
ATOM 3463 N N . LEU B 1 61 ? 1.682 2.014 19.141 1 98.5 61 LEU B N 1
ATOM 3464 C CA . LEU B 1 61 ? 0.7 0.956 19.359 1 98.5 61 LEU B CA 1
ATOM 3465 C C . LEU B 1 61 ? 0.647 0.557 20.828 1 98.5 61 LEU B C 1
ATOM 3467 O O . LEU B 1 61 ? -0.432 0.312 21.375 1 98.5 61 LEU B O 1
ATOM 3471 N N . ASP B 1 62 ? 1.825 0.448 21.469 1 97.5 62 ASP B N 1
ATOM 3472 C CA . ASP B 1 62 ? 1.847 0.146 22.891 1 97.5 62 ASP B CA 1
ATOM 3473 C C . ASP B 1 62 ? 1.035 1.17 23.688 1 97.5 62 ASP B C 1
ATOM 3475 O O . ASP B 1 62 ? 0.248 0.805 24.562 1 97.5 62 ASP B O 1
ATOM 3479 N N . LYS B 1 63 ? 1.232 2.414 23.391 1 96.12 63 LYS B N 1
ATOM 3480 C CA . LYS B 1 63 ? 0.495 3.475 24.078 1 96.12 63 LYS B CA 1
ATOM 3481 C C . LYS B 1 63 ? -0.998 3.387 23.766 1 96.12 63 LYS B C 1
ATOM 3483 O O . LYS B 1 63 ? -1.831 3.617 24.641 1 96.12 63 LYS B O 1
ATOM 3488 N N . LEU B 1 64 ? -1.324 3.111 22.516 1 96.56 64 LEU B N 1
ATOM 3489 C CA . LEU B 1 64 ? -2.723 2.961 22.125 1 96.56 64 LEU B CA 1
ATOM 3490 C C . LEU B 1 64 ? -3.393 1.845 22.922 1 96.56 64 LEU B C 1
ATOM 3492 O O . LEU B 1 64 ? -4.492 2.025 23.453 1 96.56 64 LEU B O 1
ATOM 3496 N N . PHE B 1 65 ? -2.746 0.696 22.969 1 96.94 65 PHE B N 1
ATOM 3497 C CA . PHE B 1 65 ? -3.311 -0.458 23.656 1 96.94 65 PHE B CA 1
ATOM 3498 C C . PHE B 1 65 ? -3.432 -0.191 25.156 1 96.94 65 PHE B C 1
ATOM 3500 O O . PHE B 1 65 ? -4.438 -0.541 25.781 1 96.94 65 PHE B O 1
ATOM 3507 N N . GLN B 1 66 ? -2.438 0.436 25.703 1 94.62 66 GLN B N 1
ATOM 3508 C CA . GLN B 1 66 ? -2.479 0.783 27.109 1 94.62 66 GLN B CA 1
ATOM 3509 C C . GLN B 1 66 ? -3.623 1.746 27.406 1 94.62 66 GLN B C 1
ATOM 3511 O O . GLN B 1 66 ? -4.344 1.576 28.391 1 94.62 66 GLN B O 1
ATOM 3516 N N . GLY B 1 67 ? -3.781 2.686 26.578 1 92.56 67 GLY B N 1
ATOM 3517 C CA . GLY B 1 67 ? -4.77 3.727 26.828 1 92.56 67 GLY B CA 1
ATOM 3518 C C . GLY B 1 67 ? -6.191 3.27 26.562 1 92.56 67 GLY B C 1
ATOM 3519 O O . GLY B 1 67 ? -7.141 3.852 27.094 1 92.56 67 GLY B O 1
ATOM 3520 N N . THR B 1 68 ? -6.406 2.289 25.766 1 93.69 68 THR B N 1
ATOM 3521 C CA . THR B 1 68 ? -7.75 1.876 25.359 1 93.69 68 THR B CA 1
ATOM 3522 C C . THR B 1 68 ? -8.117 0.549 26.016 1 93.69 68 THR B C 1
ATOM 3524 O O . THR B 1 68 ? -9.289 0.154 26.016 1 93.69 68 THR B O 1
ATOM 3527 N N . ASN B 1 69 ? -7.152 -0.222 26.531 1 93.44 69 ASN B N 1
ATOM 3528 C CA . ASN B 1 69 ? -7.332 -1.523 27.156 1 93.44 69 ASN B CA 1
ATOM 3529 C C . ASN B 1 69 ? -7.867 -2.559 26.172 1 93.44 69 ASN B C 1
ATOM 3531 O O . ASN B 1 69 ? -8.688 -3.404 26.531 1 93.44 69 ASN B O 1
ATOM 3535 N N . ILE B 1 70 ? -7.527 -2.393 24.953 1 95.31 70 ILE B N 1
ATOM 3536 C CA . ILE B 1 70 ? -7.898 -3.406 23.969 1 95.31 70 ILE B CA 1
ATOM 3537 C C . ILE B 1 70 ? -6.766 -4.418 23.828 1 95.31 70 ILE B C 1
ATOM 3539 O O . ILE B 1 70 ? -5.59 -4.07 23.969 1 95.31 70 ILE B O 1
ATOM 3543 N N . LYS B 1 71 ? -7.184 -5.672 23.562 1 97 71 LYS B N 1
ATOM 3544 C CA . LYS B 1 71 ? -6.207 -6.715 23.266 1 97 71 LYS B CA 1
ATOM 3545 C C . LYS B 1 71 ? -5.891 -6.77 21.781 1 97 71 LYS B C 1
ATOM 3547 O O . LYS B 1 71 ? -6.785 -6.637 20.938 1 97 71 LYS B O 1
ATOM 3552 N N . PRO B 1 72 ? -4.637 -6.957 21.484 1 97.62 72 PRO B N 1
ATOM 3553 C CA . PRO B 1 72 ? -4.266 -7.023 20.078 1 97.62 72 PRO B CA 1
ATOM 3554 C C . PRO B 1 72 ? -5.113 -8.016 19.281 1 97.62 72 PRO B C 1
ATOM 3556 O O . PRO B 1 72 ? -5.453 -7.77 18.125 1 97.62 72 PRO B O 1
ATOM 3559 N N . LYS B 1 73 ? -5.496 -9.094 19.812 1 95.94 73 LYS B N 1
ATOM 3560 C CA . LYS B 1 73 ? -6.25 -10.148 19.141 1 95.94 73 LYS B CA 1
ATOM 3561 C C . LYS B 1 73 ? -7.668 -9.68 18.812 1 95.94 73 LYS B C 1
ATOM 3563 O O . LYS B 1 73 ? -8.359 -10.305 18 1 95.94 73 LYS B O 1
ATOM 3568 N N . ASP B 1 74 ? -8.117 -8.578 19.406 1 96.19 74 ASP B N 1
ATOM 3569 C CA . ASP B 1 74 ? -9.445 -8.039 19.156 1 96.19 74 ASP B CA 1
ATOM 3570 C C . ASP B 1 74 ? -9.477 -7.246 17.844 1 96.19 74 ASP B C 1
ATOM 3572 O O . ASP B 1 74 ? -10.555 -6.938 17.328 1 96.19 74 ASP B O 1
ATOM 3576 N N . ILE B 1 75 ? -8.391 -6.957 17.344 1 98.38 75 ILE B N 1
ATOM 3577 C CA . ILE B 1 75 ? -8.305 -6.141 16.141 1 98.38 75 ILE B CA 1
ATOM 3578 C C . ILE B 1 75 ? -8.703 -6.977 14.922 1 98.38 75 ILE B C 1
ATOM 3580 O O . ILE B 1 75 ? -8.148 -8.055 14.695 1 98.38 75 ILE B O 1
ATOM 3584 N N . GLY B 1 76 ? -9.648 -6.449 14.164 1 98.56 76 GLY B N 1
ATOM 3585 C CA . GLY B 1 76 ? -10.086 -7.137 12.969 1 98.56 76 GLY B CA 1
ATOM 3586 C C . GLY B 1 76 ? -9.516 -6.539 11.695 1 98.56 76 GLY B C 1
ATOM 3587 O O . GLY B 1 76 ? -9.406 -7.227 10.672 1 98.56 76 GLY B O 1
ATOM 3588 N N . ILE B 1 77 ? -9.234 -5.254 11.711 1 98.88 77 ILE B N 1
ATOM 3589 C CA . ILE B 1 77 ? -8.727 -4.543 10.547 1 98.88 77 ILE B CA 1
ATOM 3590 C C . ILE B 1 77 ? -7.469 -3.764 10.922 1 98.88 77 ILE B C 1
ATOM 3592 O O . ILE B 1 77 ? -7.449 -3.059 11.938 1 98.88 77 ILE B O 1
ATOM 3596 N N . LEU B 1 78 ? -6.391 -3.936 10.195 1 98.94 78 LEU B N 1
ATOM 3597 C CA . LEU B 1 78 ? -5.148 -3.191 10.367 1 98.94 78 LEU B CA 1
ATOM 3598 C C . LEU B 1 78 ? -4.738 -2.504 9.07 1 98.94 78 LEU B C 1
ATOM 3600 O O . LEU B 1 78 ? -4.57 -3.162 8.039 1 98.94 78 LEU B O 1
ATOM 3604 N N . ILE B 1 79 ? -4.633 -1.189 9.062 1 98.94 79 ILE B N 1
ATOM 3605 C CA . ILE B 1 79 ? -4.172 -0.421 7.906 1 98.94 79 ILE B CA 1
ATOM 3606 C C . ILE B 1 79 ? -2.928 0.378 8.281 1 98.94 79 ILE B C 1
ATOM 3608 O O . ILE B 1 79 ? -2.949 1.162 9.234 1 98.94 79 ILE B O 1
ATOM 3612 N N . VAL B 1 80 ? -1.866 0.158 7.582 1 98.94 80 VAL B N 1
ATOM 3613 C CA . VAL B 1 80 ? -0.613 0.869 7.809 1 98.94 80 VAL B CA 1
ATOM 3614 C C . VAL B 1 80 ? -0.227 1.65 6.559 1 98.94 80 VAL B C 1
ATOM 3616 O O . VAL B 1 80 ? -0.384 1.157 5.438 1 98.94 80 VAL B O 1
ATOM 3619 N N . ASN B 1 81 ? 0.181 2.877 6.73 1 98.81 81 ASN B N 1
ATOM 3620 C CA . ASN B 1 81 ? 0.653 3.633 5.578 1 98.81 81 ASN B CA 1
ATOM 3621 C C . ASN B 1 81 ? 2.031 4.242 5.832 1 98.81 81 ASN B C 1
ATOM 3623 O O . ASN B 1 81 ? 2.332 4.66 6.949 1 98.81 81 ASN B O 1
ATOM 3627 N N . CYS B 1 82 ? 2.83 4.16 4.883 1 98.44 82 CYS B N 1
ATOM 3628 C CA . CYS B 1 82 ? 4.16 4.758 4.801 1 98.44 82 CYS B CA 1
ATOM 3629 C C . CYS B 1 82 ? 4.523 5.07 3.354 1 98.44 82 CYS B C 1
ATOM 3631 O O . CYS B 1 82 ? 4.363 4.223 2.471 1 98.44 82 CYS B O 1
ATOM 3633 N N . SER B 1 83 ? 5.035 6.188 3.115 1 96.5 83 SER B N 1
ATOM 3634 C CA . SER B 1 83 ? 5.262 6.574 1.727 1 96.5 83 SER B CA 1
ATOM 3635 C C . SER B 1 83 ? 6.594 6.047 1.213 1 96.5 83 SER B C 1
ATOM 3637 O O . SER B 1 83 ? 6.68 5.539 0.093 1 96.5 83 SER B O 1
ATOM 3639 N N . LEU B 1 84 ? 7.625 6.055 2.02 1 96 84 LEU B N 1
ATOM 3640 C CA . LEU B 1 84 ? 8.961 5.949 1.444 1 96 84 LEU B CA 1
ATOM 3641 C C . LEU B 1 84 ? 9.578 4.59 1.754 1 96 84 LEU B C 1
ATOM 3643 O O . LEU B 1 84 ? 10.555 4.188 1.122 1 96 84 LEU B O 1
ATOM 3647 N N . PHE B 1 85 ? 9.164 3.92 2.748 1 97.75 85 PHE B N 1
ATOM 3648 C CA . PHE B 1 85 ? 9.727 2.629 3.121 1 97.75 85 PHE B CA 1
ATOM 3649 C C . PHE B 1 85 ? 8.648 1.551 3.137 1 97.75 85 PHE B C 1
ATOM 3651 O O . PHE B 1 85 ? 7.809 1.52 4.035 1 97.75 85 PHE B O 1
ATOM 3658 N N . ASN B 1 86 ? 8.688 0.655 2.205 1 97.5 86 ASN B N 1
ATOM 3659 C CA . ASN B 1 86 ? 7.734 -0.44 2.064 1 97.5 86 ASN B CA 1
ATOM 3660 C C . ASN B 1 86 ? 8.438 -1.774 1.845 1 97.5 86 ASN B C 1
ATOM 3662 O O . ASN B 1 86 ? 8.461 -2.295 0.728 1 97.5 86 ASN B O 1
ATOM 3666 N N . PRO B 1 87 ? 8.891 -2.357 2.895 1 97.88 87 PRO B N 1
ATOM 3667 C CA . PRO B 1 87 ? 9.688 -3.582 2.805 1 97.88 87 PRO B CA 1
ATOM 3668 C C . PRO B 1 87 ? 8.828 -4.828 2.598 1 97.88 87 PRO B C 1
ATOM 3670 O O . PRO B 1 87 ? 7.602 -4.758 2.672 1 97.88 87 PRO B O 1
ATOM 3673 N N . THR B 1 88 ? 9.508 -5.938 2.299 1 97.88 88 THR B N 1
ATOM 3674 C CA . THR B 1 88 ? 8.938 -7.277 2.266 1 97.88 88 THR B CA 1
ATOM 3675 C C . THR B 1 88 ? 9.562 -8.156 3.346 1 97.88 88 THR B C 1
ATOM 3677 O O . THR B 1 88 ? 10.766 -8.406 3.332 1 97.88 88 THR B O 1
ATOM 3680 N N . PRO B 1 89 ? 8.805 -8.688 4.336 1 98.19 89 PRO B N 1
ATOM 3681 C CA . PRO B 1 89 ? 7.371 -8.445 4.469 1 98.19 89 PRO B CA 1
ATOM 3682 C C . PRO B 1 89 ? 7.047 -6.996 4.84 1 98.19 89 PRO B C 1
ATOM 3684 O O . PRO B 1 89 ? 7.926 -6.262 5.293 1 98.19 89 PRO B O 1
ATOM 3687 N N . SER B 1 90 ? 5.762 -6.629 4.676 1 98.62 90 SER B N 1
ATOM 3688 C CA . SER B 1 90 ? 5.277 -5.262 4.836 1 98.62 90 SER B CA 1
ATOM 3689 C C . SER B 1 90 ? 5.355 -4.816 6.289 1 98.62 90 SER B C 1
ATOM 3691 O O . SER B 1 90 ? 5.555 -5.637 7.188 1 98.62 90 SER B O 1
ATOM 3693 N N . LEU B 1 91 ? 5.184 -3.453 6.504 1 98.88 91 LEU B N 1
ATOM 3694 C CA . LEU B 1 91 ? 5.086 -2.893 7.844 1 98.88 91 LEU B CA 1
ATOM 3695 C C . LEU B 1 91 ? 3.891 -3.475 8.594 1 98.88 91 LEU B C 1
ATOM 3697 O O . LEU B 1 91 ? 3.963 -3.715 9.797 1 98.88 91 LEU B O 1
ATOM 3701 N N . SER B 1 92 ? 2.785 -3.682 7.906 1 98.88 92 SER B N 1
ATOM 3702 C CA . SER B 1 92 ? 1.634 -4.297 8.555 1 98.88 92 SER B CA 1
ATOM 3703 C C . SER B 1 92 ? 1.963 -5.703 9.047 1 98.88 92 SER B C 1
ATOM 3705 O O . SER B 1 92 ? 1.524 -6.109 10.125 1 98.88 92 SER B O 1
ATOM 3707 N N . ALA B 1 93 ? 2.736 -6.441 8.258 1 98.81 93 ALA B N 1
ATOM 3708 C CA . ALA B 1 93 ? 3.143 -7.781 8.688 1 98.81 93 ALA B CA 1
ATOM 3709 C C . ALA B 1 93 ? 4.043 -7.715 9.914 1 98.81 93 ALA B C 1
ATOM 3711 O O . ALA B 1 93 ? 3.99 -8.594 10.781 1 98.81 93 ALA B O 1
ATOM 3712 N N . MET B 1 94 ? 4.895 -6.688 10.008 1 98.81 94 MET B N 1
ATOM 3713 C CA . MET B 1 94 ? 5.727 -6.484 11.195 1 98.81 94 MET B CA 1
ATOM 3714 C C . MET B 1 94 ? 4.867 -6.332 12.445 1 98.81 94 MET B C 1
ATOM 3716 O O . MET B 1 94 ? 5.176 -6.91 13.484 1 98.81 94 MET B O 1
ATOM 3720 N N . ILE B 1 95 ? 3.842 -5.574 12.297 1 98.94 95 ILE B N 1
ATOM 3721 C CA . ILE B 1 95 ? 2.938 -5.344 13.414 1 98.94 95 ILE B CA 1
ATOM 3722 C C . ILE B 1 95 ? 2.225 -6.645 13.781 1 98.94 95 ILE B C 1
ATOM 3724 O O . ILE B 1 95 ? 2.117 -6.992 14.961 1 98.94 95 ILE B O 1
ATOM 3728 N N . VAL B 1 96 ? 1.729 -7.383 12.766 1 98.88 96 VAL B N 1
ATOM 3729 C CA . VAL B 1 96 ? 1.082 -8.672 13.008 1 98.88 96 VAL B CA 1
ATOM 3730 C C . VAL B 1 96 ? 2.033 -9.594 13.766 1 98.88 96 VAL B C 1
ATOM 3732 O O . VAL B 1 96 ? 1.623 -10.281 14.703 1 98.88 96 VAL B O 1
ATOM 3735 N N . ASN B 1 97 ? 3.242 -9.594 13.359 1 98.88 97 ASN B N 1
ATOM 3736 C CA . ASN B 1 97 ? 4.23 -10.461 13.992 1 98.88 97 ASN B CA 1
ATOM 3737 C C . ASN B 1 97 ? 4.488 -10.055 15.438 1 98.88 97 ASN B C 1
ATOM 3739 O O . ASN B 1 97 ? 4.449 -10.891 16.344 1 98.88 97 ASN B O 1
ATOM 3743 N N . LYS B 1 98 ? 4.742 -8.797 15.664 1 98.81 98 LYS B N 1
ATOM 3744 C CA . LYS B 1 98 ? 5.109 -8.289 16.984 1 98.81 98 LYS B CA 1
ATOM 3745 C C . LYS B 1 98 ? 3.994 -8.531 18 1 98.81 98 LYS B C 1
ATOM 3747 O O . LYS B 1 98 ? 4.254 -8.969 19.125 1 98.81 98 LYS B O 1
ATOM 3752 N N . TYR B 1 99 ? 2.748 -8.305 17.609 1 98.81 99 TYR B N 1
ATOM 3753 C CA . TYR B 1 99 ? 1.645 -8.32 18.562 1 98.81 99 TYR B CA 1
ATOM 3754 C C . TYR B 1 99 ? 0.824 -9.602 18.422 1 98.81 99 TYR B C 1
ATOM 3756 O O . TYR B 1 99 ? -0.21 -9.758 19.078 1 98.81 99 TYR B O 1
ATOM 3764 N N . LYS B 1 100 ? 1.289 -10.547 17.547 1 98.56 100 LYS B N 1
ATOM 3765 C CA . LYS B 1 100 ? 0.667 -11.852 17.359 1 98.56 100 LYS B CA 1
ATOM 3766 C C . LYS B 1 100 ? -0.827 -11.711 17.078 1 98.56 100 LYS B C 1
ATOM 3768 O O . LYS B 1 100 ? -1.648 -12.367 17.719 1 98.56 100 LYS B O 1
ATOM 3773 N N . LEU B 1 101 ? -1.111 -10.859 16.109 1 98.62 101 LEU B N 1
ATOM 3774 C CA . LEU B 1 101 ? -2.508 -10.641 15.75 1 98.62 101 LEU B CA 1
ATOM 3775 C C . LEU B 1 101 ? -3.125 -11.922 15.195 1 98.62 101 LEU B C 1
ATOM 3777 O O . LEU B 1 101 ? -2.408 -12.867 14.852 1 98.62 101 LEU B O 1
ATOM 3781 N N . ARG B 1 102 ? -4.422 -11.969 15.148 1 97.31 102 ARG B N 1
ATOM 3782 C CA . ARG B 1 102 ? -5.164 -13.164 14.742 1 97.31 102 ARG B CA 1
ATOM 3783 C C . ARG B 1 102 ? -4.938 -13.484 13.273 1 97.31 102 ARG B C 1
ATOM 3785 O O . ARG B 1 102 ? -4.652 -12.586 12.477 1 97.31 102 ARG B O 1
ATOM 3792 N N . GLY B 1 103 ? -5.188 -14.703 12.93 1 97.31 103 GLY B N 1
ATOM 3793 C CA . GLY B 1 103 ? -4.867 -15.211 11.602 1 97.31 103 GLY B CA 1
ATOM 3794 C C . GLY B 1 103 ? -5.812 -14.711 10.531 1 97.31 103 GLY B C 1
ATOM 3795 O O . GLY B 1 103 ? -5.496 -14.766 9.336 1 97.31 103 GLY B O 1
ATOM 3796 N N . ASN B 1 104 ? -6.961 -14.258 10.898 1 96.94 104 ASN B N 1
ATOM 3797 C CA . ASN B 1 104 ? -7.918 -13.75 9.922 1 96.94 104 ASN B CA 1
ATOM 3798 C C . ASN B 1 104 ? -7.934 -12.227 9.883 1 96.94 104 ASN B C 1
ATOM 3800 O O . ASN B 1 104 ? -8.922 -11.625 9.461 1 96.94 104 ASN B O 1
ATOM 3804 N N . ILE B 1 105 ? -6.867 -11.578 10.406 1 98.19 105 ILE B N 1
ATOM 3805 C CA . ILE B 1 105 ? -6.719 -10.133 10.359 1 98.19 105 ILE B CA 1
ATOM 3806 C C . ILE B 1 105 ? -6.84 -9.648 8.914 1 98.19 105 ILE B C 1
ATOM 3808 O O . ILE B 1 105 ? -6.289 -10.266 8 1 98.19 105 ILE B O 1
ATOM 3812 N N . ARG B 1 106 ? -7.656 -8.664 8.656 1 98.44 106 ARG B N 1
ATOM 3813 C CA . ARG B 1 106 ? -7.66 -7.961 7.375 1 98.44 106 ARG B CA 1
ATOM 3814 C C . ARG B 1 106 ? -6.66 -6.805 7.383 1 98.44 106 ARG B C 1
ATOM 3816 O O . ARG B 1 106 ? -6.988 -5.699 7.809 1 98.44 106 ARG B O 1
ATOM 3823 N N . SER B 1 107 ? -5.496 -7.078 6.918 1 98.69 107 SER B N 1
ATOM 3824 C CA . SER B 1 107 ? -4.43 -6.082 6.961 1 98.69 107 SER B CA 1
ATOM 3825 C C . SER B 1 107 ? -4.164 -5.492 5.578 1 98.69 107 SER B C 1
ATOM 3827 O O . SER B 1 107 ? -4.254 -6.195 4.57 1 98.69 107 SER B O 1
ATOM 3829 N N . PHE B 1 108 ? -3.867 -4.234 5.48 1 98.94 108 PHE B N 1
ATOM 3830 C CA . PHE B 1 108 ? -3.518 -3.488 4.277 1 98.94 108 PHE B CA 1
ATOM 3831 C C . PHE B 1 108 ? -2.32 -2.58 4.531 1 98.94 108 PHE B C 1
ATOM 3833 O O . PHE B 1 108 ? -2.258 -1.9 5.559 1 98.94 108 PHE B O 1
ATOM 3840 N N . ASN B 1 109 ? -1.37 -2.611 3.664 1 98.88 109 ASN B N 1
ATOM 3841 C CA . ASN B 1 109 ? -0.189 -1.755 3.713 1 98.88 109 ASN B CA 1
ATOM 3842 C C . ASN B 1 109 ? -0.142 -0.794 2.529 1 98.88 109 ASN B C 1
ATOM 3844 O O . ASN B 1 109 ? 0.215 -1.189 1.418 1 98.88 109 ASN B O 1
ATOM 3848 N N . LEU B 1 110 ? -0.448 0.491 2.811 1 98.88 110 LEU B N 1
ATOM 3849 C CA . LEU B 1 110 ? -0.478 1.518 1.775 1 98.88 110 LEU B CA 1
ATOM 3850 C C . LEU B 1 110 ? 0.905 2.127 1.573 1 98.88 110 LEU B C 1
ATOM 3852 O O . LEU B 1 110 ? 1.438 2.781 2.473 1 98.88 110 LEU B O 1
ATOM 3856 N N . GLY B 1 111 ? 1.475 1.943 0.358 1 98.5 111 GLY B N 1
ATOM 3857 C CA . GLY B 1 111 ? 2.812 2.43 0.057 1 98.5 111 GLY B CA 1
ATOM 3858 C C . GLY B 1 111 ? 2.83 3.5 -1.019 1 98.5 111 GLY B C 1
ATOM 3859 O O . GLY B 1 111 ? 2.086 3.414 -1.999 1 98.5 111 GLY B O 1
ATOM 3860 N N . GLY B 1 112 ? 3.65 4.543 -0.847 1 97.88 112 GLY B N 1
ATOM 3861 C CA . GLY B 1 112 ? 3.918 5.523 -1.885 1 97.88 112 GLY B CA 1
ATOM 3862 C C . GLY B 1 112 ? 2.797 6.531 -2.059 1 97.88 112 GLY B C 1
ATOM 3863 O O . GLY B 1 112 ? 2.689 7.176 -3.105 1 97.88 112 GLY B O 1
ATOM 3864 N N . MET B 1 113 ? 1.969 6.715 -1.022 1 98 113 MET B N 1
ATOM 3865 C CA . MET B 1 113 ? 0.748 7.48 -1.262 1 98 113 MET B CA 1
ATOM 3866 C C . MET B 1 113 ? 0.855 8.883 -0.666 1 98 113 MET B C 1
ATOM 3868 O O . MET B 1 113 ? -0.128 9.617 -0.63 1 98 113 MET B O 1
ATOM 3872 N N . GLY B 1 114 ? 2.012 9.234 -0.103 1 96.94 114 GLY B N 1
ATOM 3873 C CA . GLY B 1 114 ? 2.275 10.602 0.322 1 96.94 114 GLY B CA 1
ATOM 3874 C C . GLY B 1 114 ? 1.792 10.891 1.731 1 96.94 114 GLY B C 1
ATOM 3875 O O . GLY B 1 114 ? 1.274 10 2.41 1 96.94 114 GLY B O 1
ATOM 3876 N N . CYS B 1 115 ? 1.881 12.172 2.105 1 97.38 115 CYS B N 1
ATOM 3877 C CA . CYS B 1 115 ? 1.662 12.586 3.486 1 97.38 115 CYS B CA 1
ATOM 3878 C C . CYS B 1 115 ? 0.176 12.594 3.824 1 97.38 115 CYS B C 1
ATOM 3880 O O . CYS B 1 115 ? -0.199 12.586 4.996 1 97.38 115 CYS B O 1
ATOM 3882 N N . SER B 1 116 ? -0.667 12.641 2.857 1 97.81 116 SER B N 1
ATOM 3883 C CA . SER B 1 116 ? -2.098 12.648 3.146 1 97.81 116 SER B CA 1
ATOM 3884 C C . SER B 1 116 ? -2.645 11.234 3.275 1 97.81 116 SER B C 1
ATOM 3886 O O . SER B 1 116 ? -3.855 11.039 3.398 1 97.81 116 SER B O 1
ATOM 3888 N N . ALA B 1 117 ? -1.765 10.273 3.232 1 98.38 117 ALA B N 1
ATOM 3889 C CA . ALA B 1 117 ? -2.16 8.867 3.279 1 98.38 117 ALA B CA 1
ATOM 3890 C C . ALA B 1 117 ? -2.85 8.531 4.598 1 98.38 117 ALA B C 1
ATOM 3892 O O . ALA B 1 117 ? -3.646 7.594 4.672 1 98.38 117 ALA B O 1
ATOM 3893 N N . GLY B 1 118 ? -2.555 9.289 5.645 1 98.5 118 GLY B N 1
ATOM 3894 C CA . GLY B 1 118 ? -3.256 9.078 6.902 1 98.5 118 GLY B CA 1
ATOM 3895 C C . GLY B 1 118 ? -4.762 9.211 6.773 1 98.5 118 GLY B C 1
ATOM 3896 O O . GLY B 1 118 ? -5.508 8.383 7.301 1 98.5 118 GLY B O 1
ATOM 3897 N N . VAL B 1 119 ? -5.211 10.234 6.07 1 98.88 119 VAL B N 1
ATOM 3898 C CA . VAL B 1 119 ? -6.637 10.461 5.867 1 98.88 119 VAL B CA 1
ATOM 3899 C C . VAL B 1 119 ? -7.199 9.398 4.926 1 98.88 119 VAL B C 1
ATOM 3901 O O . VAL B 1 119 ? -8.328 8.938 5.102 1 98.88 119 VAL B O 1
ATOM 3904 N N . ILE B 1 120 ? -6.43 8.992 3.947 1 98.81 120 ILE B N 1
ATOM 3905 C CA . ILE B 1 120 ? -6.84 7.926 3.041 1 98.81 120 ILE B CA 1
ATOM 3906 C C . ILE B 1 120 ? -7.074 6.641 3.83 1 98.81 120 ILE B C 1
ATOM 3908 O O . ILE B 1 120 ? -8.062 5.941 3.605 1 98.81 120 ILE B O 1
ATOM 3912 N N . ALA B 1 121 ? -6.18 6.355 4.738 1 98.94 121 ALA B N 1
ATOM 3913 C CA . ALA B 1 121 ? -6.293 5.156 5.57 1 98.94 121 ALA B CA 1
ATOM 3914 C C . ALA B 1 121 ? -7.527 5.223 6.461 1 98.94 121 ALA B C 1
ATOM 3916 O O . ALA B 1 121 ? -8.219 4.219 6.656 1 98.94 121 ALA B O 1
ATOM 3917 N N . VAL B 1 122 ? -7.816 6.359 6.992 1 98.88 122 VAL B N 1
ATOM 3918 C CA . VAL B 1 122 ? -9.008 6.547 7.812 1 98.88 122 VAL B CA 1
ATOM 3919 C C . VAL B 1 122 ? -10.258 6.328 6.965 1 98.88 122 VAL B C 1
ATOM 3921 O O . VAL B 1 122 ? -11.211 5.684 7.41 1 98.88 122 VAL B O 1
ATOM 3924 N N . ASP B 1 123 ? -10.25 6.887 5.773 1 98.88 123 ASP B N 1
ATOM 3925 C CA . ASP B 1 123 ? -11.375 6.695 4.867 1 98.88 123 ASP B CA 1
ATOM 3926 C C . ASP B 1 123 ? -11.586 5.215 4.562 1 98.88 123 ASP B C 1
ATOM 3928 O O . ASP B 1 123 ? -12.727 4.738 4.535 1 98.88 123 ASP B O 1
ATOM 3932 N N . LEU B 1 124 ? -10.516 4.535 4.32 1 98.94 124 LEU B N 1
ATOM 3933 C CA . LEU B 1 124 ? -10.594 3.102 4.062 1 98.94 124 LEU B CA 1
ATOM 3934 C C . LEU B 1 124 ? -11.164 2.361 5.27 1 98.94 124 LEU B C 1
ATOM 3936 O O . LEU B 1 124 ? -12.031 1.496 5.117 1 98.94 124 LEU B O 1
ATOM 3940 N N . ALA B 1 125 ? -10.648 2.662 6.434 1 98.88 125 ALA B N 1
ATOM 3941 C CA . ALA B 1 125 ? -11.164 2.043 7.652 1 98.88 125 ALA B CA 1
ATOM 3942 C C . ALA B 1 125 ? -12.656 2.291 7.805 1 98.88 125 ALA B C 1
ATOM 3944 O O . ALA B 1 125 ? -13.414 1.381 8.164 1 98.88 125 ALA B O 1
ATOM 3945 N N . LYS B 1 126 ? -13.07 3.521 7.562 1 98.69 126 LYS B N 1
ATOM 3946 C CA . LYS B 1 126 ? -14.477 3.885 7.613 1 98.69 126 LYS B CA 1
ATOM 3947 C C . LYS B 1 126 ? -15.312 2.975 6.723 1 98.69 126 LYS B C 1
ATOM 3949 O O . LYS B 1 126 ? -16.344 2.436 7.156 1 98.69 126 LYS B O 1
ATOM 3954 N N . ASP B 1 127 ? -14.914 2.818 5.484 1 98.69 127 ASP B N 1
ATOM 3955 C CA . ASP B 1 127 ? -15.648 1.983 4.539 1 98.69 127 ASP B CA 1
ATOM 3956 C C . ASP B 1 127 ? -15.664 0.526 4.992 1 98.69 127 ASP B C 1
ATOM 3958 O O . ASP B 1 127 ? -16.703 -0.128 4.957 1 98.69 127 ASP B O 1
ATOM 3962 N N . LEU B 1 128 ? -14.523 -0.004 5.445 1 98.88 128 LEU B N 1
ATOM 3963 C CA . LEU B 1 128 ? -14.43 -1.406 5.84 1 98.88 128 LEU B CA 1
ATOM 3964 C C . LEU B 1 128 ? -15.281 -1.685 7.07 1 98.88 128 LEU B C 1
ATOM 3966 O O . LEU B 1 128 ? -15.875 -2.758 7.188 1 98.88 128 LEU B O 1
ATOM 3970 N N . LEU B 1 129 ? -15.336 -0.764 7.953 1 98.5 129 LEU B N 1
ATOM 3971 C CA . LEU B 1 129 ? -16.125 -0.931 9.172 1 98.5 129 LEU B CA 1
ATOM 3972 C C . LEU B 1 129 ? -17.609 -0.931 8.852 1 98.5 129 LEU B C 1
ATOM 3974 O O . LEU B 1 129 ? -18.422 -1.37 9.664 1 98.5 129 LEU B O 1
ATOM 3978 N N . GLN B 1 130 ? -18.031 -0.381 7.707 1 97.69 130 GLN B N 1
ATOM 3979 C CA . GLN B 1 130 ? -19.438 -0.448 7.293 1 97.69 130 GLN B CA 1
ATOM 3980 C C . GLN B 1 130 ? -19.797 -1.847 6.805 1 97.69 130 GLN B C 1
ATOM 3982 O O . GLN B 1 130 ? -20.953 -2.252 6.867 1 97.69 130 GLN B O 1
ATOM 3987 N N . VAL B 1 131 ? -18.797 -2.564 6.312 1 98 131 VAL B N 1
ATOM 3988 C CA . VAL B 1 131 ? -19 -3.906 5.777 1 98 131 VAL B CA 1
ATOM 3989 C C . VAL B 1 131 ? -18.812 -4.938 6.891 1 98 131 VAL B C 1
ATOM 3991 O O . VAL B 1 131 ? -19.609 -5.875 7.012 1 98 131 VAL B O 1
ATOM 3994 N N . HIS B 1 132 ? -17.766 -4.746 7.652 1 97.62 132 HIS B N 1
ATOM 3995 C CA . HIS B 1 132 ? -17.453 -5.652 8.758 1 97.62 132 HIS B CA 1
ATOM 3996 C C . HIS B 1 132 ? -17.938 -5.086 10.086 1 97.62 132 HIS B C 1
ATOM 3998 O O . HIS B 1 132 ? -17.297 -4.184 10.648 1 97.62 132 HIS B O 1
ATOM 4004 N N . ARG B 1 133 ? -18.891 -5.691 10.656 1 94.19 133 ARG B N 1
ATOM 4005 C CA . ARG B 1 133 ? -19.562 -5.141 11.836 1 94.19 133 ARG B CA 1
ATOM 4006 C C . ARG B 1 133 ? -18.906 -5.637 13.117 1 94.19 133 ARG B C 1
ATOM 4008 O O . ARG B 1 133 ? -18.219 -6.66 13.109 1 94.19 133 ARG B O 1
ATOM 4015 N N . ASN B 1 134 ? -19.078 -4.871 14.141 1 95.75 134 ASN B N 1
ATOM 4016 C CA . ASN B 1 134 ? -18.688 -5.227 15.5 1 95.75 134 ASN B CA 1
ATOM 4017 C C . ASN B 1 134 ? -17.203 -5.602 15.578 1 95.75 134 ASN B C 1
ATOM 4019 O O . ASN B 1 134 ? -16.859 -6.676 16.078 1 95.75 134 ASN B O 1
ATOM 4023 N N . THR B 1 135 ? -16.406 -4.699 15.016 1 97 135 THR B N 1
ATOM 4024 C CA . THR B 1 135 ? -14.977 -4.973 15.016 1 97 135 THR B CA 1
ATOM 4025 C C . THR B 1 135 ? -14.18 -3.689 15.227 1 97 135 THR B C 1
ATOM 4027 O O . THR B 1 135 ? -14.758 -2.605 15.336 1 97 135 THR B O 1
ATOM 4030 N N . TYR B 1 136 ? -12.875 -3.844 15.539 1 98.56 136 TYR B N 1
ATOM 4031 C CA . TYR B 1 136 ? -11.938 -2.736 15.688 1 98.56 136 TYR B CA 1
ATOM 4032 C C . TYR B 1 136 ? -11.047 -2.598 14.461 1 98.56 136 TYR B C 1
ATOM 4034 O O . TYR B 1 136 ? -10.625 -3.6 13.875 1 98.56 136 TYR B O 1
ATOM 4042 N N . ALA B 1 137 ? -10.859 -1.397 14.055 1 98.88 137 ALA B N 1
ATOM 4043 C CA . ALA B 1 137 ? -9.844 -1.065 13.062 1 98.88 137 ALA B CA 1
ATOM 4044 C C . ALA B 1 137 ? -8.734 -0.216 13.672 1 98.88 137 ALA B C 1
ATOM 4046 O O . ALA B 1 137 ? -9.008 0.707 14.445 1 98.88 137 ALA B O 1
ATOM 4047 N N . VAL B 1 138 ? -7.523 -0.556 13.398 1 98.94 138 VAL B N 1
ATOM 4048 C CA . VAL B 1 138 ? -6.367 0.239 13.797 1 98.94 138 VAL B CA 1
ATOM 4049 C C . VAL B 1 138 ? -5.688 0.815 12.555 1 98.94 138 VAL B C 1
ATOM 4051 O O . VAL B 1 138 ? -5.379 0.083 11.609 1 98.94 138 VAL B O 1
ATOM 4054 N N . VAL B 1 139 ? -5.492 2.119 12.547 1 98.94 139 VAL B N 1
ATOM 4055 C CA . VAL B 1 139 ? -4.758 2.814 11.5 1 98.94 139 VAL B CA 1
ATOM 4056 C C . VAL B 1 139 ? -3.418 3.305 12.039 1 98.94 139 VAL B C 1
ATOM 4058 O O . VAL B 1 139 ? -3.369 4.027 13.031 1 98.94 139 VAL B O 1
ATOM 4061 N N . VAL B 1 140 ? -2.35 2.857 11.414 1 98.94 140 VAL B N 1
ATOM 4062 C CA . VAL B 1 140 ? -1.004 3.297 11.773 1 98.94 140 VAL B CA 1
ATOM 4063 C C . VAL B 1 140 ? -0.415 4.133 10.641 1 98.94 140 VAL B C 1
ATOM 4065 O O . VAL B 1 140 ? -0.276 3.654 9.516 1 98.94 140 VAL B O 1
ATOM 4068 N N . SER B 1 141 ? -0.112 5.406 10.906 1 98.81 141 SER B N 1
ATOM 4069 C CA . SER B 1 141 ? 0.467 6.332 9.938 1 98.81 141 SER B CA 1
ATOM 4070 C C . SER B 1 141 ? 1.885 6.73 10.328 1 98.81 141 SER B C 1
ATOM 4072 O O . SER B 1 141 ? 2.1 7.293 11.406 1 98.81 141 SER B O 1
ATOM 4074 N N . THR B 1 142 ? 2.838 6.41 9.461 1 98.25 142 THR B N 1
ATOM 4075 C CA . THR B 1 142 ? 4.234 6.707 9.766 1 98.25 142 THR B CA 1
ATOM 4076 C C . THR B 1 142 ? 4.98 7.125 8.5 1 98.25 142 THR B C 1
ATOM 4078 O O . THR B 1 142 ? 4.418 7.117 7.406 1 98.25 142 THR B O 1
ATOM 4081 N N . GLU B 1 143 ? 6.133 7.684 8.688 1 95.62 143 GLU B N 1
ATOM 4082 C CA . GLU B 1 143 ? 7.113 7.863 7.621 1 95.62 143 GLU B CA 1
ATOM 4083 C C . GLU B 1 143 ? 8.492 7.352 8.047 1 95.62 143 GLU B C 1
ATOM 4085 O O . GLU B 1 143 ? 8.766 7.227 9.242 1 95.62 143 GLU B O 1
ATOM 4090 N N . ASN B 1 144 ? 9.188 6.895 7.164 1 97.12 144 ASN B N 1
ATOM 4091 C CA . ASN B 1 144 ? 10.516 6.328 7.391 1 97.12 144 ASN B CA 1
ATOM 4092 C C . ASN B 1 144 ? 11.57 7.016 6.527 1 97.12 144 ASN B C 1
ATOM 4094 O O . ASN B 1 144 ? 11.484 6.996 5.301 1 97.12 144 ASN B O 1
ATOM 4098 N N . ILE B 1 145 ? 12.57 7.523 7.125 1 96.06 145 ILE B N 1
ATOM 4099 C CA . ILE B 1 145 ? 13.492 8.438 6.461 1 96.06 145 ILE B CA 1
ATOM 4100 C C . ILE B 1 145 ? 14.836 7.758 6.246 1 96.06 145 ILE B C 1
ATOM 4102 O O . ILE B 1 145 ? 15.617 8.164 5.379 1 96.06 145 ILE B O 1
ATOM 4106 N N . THR B 1 146 ? 15.133 6.75 6.914 1 96.94 146 THR B N 1
ATOM 4107 C CA . THR B 1 146 ? 16.469 6.168 7.027 1 96.94 146 THR B CA 1
ATOM 4108 C C . THR B 1 146 ? 17.062 5.914 5.645 1 96.94 146 THR B C 1
ATOM 4110 O O . THR B 1 146 ? 18.172 6.379 5.344 1 96.94 146 THR B O 1
ATOM 4113 N N . GLN B 1 147 ? 16.344 5.293 4.785 1 95 147 GLN B N 1
ATOM 4114 C CA . GLN B 1 147 ? 16.875 4.949 3.471 1 95 147 GLN B CA 1
ATOM 4115 C C . GLN B 1 147 ? 16.578 6.047 2.453 1 95 147 GLN B C 1
ATOM 4117 O O . GLN B 1 147 ? 16.938 5.922 1.277 1 95 147 GLN B O 1
ATOM 4122 N N . ASN B 1 148 ? 15.969 7.105 2.881 1 93.38 148 ASN B N 1
ATOM 4123 C CA . ASN B 1 148 ? 15.531 8.117 1.923 1 93.38 148 ASN B CA 1
ATOM 4124 C C . ASN B 1 148 ? 16.234 9.453 2.152 1 93.38 148 ASN B C 1
ATOM 4126 O O . ASN B 1 148 ? 15.883 10.461 1.54 1 93.38 148 ASN B O 1
ATOM 4130 N N . TRP B 1 149 ? 17.172 9.453 3.074 1 96.19 149 TRP B N 1
ATOM 4131 C CA . TRP B 1 149 ? 18.031 10.625 3.205 1 96.19 149 TRP B CA 1
ATOM 4132 C C . TRP B 1 149 ? 18.859 10.836 1.942 1 96.19 149 TRP B C 1
ATOM 4134 O O . TRP B 1 149 ? 19.531 9.914 1.469 1 96.19 149 TRP B O 1
ATOM 4144 N N . TYR B 1 150 ? 18.812 12.008 1.367 1 97.25 150 TYR B N 1
ATOM 4145 C CA . TYR B 1 150 ? 19.484 12.289 0.105 1 97.25 150 TYR B CA 1
ATOM 4146 C C . TYR B 1 150 ? 20.922 12.758 0.344 1 97.25 150 TYR B C 1
ATOM 4148 O O . TYR B 1 150 ? 21.141 13.758 1.026 1 97.25 150 TYR B O 1
ATOM 4156 N N . PHE B 1 151 ? 21.891 12.102 -0.268 1 97.25 151 PHE B N 1
ATOM 4157 C CA . PHE B 1 151 ? 23.312 12.406 -0.057 1 97.25 151 PHE B CA 1
ATOM 4158 C C . PHE B 1 151 ? 23.922 13.023 -1.31 1 97.25 151 PHE B C 1
ATOM 4160 O O . PHE B 1 151 ? 25.078 12.758 -1.635 1 97.25 151 PHE B O 1
ATOM 4167 N N . GLY B 1 152 ? 23.141 13.656 -2.082 1 97.69 152 GLY B N 1
ATOM 4168 C CA . GLY B 1 152 ? 23.625 14.375 -3.252 1 97.69 152 GLY B CA 1
ATOM 4169 C C . GLY B 1 152 ? 23.531 15.883 -3.104 1 97.69 152 GLY B C 1
ATOM 4170 O O . GLY B 1 152 ? 23.5 16.406 -1.984 1 97.69 152 GLY B O 1
ATOM 4171 N N . ASN B 1 153 ? 23.609 16.594 -4.238 1 98.12 153 ASN B N 1
ATOM 4172 C CA . ASN B 1 153 ? 23.734 18.047 -4.168 1 98.12 153 ASN B CA 1
ATOM 4173 C C . ASN B 1 153 ? 22.688 18.75 -5.02 1 98.12 153 ASN B C 1
ATOM 4175 O O . ASN B 1 153 ? 22.828 19.922 -5.336 1 98.12 153 ASN B O 1
ATOM 4179 N N . LYS B 1 154 ? 21.672 18 -5.414 1 97.75 154 LYS B N 1
ATOM 4180 C CA . LYS B 1 154 ? 20.547 18.641 -6.086 1 97.75 154 LYS B CA 1
ATOM 4181 C C . LYS B 1 154 ? 19.656 19.344 -5.082 1 97.75 154 LYS B C 1
ATOM 4183 O O . LYS B 1 154 ? 19.062 18.703 -4.207 1 97.75 154 LYS B O 1
ATOM 4188 N N . LYS B 1 155 ? 19.453 20.625 -5.25 1 97.44 155 LYS B N 1
ATOM 4189 C CA . LYS B 1 155 ? 18.797 21.453 -4.254 1 97.44 155 LYS B CA 1
ATOM 4190 C C . LYS B 1 155 ? 17.375 20.969 -3.98 1 97.44 155 LYS B C 1
ATOM 4192 O O . LYS B 1 155 ? 16.953 20.875 -2.824 1 97.44 155 LYS B O 1
ATOM 4197 N N . SER B 1 156 ? 16.609 20.703 -5.031 1 97.56 156 SER B N 1
ATOM 4198 C CA . SER B 1 156 ? 15.219 20.281 -4.871 1 97.56 156 SER B CA 1
ATOM 4199 C C . SER B 1 156 ? 15.125 19 -4.043 1 97.56 156 SER B C 1
ATOM 4201 O O . SER B 1 156 ? 14.109 18.75 -3.395 1 97.56 156 SER B O 1
ATOM 4203 N N . MET B 1 157 ? 16.188 18.172 -4.012 1 98.19 157 MET B N 1
ATOM 4204 C CA . MET B 1 157 ? 16.172 16.906 -3.289 1 98.19 157 MET B CA 1
ATOM 4205 C C . MET B 1 157 ? 16.828 17.047 -1.919 1 98.19 157 MET B C 1
ATOM 4207 O O . MET B 1 157 ? 16.781 16.125 -1.104 1 98.19 157 MET B O 1
ATOM 4211 N N . LEU B 1 158 ? 17.422 18.219 -1.646 1 98.06 158 LEU B N 1
ATOM 4212 C CA . LEU B 1 158 ? 18 18.5 -0.332 1 98.06 158 LEU B CA 1
ATOM 4213 C C . LEU B 1 158 ? 16.922 19.016 0.62 1 98.06 158 LEU B C 1
ATOM 4215 O O . LEU B 1 158 ? 17.062 18.922 1.84 1 98.06 158 LEU B O 1
ATOM 4219 N N . ILE B 1 159 ? 15.852 19.531 0.098 1 97.06 159 ILE B N 1
ATOM 4220 C CA . ILE B 1 159 ? 14.805 20.172 0.89 1 97.06 159 ILE B CA 1
ATOM 4221 C C . ILE B 1 159 ? 14.18 19.156 1.844 1 97.06 159 ILE B C 1
ATOM 4223 O O . ILE B 1 159 ? 14.039 19.422 3.039 1 97.06 159 ILE B O 1
ATOM 4227 N N . PRO B 1 160 ? 13.828 17.922 1.356 1 96.19 160 PRO B N 1
ATOM 4228 C CA . PRO B 1 160 ? 13.258 16.953 2.281 1 96.19 160 PRO B CA 1
ATOM 4229 C C . PRO B 1 160 ? 14.188 16.625 3.449 1 96.19 160 PRO B C 1
ATOM 4231 O O . PRO B 1 160 ? 13.719 16.391 4.57 1 96.19 160 PRO B O 1
ATOM 4234 N N . ASN B 1 161 ? 15.523 16.594 3.229 1 96.62 161 ASN B N 1
ATOM 4235 C CA . ASN B 1 161 ? 16.484 16.359 4.312 1 96.62 161 ASN B CA 1
ATOM 4236 C C . ASN B 1 161 ? 16.281 17.359 5.453 1 96.62 161 ASN B C 1
ATOM 4238 O O . ASN B 1 161 ? 16.516 17.031 6.617 1 96.62 161 ASN B O 1
ATOM 4242 N N . CYS B 1 162 ? 15.852 18.516 5.066 1 96.44 162 CYS B N 1
ATOM 4243 C CA . CYS B 1 162 ? 15.758 19.609 6.031 1 96.44 162 CYS B CA 1
ATOM 4244 C C . CYS B 1 162 ? 14.43 19.562 6.773 1 96.44 162 CYS B C 1
ATOM 4246 O O . CYS B 1 162 ? 14.32 20.062 7.895 1 96.44 162 CYS B O 1
ATOM 4248 N N . LEU B 1 163 ? 13.406 19 6.195 1 96.31 163 LEU B N 1
ATOM 4249 C CA . LEU B 1 163 ? 12.055 19.172 6.711 1 96.31 163 LEU B CA 1
ATOM 4250 C C . LEU B 1 163 ? 11.555 17.875 7.363 1 96.31 163 LEU B C 1
ATOM 4252 O O . LEU B 1 163 ? 10.938 17.922 8.43 1 96.31 163 LEU B O 1
ATOM 4256 N N . PHE B 1 164 ? 11.789 16.719 6.754 1 97 164 PHE B N 1
ATOM 4257 C CA . PHE B 1 164 ? 11.195 15.453 7.184 1 97 164 PHE B CA 1
ATOM 4258 C C . PHE B 1 164 ? 11.836 14.977 8.484 1 97 164 PHE B C 1
ATOM 4260 O O . PHE B 1 164 ? 13.039 15.125 8.688 1 97 164 PHE B O 1
ATOM 4267 N N . ARG B 1 165 ? 11.039 14.492 9.336 1 97.62 165 ARG B N 1
ATOM 4268 C CA . ARG B 1 165 ? 11.461 13.938 10.625 1 97.62 165 ARG B CA 1
ATOM 4269 C C . ARG B 1 165 ? 10.719 12.633 10.922 1 97.62 165 ARG B C 1
ATOM 4271 O O . ARG B 1 165 ? 9.758 12.289 10.242 1 97.62 165 ARG B O 1
ATOM 4278 N N . VAL B 1 166 ? 11.188 11.922 11.914 1 96.56 166 VAL B N 1
ATOM 4279 C CA . VAL B 1 166 ? 10.664 10.617 12.305 1 96.56 166 VAL B CA 1
ATOM 4280 C C . VAL B 1 166 ? 9.383 10.797 13.125 1 96.56 166 VAL B C 1
ATOM 4282 O O . VAL B 1 166 ? 9.32 11.656 14.008 1 96.56 166 VAL B O 1
ATOM 4285 N N . GLY B 1 167 ? 8.375 9.992 12.797 1 96.81 167 GLY B N 1
ATOM 4286 C CA . GLY B 1 167 ? 7.145 10.047 13.578 1 96.81 167 GLY B CA 1
ATOM 4287 C C . GLY B 1 167 ? 6.152 8.961 13.203 1 96.81 167 GLY B C 1
ATOM 4288 O O . GLY B 1 167 ? 6.301 8.305 12.164 1 96.81 167 GLY B O 1
ATOM 4289 N N . CYS B 1 168 ? 5.195 8.766 14.078 1 98.38 168 CYS B N 1
ATOM 4290 C CA . CYS B 1 168 ? 4.148 7.773 13.867 1 98.38 168 CYS B CA 1
ATOM 4291 C C . CYS B 1 168 ? 2.924 8.078 14.719 1 98.38 168 CYS B C 1
ATOM 4293 O O . CYS B 1 168 ? 3.043 8.664 15.797 1 98.38 168 CYS B O 1
ATOM 4295 N N . SER B 1 169 ? 1.803 7.789 14.234 1 98.38 169 SER B N 1
ATOM 4296 C CA . SER B 1 169 ? 0.557 7.82 14.992 1 98.38 169 SER B CA 1
ATOM 4297 C C . SER B 1 169 ? -0.228 6.523 14.828 1 98.38 169 SER B C 1
ATOM 4299 O O . SER B 1 169 ? -0.107 5.848 13.805 1 98.38 169 SER B O 1
ATOM 4301 N N . ALA B 1 170 ? -0.946 6.098 15.797 1 98.5 170 ALA B N 1
ATOM 4302 C CA . ALA B 1 170 ? -1.879 4.977 15.758 1 98.5 170 ALA B CA 1
ATOM 4303 C C . ALA B 1 170 ? -3.268 5.402 16.219 1 98.5 170 ALA B C 1
ATOM 4305 O O . ALA B 1 170 ? -3.41 6.055 17.266 1 98.5 170 ALA B O 1
ATOM 4306 N N . LEU B 1 171 ? -4.281 5.051 15.453 1 98.31 171 LEU B N 1
ATOM 4307 C CA . LEU B 1 171 ? -5.68 5.359 15.734 1 98.31 171 LEU B CA 1
ATOM 4308 C C . LEU B 1 171 ? -6.492 4.082 15.914 1 98.31 171 LEU B C 1
ATOM 4310 O O . LEU B 1 171 ? -6.316 3.119 15.172 1 98.31 171 LEU B O 1
ATOM 4314 N N . LEU B 1 172 ? -7.305 4.074 16.938 1 98.5 172 LEU B N 1
ATOM 4315 C CA . LEU B 1 172 ? -8.305 3.021 17.109 1 98.5 172 LEU B CA 1
ATOM 4316 C C . LEU B 1 172 ? -9.68 3.508 16.672 1 98.5 172 LEU B C 1
ATOM 4318 O O . LEU B 1 172 ? -10.164 4.535 17.172 1 98.5 172 LEU B O 1
ATOM 4322 N N . LEU B 1 173 ? -10.266 2.816 15.734 1 98.62 173 LEU B N 1
ATOM 4323 C CA . LEU B 1 173 ? -11.625 3.074 15.273 1 98.62 173 LEU B CA 1
ATOM 4324 C C . LEU B 1 173 ? -12.539 1.892 15.586 1 98.62 173 LEU B C 1
ATOM 4326 O O . LEU B 1 173 ? -12.109 0.738 15.523 1 98.62 173 LEU B O 1
ATOM 4330 N N . SER B 1 174 ? -13.781 2.199 15.914 1 98.19 174 SER B N 1
ATOM 4331 C CA . SER B 1 174 ? -14.734 1.162 16.281 1 98.19 174 SER B CA 1
ATOM 4332 C C . SER B 1 174 ? -16.125 1.449 15.711 1 98.19 174 SER B C 1
ATOM 4334 O O . SER B 1 174 ? -16.5 2.611 15.555 1 98.19 174 SER B O 1
ATOM 4336 N N . ASN B 1 175 ? -16.781 0.436 15.297 1 96.69 175 ASN B N 1
ATOM 4337 C CA . ASN B 1 175 ? -18.203 0.573 14.984 1 96.69 175 ASN B CA 1
ATOM 4338 C C . ASN B 1 175 ? -19.078 -0.165 15.992 1 96.69 175 ASN B C 1
ATOM 4340 O O . ASN B 1 175 ? -20.219 -0.495 15.703 1 96.69 175 ASN B O 1
ATOM 4344 N N . LYS B 1 176 ? -18.516 -0.533 17.094 1 96.38 176 LYS B N 1
ATOM 4345 C CA . LYS B 1 176 ? -19.281 -1.122 18.188 1 96.38 176 LYS B CA 1
ATOM 4346 C C . LYS B 1 176 ? -20.094 -0.06 18.922 1 96.38 176 LYS B C 1
ATOM 4348 O O . LYS B 1 176 ? -19.531 0.883 19.484 1 96.38 176 LYS B O 1
ATOM 4353 N N . PRO B 1 177 ? -21.406 -0.272 19 1 94.94 177 PRO B N 1
ATOM 4354 C CA . PRO B 1 177 ? -22.25 0.743 19.641 1 94.94 177 PRO B CA 1
ATOM 4355 C C . PRO B 1 177 ? -21.828 1.026 21.078 1 94.94 177 PRO B C 1
ATOM 4357 O O . PRO B 1 177 ? -21.891 2.172 21.531 1 94.94 177 PRO B O 1
ATOM 4360 N N . ALA B 1 178 ? -21.359 0.031 21.781 1 94.44 178 ALA B N 1
ATOM 4361 C CA . ALA B 1 178 ? -20.984 0.173 23.188 1 94.44 178 ALA B CA 1
ATOM 4362 C C . ALA B 1 178 ? -19.781 1.112 23.344 1 94.44 178 ALA B C 1
ATOM 4364 O O . ALA B 1 178 ? -19.609 1.726 24.391 1 94.44 178 ALA B O 1
ATOM 4365 N N . ASP B 1 179 ? -19.016 1.286 22.312 1 96.19 179 ASP B N 1
ATOM 4366 C CA . ASP B 1 179 ? -17.797 2.09 22.391 1 96.19 179 ASP B CA 1
ATOM 4367 C C . ASP B 1 179 ? -18.109 3.574 22.219 1 96.19 179 ASP B C 1
ATOM 4369 O O . ASP B 1 179 ? -17.25 4.43 22.453 1 96.19 179 ASP B O 1
ATOM 4373 N N . ARG B 1 180 ? -19.312 3.91 21.875 1 94.38 180 ARG B N 1
ATOM 4374 C CA . ARG B 1 180 ? -19.688 5.301 21.656 1 94.38 180 ARG B CA 1
ATOM 4375 C C . ARG B 1 180 ? -19.484 6.129 22.922 1 94.38 180 ARG B C 1
ATOM 4377 O O . ARG B 1 180 ? -19.078 7.289 22.859 1 94.38 180 ARG B O 1
ATOM 4384 N N . ARG B 1 181 ? -19.703 5.527 24.062 1 92.19 181 ARG B N 1
ATOM 4385 C CA . ARG B 1 181 ? -19.625 6.246 25.328 1 92.19 181 ARG B CA 1
ATOM 4386 C C . ARG B 1 181 ? -18.172 6.531 25.703 1 92.19 181 ARG B C 1
ATOM 4388 O O . ARG B 1 181 ? -17.891 7.484 26.438 1 92.19 181 ARG B O 1
ATOM 4395 N N . ARG B 1 182 ? -17.297 5.777 25.188 1 92.69 182 ARG B N 1
ATOM 4396 C CA . ARG B 1 182 ? -15.891 5.926 25.562 1 92.69 182 ARG B CA 1
ATOM 4397 C C . ARG B 1 182 ? -15.109 6.641 24.469 1 92.69 182 ARG B C 1
ATOM 4399 O O . ARG B 1 182 ? -14.031 7.184 24.719 1 92.69 182 ARG B O 1
ATOM 4406 N N . ALA B 1 183 ? -15.625 6.668 23.281 1 96.88 183 ALA B N 1
ATOM 4407 C CA . ALA B 1 183 ? -14.938 7.266 22.141 1 96.88 183 ALA B CA 1
ATOM 4408 C C . ALA B 1 183 ? -14.766 8.773 22.328 1 96.88 183 ALA B C 1
ATOM 4410 O O . ALA B 1 183 ? -15.664 9.445 22.828 1 96.88 183 ALA B O 1
ATOM 4411 N N . LYS B 1 184 ? -13.594 9.328 21.906 1 97.5 184 LYS B N 1
ATOM 4412 C CA . LYS B 1 184 ? -13.336 10.758 21.984 1 97.5 184 LYS B CA 1
ATOM 4413 C C . LYS B 1 184 ? -14.031 11.5 20.844 1 97.5 184 LYS B C 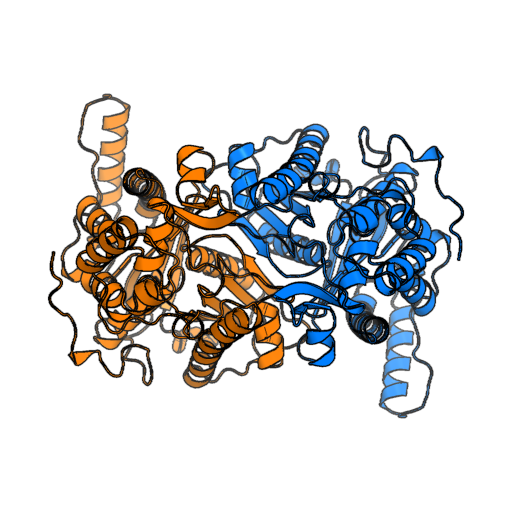1
ATOM 4415 O O . LYS B 1 184 ? -14.609 12.57 21.062 1 97.5 184 LYS B O 1
ATOM 4420 N N . TYR B 1 185 ? -14.008 10.898 19.656 1 98.5 185 TYR B N 1
ATOM 4421 C CA . TYR B 1 185 ? -14.484 11.578 18.453 1 98.5 185 TYR B CA 1
ATOM 4422 C C . TYR B 1 185 ? -15.344 10.656 17.609 1 98.5 185 TYR B C 1
ATOM 4424 O O . TYR B 1 185 ? -15.25 9.43 17.719 1 98.5 185 TYR B O 1
ATOM 4432 N N . ARG B 1 186 ? -16.188 11.227 16.844 1 98.38 186 ARG B N 1
ATOM 4433 C CA . ARG B 1 186 ? -16.875 10.562 15.742 1 98.38 186 ARG B CA 1
ATOM 4434 C C . ARG B 1 186 ? -16.453 11.148 14.406 1 98.38 186 ARG B C 1
ATOM 4436 O O . ARG B 1 186 ? -16.359 12.367 14.25 1 98.38 186 ARG B O 1
ATOM 4443 N N . LEU B 1 187 ? -16.109 10.281 13.445 1 98.75 187 LEU B N 1
ATOM 4444 C CA . LEU B 1 187 ? -15.812 10.734 12.094 1 98.75 187 LEU B CA 1
ATOM 4445 C C . LEU B 1 187 ? -17.078 11.18 11.383 1 98.75 187 LEU B C 1
ATOM 4447 O O . LEU B 1 187 ? -18.047 10.414 11.266 1 98.75 187 LEU B O 1
ATOM 4451 N N . VAL B 1 188 ? -17.094 12.406 10.875 1 98.38 188 VAL B N 1
ATOM 4452 C CA . VAL B 1 188 ? -18.312 12.984 10.289 1 98.38 188 VAL B CA 1
ATOM 4453 C C . VAL B 1 188 ? -18.203 12.961 8.766 1 98.38 188 VAL B C 1
ATOM 4455 O O . VAL B 1 188 ? -19.094 12.453 8.086 1 98.38 188 VAL B O 1
ATOM 4458 N N . HIS B 1 189 ? -17.109 13.492 8.234 1 98.25 189 HIS B N 1
ATOM 4459 C CA . HIS B 1 189 ? -16.906 13.547 6.789 1 98.25 189 HIS B CA 1
ATOM 4460 C C . HIS B 1 189 ? -15.461 13.242 6.418 1 98.25 189 HIS B C 1
ATOM 4462 O O . HIS B 1 189 ? -14.547 13.5 7.203 1 98.25 189 HIS B O 1
ATOM 4468 N N . VAL B 1 190 ? -15.328 12.641 5.301 1 98.69 190 VAL B N 1
ATOM 4469 C CA . VAL B 1 190 ? -14.031 12.555 4.633 1 98.69 190 VAL B CA 1
ATOM 4470 C C . VAL B 1 190 ? -14.172 13.008 3.182 1 98.69 190 VAL B C 1
ATOM 4472 O O . VAL B 1 190 ? -15.102 12.609 2.484 1 98.69 190 VAL B O 1
ATOM 4475 N N . VAL B 1 191 ? -13.273 13.898 2.746 1 98.31 191 VAL B N 1
ATOM 4476 C CA . VAL B 1 191 ? -13.234 14.344 1.355 1 98.31 191 VAL B CA 1
ATOM 4477 C C . VAL B 1 191 ? -11.844 14.086 0.772 1 98.31 191 VAL B C 1
ATOM 4479 O O . VAL B 1 191 ? -10.844 14.57 1.304 1 98.31 191 VAL B O 1
ATOM 4482 N N . ARG B 1 192 ? -11.828 13.344 -0.286 1 98.06 192 ARG B N 1
ATOM 4483 C CA . ARG B 1 192 ? -10.578 13.039 -0.983 1 98.06 192 ARG B CA 1
ATOM 4484 C C . ARG B 1 192 ? -10.492 13.805 -2.301 1 98.06 192 ARG B C 1
ATOM 4486 O O . ARG B 1 192 ? -11.461 13.852 -3.062 1 98.06 192 ARG B O 1
ATOM 4493 N N . THR B 1 193 ? -9.352 14.383 -2.537 1 98.25 193 THR B N 1
ATOM 4494 C CA . THR B 1 193 ? -9.062 15.062 -3.795 1 98.25 193 THR B CA 1
ATOM 4495 C C . THR B 1 193 ? -7.75 14.57 -4.391 1 98.25 193 THR B C 1
ATOM 4497 O O . THR B 1 193 ? -6.707 14.633 -3.742 1 98.25 193 THR B O 1
ATOM 4500 N N . HIS B 1 194 ? -7.848 14.078 -5.609 1 98.56 194 HIS B N 1
ATOM 4501 C CA . HIS B 1 194 ? -6.672 13.633 -6.352 1 98.56 194 HIS B CA 1
ATOM 4502 C C . HIS B 1 194 ? -6.418 14.516 -7.566 1 98.56 194 HIS B C 1
ATOM 4504 O O . HIS B 1 194 ? -7.266 14.617 -8.453 1 98.56 194 HIS B O 1
ATOM 4510 N N . ARG B 1 195 ? -5.258 15.086 -7.656 1 98.31 195 ARG B N 1
ATOM 4511 C CA . ARG B 1 195 ? -4.934 16 -8.75 1 98.31 195 ARG B CA 1
ATOM 4512 C C . ARG B 1 195 ? -3.891 15.383 -9.68 1 98.31 195 ARG B C 1
ATOM 4514 O O . ARG B 1 195 ? -3.258 16.094 -10.461 1 98.31 195 ARG B O 1
ATOM 4521 N N . GLY B 1 196 ? -3.68 14.109 -9.594 1 97.88 196 GLY B N 1
ATOM 4522 C CA . GLY B 1 196 ? -2.615 13.43 -10.312 1 97.88 196 GLY B CA 1
ATOM 4523 C C . GLY B 1 196 ? -2.857 13.352 -11.812 1 97.88 196 GLY B C 1
ATOM 4524 O O . GLY B 1 196 ? -1.936 13.07 -12.578 1 97.88 196 GLY B O 1
ATOM 4525 N N . ALA B 1 197 ? -4.066 13.625 -12.273 1 98.38 197 ALA B N 1
ATOM 4526 C CA . ALA B 1 197 ? -4.336 13.664 -13.711 1 98.38 197 ALA B CA 1
ATOM 4527 C C . ALA B 1 197 ? -3.543 14.781 -14.383 1 98.38 197 ALA B C 1
ATOM 4529 O O . ALA B 1 197 ? -3.225 14.695 -15.57 1 98.38 197 ALA B O 1
ATOM 4530 N N . ASP B 1 198 ? -3.266 15.836 -13.633 1 98.38 198 ASP B N 1
ATOM 4531 C CA . ASP B 1 198 ? -2.424 16.922 -14.117 1 98.38 198 ASP B CA 1
ATOM 4532 C C . ASP B 1 198 ? -0.944 16.562 -14.023 1 98.38 198 ASP B C 1
ATOM 4534 O O . ASP B 1 198 ? -0.456 16.172 -12.961 1 98.38 198 ASP B O 1
ATOM 4538 N N . ASP B 1 199 ? -0.189 16.734 -15.086 1 98.38 199 ASP B N 1
ATOM 4539 C CA . ASP B 1 199 ? 1.201 16.297 -15.18 1 98.38 199 ASP B CA 1
ATOM 4540 C C . ASP B 1 199 ? 2.076 17.047 -14.172 1 98.38 199 ASP B C 1
ATOM 4542 O O . ASP B 1 199 ? 2.969 16.469 -13.555 1 98.38 199 ASP B O 1
ATOM 4546 N N . LYS B 1 200 ? 1.825 18.328 -14.055 1 98 200 LYS B N 1
ATOM 4547 C CA . LYS B 1 200 ? 2.625 19.109 -13.125 1 98 200 LYS B CA 1
ATOM 4548 C C . LYS B 1 200 ? 2.359 18.688 -11.68 1 98 200 LYS B C 1
ATOM 4550 O O . LYS B 1 200 ? 3.285 18.594 -10.875 1 98 200 LYS B O 1
ATOM 4555 N N . ALA B 1 201 ? 1.096 18.469 -11.375 1 98.38 201 ALA B N 1
ATOM 4556 C CA . ALA B 1 201 ? 0.733 18.016 -10.039 1 98.38 201 ALA B CA 1
ATOM 4557 C C . ALA B 1 201 ? 1.337 16.641 -9.75 1 98.38 201 ALA B C 1
ATOM 4559 O O . ALA B 1 201 ? 1.874 16.406 -8.664 1 98.38 201 ALA B O 1
ATOM 4560 N N . PHE B 1 202 ? 1.27 15.773 -10.766 1 98.62 202 PHE B N 1
ATOM 4561 C CA . PHE B 1 202 ? 1.827 14.438 -10.625 1 98.62 202 PHE B CA 1
ATOM 4562 C C . PHE B 1 202 ? 3.322 14.5 -10.344 1 98.62 202 PHE B C 1
ATOM 4564 O O . PHE B 1 202 ? 3.84 13.727 -9.531 1 98.62 202 PHE B O 1
ATOM 4571 N N . ARG B 1 203 ? 4.051 15.406 -10.852 1 98.12 203 ARG B N 1
ATOM 4572 C CA . ARG B 1 203 ? 5.508 15.461 -10.781 1 98.12 203 ARG B CA 1
ATOM 4573 C C . ARG B 1 203 ? 5.965 16.359 -9.641 1 98.12 203 ARG B C 1
ATOM 4575 O O . ARG B 1 203 ? 7.168 16.5 -9.398 1 98.12 203 ARG B O 1
ATOM 4582 N N . CYS B 1 204 ? 5.086 16.938 -8.922 1 97.19 204 CYS B N 1
ATOM 4583 C CA . CYS B 1 204 ? 5.395 17.984 -7.961 1 97.19 204 CYS B CA 1
ATOM 4584 C C . CYS B 1 204 ? 6.199 17.438 -6.785 1 97.19 204 CYS B C 1
ATOM 4586 O O . CYS B 1 204 ? 7.012 18.156 -6.199 1 97.19 204 CYS B O 1
ATOM 4588 N N . VAL B 1 205 ? 5.977 16.312 -6.309 1 97.81 205 VAL B N 1
ATOM 4589 C CA . VAL B 1 205 ? 6.719 15.539 -5.328 1 97.81 205 VAL B CA 1
ATOM 4590 C C . VAL B 1 205 ? 7.109 14.188 -5.93 1 97.81 205 VAL B C 1
ATOM 4592 O O . VAL B 1 205 ? 6.262 13.305 -6.082 1 97.81 205 VAL B O 1
ATOM 4595 N N . TYR B 1 206 ? 8.391 14.078 -6.242 1 98.31 206 TYR B N 1
ATOM 4596 C CA . TYR B 1 206 ? 8.766 12.984 -7.129 1 98.31 206 TYR B CA 1
ATOM 4597 C C . TYR B 1 206 ? 10.078 12.352 -6.688 1 98.31 206 TYR B C 1
ATOM 4599 O O . TYR B 1 206 ? 11.117 13.016 -6.652 1 98.31 206 TYR B O 1
ATOM 4607 N N . GLN B 1 207 ? 9.992 11.055 -6.348 1 98.06 207 GLN B N 1
ATOM 4608 C CA . GLN B 1 207 ? 11.195 10.305 -6.004 1 98.06 207 GLN B CA 1
ATOM 4609 C C . GLN B 1 207 ? 11.969 9.906 -7.254 1 98.06 207 GLN B C 1
ATOM 4611 O O . GLN B 1 207 ? 11.406 9.328 -8.188 1 98.06 207 GLN B O 1
ATOM 4616 N N . GLU B 1 208 ? 13.227 10.211 -7.309 1 97.56 208 GLU B N 1
ATOM 4617 C CA . GLU B 1 208 ? 14.062 9.945 -8.477 1 97.56 208 GLU B CA 1
ATOM 4618 C C . GLU B 1 208 ? 15.539 9.875 -8.094 1 97.56 208 GLU B C 1
ATOM 4620 O O . GLU B 1 208 ? 15.891 10.016 -6.918 1 97.56 208 GLU B O 1
ATOM 4625 N N . GLN B 1 209 ? 16.375 9.523 -9.047 1 97.44 209 GLN B N 1
ATOM 4626 C CA . GLN B 1 209 ? 17.828 9.508 -8.883 1 97.44 209 GLN B CA 1
ATOM 4627 C C . GLN B 1 209 ? 18.469 10.695 -9.594 1 97.44 209 GLN B C 1
ATOM 4629 O O . GLN B 1 209 ? 18.016 11.109 -10.656 1 97.44 209 GLN B O 1
ATOM 4634 N N . ASP B 1 210 ? 19.516 11.25 -8.953 1 97.44 210 ASP B N 1
ATOM 4635 C CA . ASP B 1 210 ? 20.297 12.289 -9.641 1 97.44 210 ASP B CA 1
ATOM 4636 C C . ASP B 1 210 ? 21.312 11.672 -10.602 1 97.44 210 ASP B C 1
ATOM 4638 O O . ASP B 1 210 ? 21.281 10.461 -10.844 1 97.44 210 ASP B O 1
ATOM 4642 N N . ASP B 1 211 ? 22.172 12.477 -11.203 1 95.62 211 ASP B N 1
ATOM 4643 C CA . ASP B 1 211 ? 23.094 12.031 -12.242 1 95.62 211 ASP B CA 1
ATOM 4644 C C . ASP B 1 211 ? 24.141 11.07 -11.672 1 95.62 211 ASP B C 1
ATOM 4646 O O . ASP B 1 211 ? 24.719 10.281 -12.414 1 95.62 211 ASP B O 1
ATOM 4650 N N . ALA B 1 212 ? 24.359 11.148 -10.375 1 95.44 212 ALA B N 1
ATOM 4651 C CA . ALA B 1 212 ? 25.344 10.281 -9.727 1 95.44 212 ALA B CA 1
ATOM 4652 C C . ALA B 1 212 ? 24.672 9.008 -9.195 1 95.44 212 ALA B C 1
ATOM 4654 O O . ALA B 1 212 ? 25.328 8.18 -8.57 1 95.44 212 ALA B O 1
ATOM 4655 N N . GLY B 1 213 ? 23.375 8.844 -9.375 1 94.88 213 GLY B N 1
ATOM 4656 C CA . GLY B 1 213 ? 22.656 7.633 -8.984 1 94.88 213 GLY B CA 1
ATOM 4657 C C . GLY B 1 213 ? 22.125 7.684 -7.562 1 94.88 213 GLY B C 1
ATOM 4658 O O . 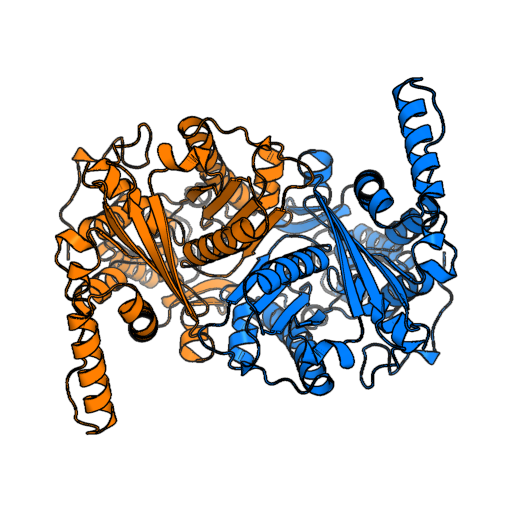GLY B 1 213 ? 21.672 6.672 -7.031 1 94.88 213 GLY B O 1
ATOM 4659 N N . LYS B 1 214 ? 22.203 8.828 -6.961 1 96.25 214 LYS B N 1
ATOM 4660 C CA . LYS B 1 214 ? 21.688 8.977 -5.602 1 96.25 214 LYS B CA 1
ATOM 4661 C C . LYS B 1 214 ? 20.188 9.25 -5.613 1 96.25 214 LYS B C 1
ATOM 4663 O O . LYS B 1 214 ? 19.719 10.117 -6.352 1 96.25 214 LYS B O 1
ATOM 4668 N N . THR B 1 215 ? 19.516 8.492 -4.832 1 96.19 215 THR B N 1
ATOM 4669 C CA . THR B 1 215 ? 18.047 8.586 -4.805 1 96.19 215 THR B CA 1
ATOM 4670 C C . THR B 1 215 ? 17.594 9.672 -3.83 1 96.19 215 THR B C 1
ATOM 4672 O O . THR B 1 215 ? 18.156 9.812 -2.744 1 96.19 215 THR B O 1
ATOM 4675 N N . GLY B 1 216 ? 16.609 10.469 -4.207 1 97.5 216 GLY B N 1
ATOM 4676 C CA . GLY B 1 216 ? 15.969 11.461 -3.369 1 97.5 216 GLY B CA 1
ATOM 4677 C C . GLY B 1 216 ? 14.562 11.805 -3.832 1 97.5 216 GLY B C 1
ATOM 4678 O O . GLY B 1 216 ? 14.094 11.289 -4.852 1 97.5 216 GLY B O 1
ATOM 4679 N N . VAL B 1 217 ? 13.844 12.531 -3.033 1 97.88 217 VAL B N 1
ATOM 4680 C CA . VAL B 1 217 ? 12.531 13.062 -3.391 1 97.88 217 VAL B CA 1
ATOM 4681 C C . VAL B 1 217 ? 12.664 14.531 -3.791 1 97.88 217 VAL B C 1
ATOM 4683 O O . VAL B 1 217 ? 13.117 15.359 -3 1 97.88 217 VAL B O 1
ATOM 4686 N N . SER B 1 218 ? 12.305 14.82 -4.988 1 98 218 SER B N 1
ATOM 4687 C CA . SER B 1 218 ? 12.375 16.188 -5.496 1 98 218 SER B CA 1
ATOM 4688 C C . SER B 1 218 ? 11.07 16.938 -5.258 1 98 218 SER B C 1
ATOM 4690 O O . SER B 1 218 ? 9.984 16.391 -5.461 1 98 218 SER B O 1
ATOM 4692 N N . LEU B 1 219 ? 11.164 18.141 -4.797 1 97.12 219 LEU B N 1
ATOM 4693 C CA . LEU B 1 219 ? 10.023 19.047 -4.664 1 97.12 219 LEU B CA 1
ATOM 4694 C C . LEU B 1 219 ? 10.055 20.125 -5.734 1 97.12 219 LEU B C 1
ATOM 4696 O O . LEU B 1 219 ? 11.062 20.812 -5.898 1 97.12 219 LEU B O 1
ATOM 4700 N N . SER B 1 220 ? 8.945 20.25 -6.398 1 96.94 220 SER B N 1
ATOM 4701 C CA . SER B 1 220 ? 8.836 21.234 -7.473 1 96.94 220 SER B CA 1
ATOM 4702 C C . SER B 1 220 ? 8.766 22.641 -6.914 1 96.94 220 SER B C 1
ATOM 4704 O O . SER B 1 220 ? 8.227 22.859 -5.824 1 96.94 220 SER B O 1
ATOM 4706 N N . LYS B 1 221 ? 9.219 23.625 -7.719 1 94.94 221 LYS B N 1
ATOM 4707 C CA . LYS B 1 221 ? 9.086 25.031 -7.363 1 94.94 221 LYS B CA 1
ATOM 4708 C C . LYS B 1 221 ? 7.625 25.469 -7.379 1 94.94 221 LYS B C 1
ATOM 4710 O O . LYS B 1 221 ? 7.266 26.469 -6.762 1 94.94 221 LYS B O 1
ATOM 4715 N N . ASP B 1 222 ? 6.82 24.688 -8.047 1 95.62 222 ASP B N 1
ATOM 4716 C CA . ASP B 1 222 ? 5.41 25.016 -8.203 1 95.62 222 ASP B CA 1
ATOM 4717 C C . ASP B 1 222 ? 4.57 24.375 -7.102 1 95.62 222 ASP B C 1
ATOM 4719 O O . ASP B 1 222 ? 3.338 24.391 -7.164 1 95.62 222 ASP B O 1
ATOM 4723 N N . LEU B 1 223 ? 5.238 23.844 -6.156 1 95.25 223 LEU B N 1
ATOM 4724 C CA . LEU B 1 223 ? 4.547 23.062 -5.133 1 95.25 223 LEU B CA 1
ATOM 4725 C C . LEU B 1 223 ? 3.455 23.891 -4.465 1 95.25 223 LEU B C 1
ATOM 4727 O O . LEU B 1 223 ? 2.338 23.406 -4.266 1 95.25 223 LEU B O 1
ATOM 4731 N N . MET B 1 224 ? 3.738 25.141 -4.188 1 93.56 224 MET B N 1
ATOM 4732 C CA . MET B 1 224 ? 2.779 25.953 -3.453 1 93.56 224 MET B CA 1
ATOM 4733 C C . MET B 1 224 ? 1.565 26.281 -4.316 1 93.56 224 MET B C 1
ATOM 4735 O O . MET B 1 224 ? 0.431 26.25 -3.838 1 93.56 224 MET B O 1
ATOM 4739 N N . ALA B 1 225 ? 1.795 26.562 -5.539 1 94.75 225 ALA B N 1
ATOM 4740 C CA . ALA B 1 225 ? 0.689 26.812 -6.457 1 94.75 225 ALA B CA 1
ATOM 4741 C C . ALA B 1 225 ? -0.167 25.562 -6.641 1 94.75 225 ALA B C 1
ATOM 4743 O O . ALA B 1 225 ? -1.397 25.641 -6.676 1 94.75 225 ALA B O 1
ATOM 4744 N N . ILE B 1 226 ? 0.47 24.438 -6.777 1 95.81 226 ILE B N 1
ATOM 4745 C CA . ILE B 1 226 ? -0.221 23.172 -6.941 1 95.81 226 ILE B CA 1
ATOM 4746 C C . ILE B 1 226 ? -1.033 22.859 -5.688 1 95.81 226 ILE B C 1
ATOM 4748 O O . ILE B 1 226 ? -2.188 22.438 -5.777 1 95.81 226 ILE B O 1
ATOM 4752 N N . ALA B 1 227 ? -0.405 23.062 -4.535 1 95.12 227 ALA B N 1
ATOM 4753 C CA . ALA B 1 227 ? -1.099 22.859 -3.264 1 95.12 227 ALA B CA 1
ATOM 4754 C C . ALA B 1 227 ? -2.322 23.766 -3.154 1 95.12 227 ALA B C 1
ATOM 4756 O O . ALA B 1 227 ? -3.373 23.344 -2.668 1 95.12 227 ALA B O 1
ATOM 4757 N N . GLY B 1 228 ? -2.17 25 -3.607 1 93.5 228 GLY B N 1
ATOM 4758 C CA . GLY B 1 228 ? -3.293 25.922 -3.615 1 93.5 228 GLY B CA 1
ATOM 4759 C C . GLY B 1 228 ? -4.453 25.453 -4.473 1 93.5 228 GLY B C 1
ATOM 4760 O O . GLY B 1 228 ? -5.613 25.578 -4.078 1 93.5 228 GLY B O 1
ATOM 4761 N N . GLY B 1 229 ? -4.137 24.969 -5.656 1 93.38 229 GLY B N 1
ATOM 4762 C CA . GLY B 1 229 ? -5.164 24.406 -6.52 1 93.38 229 GLY B CA 1
ATOM 4763 C C . GLY B 1 229 ? -5.852 23.188 -5.922 1 93.38 229 GLY B C 1
ATOM 4764 O O . GLY B 1 229 ? -7.07 23.047 -6.023 1 93.38 229 GLY B O 1
ATOM 4765 N N . ALA B 1 230 ? -5.074 22.328 -5.316 1 95.69 230 ALA B N 1
ATOM 4766 C CA . ALA B 1 230 ? -5.633 21.156 -4.668 1 95.69 230 ALA B CA 1
ATOM 4767 C C . ALA B 1 230 ? -6.539 21.531 -3.502 1 95.69 230 ALA B C 1
ATOM 4769 O O . ALA B 1 230 ? -7.602 20.938 -3.309 1 95.69 230 ALA B O 1
ATOM 4770 N N . LEU B 1 231 ? -6.09 22.516 -2.725 1 95.06 231 LEU B N 1
ATOM 4771 C CA . LEU B 1 231 ? -6.891 23.031 -1.618 1 95.06 231 LEU B CA 1
ATOM 4772 C C . LEU B 1 231 ? -8.234 23.547 -2.117 1 95.06 231 LEU B C 1
ATOM 4774 O O . LEU B 1 231 ? -9.281 23.188 -1.568 1 95.06 231 LEU B O 1
ATOM 4778 N N . LYS B 1 232 ? -8.18 24.344 -3.107 1 92.25 232 LYS B N 1
ATOM 4779 C CA . LYS B 1 232 ? -9.406 24.922 -3.662 1 92.25 232 LYS B CA 1
ATOM 4780 C C . LYS B 1 232 ? -10.398 23.828 -4.055 1 92.25 232 LYS B C 1
ATOM 4782 O O . LYS B 1 232 ? -11.586 23.922 -3.732 1 92.25 232 LYS B O 1
ATOM 4787 N N . THR B 1 233 ? -9.922 22.828 -4.746 1 94.25 233 THR B N 1
ATOM 4788 C CA . THR B 1 233 ? -10.789 21.719 -5.164 1 94.25 233 THR B CA 1
ATOM 4789 C C . THR B 1 233 ? -11.352 20.984 -3.951 1 94.25 233 THR B C 1
ATOM 4791 O O . THR B 1 233 ? -12.539 20.641 -3.926 1 94.25 233 THR B O 1
ATOM 4794 N N . ASN B 1 234 ? -10.539 20.75 -2.975 1 95.69 234 ASN B N 1
ATOM 4795 C CA . ASN B 1 234 ? -10.969 20.031 -1.777 1 95.69 234 ASN B CA 1
ATOM 4796 C C . ASN B 1 234 ? -12.062 20.797 -1.028 1 95.69 234 ASN B C 1
ATOM 4798 O O . ASN B 1 234 ? -13.078 20.219 -0.653 1 95.69 234 ASN B O 1
ATOM 4802 N N . ILE B 1 235 ? -11.906 22.109 -0.855 1 93.25 235 ILE B N 1
ATOM 4803 C CA . ILE B 1 235 ? -12.844 22.875 -0.047 1 93.25 235 ILE B CA 1
ATOM 4804 C C . ILE B 1 235 ? -14.125 23.109 -0.833 1 93.25 235 ILE B C 1
ATOM 4806 O O . ILE B 1 235 ? -15.188 23.328 -0.246 1 93.25 235 ILE B O 1
ATOM 4810 N N . THR B 1 236 ? -14 23.109 -2.125 1 91.38 236 THR B N 1
ATOM 4811 C CA . THR B 1 236 ? -15.211 23.203 -2.936 1 91.38 236 THR B CA 1
ATOM 4812 C C . THR B 1 236 ? -16.125 22.016 -2.678 1 91.38 236 THR B C 1
ATOM 4814 O O . THR B 1 236 ? -17.359 22.172 -2.664 1 91.38 236 THR B O 1
ATOM 4817 N N . THR B 1 237 ? -15.539 20.859 -2.492 1 93.56 237 THR B N 1
ATOM 4818 C CA . THR B 1 237 ? -16.328 19.672 -2.191 1 93.56 237 THR B CA 1
ATOM 4819 C C . THR B 1 237 ? -16.719 19.641 -0.716 1 93.56 237 THR B C 1
ATOM 4821 O O . THR B 1 237 ? -17.828 19.234 -0.37 1 93.56 237 THR B O 1
ATOM 4824 N N . LEU B 1 238 ? -15.883 20.094 0.16 1 95.38 238 LEU B N 1
ATOM 4825 C CA . LEU B 1 238 ? -16.094 20.031 1.603 1 95.38 238 LEU B CA 1
ATOM 4826 C C . LEU B 1 238 ? -17.094 21.094 2.043 1 95.38 238 LEU B C 1
ATOM 4828 O O . LEU B 1 238 ? -17.906 20.859 2.945 1 95.38 238 LEU B O 1
ATOM 4832 N N . GLY B 1 239 ? -17.094 22.219 1.44 1 92.88 239 GLY B N 1
ATOM 4833 C CA . GLY B 1 239 ? -17.875 23.391 1.842 1 92.88 239 GLY B CA 1
ATOM 4834 C C . GLY B 1 239 ? -19.344 23.078 2.047 1 92.88 239 GLY B C 1
ATOM 4835 O O . GLY B 1 239 ? -19.875 23.266 3.139 1 92.88 239 GLY B O 1
ATOM 4836 N N . PRO B 1 240 ? -20.031 22.516 1.052 1 92.5 240 PRO B N 1
ATOM 4837 C CA . PRO B 1 240 ? -21.469 22.219 1.165 1 92.5 240 PRO B CA 1
ATOM 4838 C C . PRO B 1 240 ? -21.766 21.234 2.287 1 92.5 240 PRO B C 1
ATOM 4840 O O . PRO B 1 240 ? -22.906 21.172 2.766 1 92.5 240 PRO B O 1
ATOM 4843 N N . LEU B 1 241 ? -20.781 20.484 2.701 1 94.56 241 LEU B N 1
ATOM 4844 C CA . LEU B 1 241 ? -21 19.453 3.713 1 94.56 241 LEU B CA 1
ATOM 4845 C C . LEU B 1 241 ? -20.922 20.047 5.117 1 94.56 241 LEU B C 1
ATOM 4847 O O . LEU B 1 241 ? -21.5 19.5 6.055 1 94.56 241 LEU B O 1
ATOM 4851 N N . VAL B 1 242 ? -20.203 21.172 5.238 1 95.38 242 VAL B N 1
ATOM 4852 C CA . VAL B 1 242 ? -19.859 21.547 6.609 1 95.38 242 VAL B CA 1
ATOM 4853 C C . VAL B 1 242 ? -20.328 22.969 6.891 1 95.38 242 VAL B C 1
ATOM 4855 O O . VAL B 1 242 ? -20.5 23.359 8.047 1 95.38 242 VAL B O 1
ATOM 4858 N N . LEU B 1 243 ? -20.531 23.797 5.914 1 93.31 243 LEU B N 1
ATOM 4859 C CA . LEU B 1 243 ? -20.828 25.203 6.113 1 93.31 243 LEU B CA 1
ATOM 4860 C C . LEU B 1 243 ? -22.312 25.422 6.312 1 93.31 243 LEU B C 1
ATOM 4862 O O . LEU B 1 243 ? -23.141 24.672 5.777 1 93.31 243 LEU B O 1
ATOM 4866 N N . PRO B 1 244 ? -22.609 26.484 7.008 1 90.69 244 PRO B N 1
ATOM 4867 C CA . PRO B 1 244 ? -24.016 26.875 7.082 1 90.69 244 PRO B CA 1
ATOM 4868 C C . PRO B 1 244 ? -24.594 27.25 5.719 1 90.69 244 PRO B C 1
ATOM 4870 O O . PRO B 1 244 ? -23.859 27.656 4.82 1 90.69 244 PRO B O 1
ATOM 4873 N N . ILE B 1 245 ? -25.859 27.141 5.684 1 88.56 245 ILE B N 1
ATOM 4874 C CA . ILE B 1 245 ? -26.562 27.359 4.434 1 88.56 245 ILE B CA 1
ATOM 4875 C C . ILE B 1 245 ? -26.281 28.766 3.914 1 88.56 245 ILE B C 1
ATOM 4877 O O . ILE B 1 245 ? -26.125 28.969 2.707 1 88.56 245 ILE B O 1
ATOM 4881 N N . SER B 1 246 ? -26.219 29.672 4.789 1 86.38 246 SER B N 1
ATOM 4882 C CA . SER B 1 246 ? -25.953 31.047 4.391 1 86.38 246 SER B CA 1
ATOM 4883 C C . SER B 1 246 ? -24.625 31.172 3.662 1 86.38 246 SER B C 1
ATOM 4885 O O . SER B 1 246 ? -24.531 31.812 2.615 1 86.38 246 SER B O 1
ATOM 4887 N N . GLU B 1 247 ? -23.641 30.438 4.227 1 85.81 247 GLU B N 1
ATOM 4888 C CA . GLU B 1 247 ? -22.312 30.453 3.613 1 85.81 247 GLU B CA 1
ATOM 4889 C C . GLU B 1 247 ? -22.312 29.719 2.277 1 85.81 247 GLU B C 1
ATOM 4891 O O . GLU B 1 247 ? -21.625 30.125 1.34 1 85.81 247 GLU B O 1
ATOM 4896 N N . GLN B 1 248 ? -23.047 28.766 2.23 1 85.69 248 GLN B N 1
ATOM 4897 C CA . GLN B 1 248 ? -23.141 27.984 1.001 1 85.69 248 GLN B CA 1
ATOM 4898 C C . GLN B 1 248 ? -23.75 28.812 -0.131 1 85.69 248 GLN B C 1
ATOM 4900 O O . GLN B 1 248 ? -23.266 28.781 -1.262 1 85.69 248 GLN B O 1
ATOM 4905 N N . LEU B 1 249 ? -24.766 29.453 0.215 1 85.69 249 LEU B N 1
ATOM 4906 C CA . LEU B 1 249 ? -25.438 30.297 -0.769 1 85.69 249 LEU B CA 1
ATOM 4907 C C . LEU B 1 249 ? -24.516 31.375 -1.304 1 85.69 249 LEU B C 1
ATOM 4909 O O . LEU B 1 249 ? -24.469 31.625 -2.51 1 85.69 249 LEU B O 1
ATOM 4913 N N . LEU B 1 250 ? -23.812 31.984 -0.426 1 84.25 250 LEU B N 1
ATOM 4914 C CA . LEU B 1 250 ? -22.875 33.031 -0.826 1 84.25 250 LEU B CA 1
ATOM 4915 C C . LEU B 1 250 ? -21.797 32.469 -1.738 1 84.25 250 LEU B C 1
ATOM 4917 O O . LEU B 1 250 ? -21.422 33.094 -2.727 1 84.25 250 LEU B O 1
ATOM 4921 N N . PHE B 1 251 ? -21.281 31.391 -1.36 1 81.69 251 PHE B N 1
ATOM 4922 C CA . PHE B 1 251 ? -20.25 30.734 -2.148 1 81.69 251 PHE B CA 1
ATOM 4923 C C . PHE B 1 251 ? -20.75 30.406 -3.543 1 81.69 251 PHE B C 1
ATOM 4925 O O . PHE B 1 251 ? -20.094 30.688 -4.539 1 81.69 251 PHE B O 1
ATOM 4932 N N . PHE B 1 252 ? -21.922 29.891 -3.627 1 79.94 252 PHE B N 1
ATOM 4933 C CA . PHE B 1 252 ? -22.5 29.453 -4.898 1 79.94 252 PHE B CA 1
ATOM 4934 C C . PHE B 1 252 ? -22.828 30.656 -5.777 1 79.94 252 PHE B C 1
ATOM 4936 O O . PHE B 1 252 ? -22.625 30.625 -6.996 1 79.94 252 PHE B O 1
ATOM 4943 N N . VAL B 1 253 ? -23.297 31.625 -5.207 1 82.88 253 VAL B N 1
ATOM 4944 C CA . VAL B 1 253 ? -23.641 32.812 -5.957 1 82.88 253 VAL B CA 1
ATOM 4945 C C . VAL B 1 253 ? -22.375 33.438 -6.555 1 82.88 253 VAL B C 1
ATOM 4947 O O . VAL B 1 253 ? -22.359 33.844 -7.719 1 82.88 253 VAL B O 1
ATOM 4950 N N . THR B 1 254 ? -21.359 33.406 -5.723 1 81.44 254 THR B N 1
ATOM 4951 C CA . THR B 1 254 ? -20.109 33.969 -6.195 1 81.44 254 THR B CA 1
ATOM 4952 C C . THR B 1 254 ? -19.5 33.125 -7.297 1 81.44 254 THR B C 1
ATOM 4954 O O . THR B 1 254 ? -18.953 33.625 -8.273 1 81.44 254 THR B O 1
ATOM 4957 N N . LEU B 1 255 ? -19.562 31.875 -7.105 1 76.19 255 LEU B N 1
ATOM 4958 C CA . LEU B 1 255 ? -19.062 30.953 -8.117 1 76.19 255 LEU B CA 1
ATOM 4959 C C . LEU B 1 255 ? -19.812 31.141 -9.438 1 76.19 255 LEU B C 1
ATOM 4961 O O . LEU B 1 255 ? -19.203 31.141 -10.508 1 76.19 255 LEU B O 1
ATOM 4965 N N . LEU B 1 256 ? -21.094 31.281 -9.375 1 78.75 256 LEU B N 1
ATOM 4966 C CA . LEU B 1 256 ? -21.938 31.5 -10.547 1 78.75 256 LEU B CA 1
ATOM 4967 C C . LEU B 1 256 ? -21.625 32.844 -11.211 1 78.75 256 LEU B C 1
ATOM 4969 O O . LEU B 1 256 ? -21.594 32.938 -12.445 1 78.75 256 LEU B O 1
ATOM 4973 N N . MET B 1 257 ? -21.438 33.75 -10.438 1 81.75 257 MET B N 1
ATOM 4974 C CA . MET B 1 257 ? -21.141 35.062 -10.953 1 81.75 257 MET B CA 1
ATOM 4975 C C . MET B 1 257 ? -19.797 35.094 -11.68 1 81.75 257 MET B C 1
ATOM 4977 O O . MET B 1 257 ? -19.672 35.719 -12.734 1 81.75 257 MET B O 1
ATOM 4981 N N . ASN B 1 258 ? -18.891 34.406 -11.055 1 79.12 258 ASN B N 1
ATOM 4982 C CA . ASN B 1 258 ? -17.578 34.312 -11.688 1 79.12 258 ASN B CA 1
ATOM 4983 C C . ASN B 1 258 ? -17.641 33.594 -13.016 1 79.12 258 ASN B C 1
ATOM 4985 O O . ASN B 1 258 ? -16.938 33.938 -13.961 1 79.12 258 ASN B O 1
ATOM 4989 N N . LYS B 1 259 ? -18.406 32.562 -13.055 1 74.19 259 LYS B N 1
ATOM 4990 C CA . LYS B 1 259 ? -18.547 31.781 -14.281 1 74.19 259 LYS B CA 1
ATOM 4991 C C . LYS B 1 259 ? -19.312 32.562 -15.352 1 74.19 259 LYS B C 1
ATOM 4993 O O . LYS B 1 259 ? -18.969 32.5 -16.531 1 74.19 259 LYS B O 1
ATOM 4998 N N . LEU B 1 260 ? -20.281 33.25 -14.953 1 80.06 260 LEU B N 1
ATOM 4999 C CA . LEU B 1 260 ? -21.172 33.938 -15.891 1 80.06 260 LEU B CA 1
ATOM 5000 C C . LEU B 1 260 ? -20.578 35.25 -16.359 1 80.06 260 LEU B C 1
ATOM 5002 O O . LEU B 1 260 ? -20.734 35.625 -17.516 1 80.06 260 LEU B O 1
ATOM 5006 N N . PHE B 1 261 ? -20.031 35.844 -15.547 1 77.06 261 PHE B N 1
ATOM 5007 C CA . PHE B 1 261 ? -19.609 37.188 -15.891 1 77.06 261 PHE B CA 1
ATOM 5008 C C . PHE B 1 261 ? -18.094 37.25 -16.094 1 77.06 261 PHE B C 1
ATOM 5010 O O . PHE B 1 261 ? -17.547 38.312 -16.438 1 77.06 261 PHE B O 1
ATOM 5017 N N . LYS B 1 262 ? -17.609 35.938 -16.25 1 64.06 262 LYS B N 1
ATOM 5018 C CA . LYS B 1 262 ? -16.156 35.938 -16.422 1 64.06 262 LYS B CA 1
ATOM 5019 C C . LYS B 1 262 ? -15.508 37.125 -15.703 1 64.06 262 LYS B C 1
ATOM 5021 O O . LYS B 1 262 ? -14.594 37.75 -16.234 1 64.06 262 LYS B O 1
ATOM 5026 N N . ALA B 1 263 ? -16.266 37.656 -14.758 1 61.25 263 ALA B N 1
ATOM 5027 C CA . ALA B 1 263 ? -15.883 38.875 -14.07 1 61.25 263 ALA B CA 1
ATOM 5028 C C . ALA B 1 263 ? -14.789 38.625 -13.047 1 61.25 263 ALA B C 1
ATOM 5030 O O . ALA B 1 263 ? -14.656 37.5 -12.547 1 61.25 263 ALA B O 1
ATOM 5031 N N . GLY B 1 264 ? -13.5 39.094 -13.281 1 62.19 264 GLY B N 1
ATOM 5032 C CA . GLY B 1 264 ? -12.375 39.156 -12.367 1 62.19 264 GLY B CA 1
ATOM 5033 C C . GLY B 1 264 ? -12.797 39.281 -10.914 1 62.19 264 GLY B C 1
ATOM 5034 O O . GLY B 1 264 ? -12.156 40 -10.133 1 62.19 264 GLY B O 1
ATOM 5035 N N . VAL B 1 265 ? -13.961 38.75 -10.625 1 62.12 265 VAL B N 1
ATOM 5036 C CA . VAL B 1 265 ? -14.398 38.844 -9.234 1 62.12 265 VAL B CA 1
ATOM 5037 C C . VAL B 1 265 ? -13.539 37.938 -8.352 1 62.12 265 VAL B C 1
ATOM 5039 O O . VAL B 1 265 ? -13.18 36.812 -8.758 1 62.12 265 VAL B O 1
ATOM 5042 N N . LYS B 1 266 ? -13.273 38.594 -7.312 1 67 266 LYS B N 1
ATOM 5043 C CA . LYS B 1 266 ? -12.469 37.844 -6.352 1 67 266 LYS B CA 1
ATOM 5044 C C . LYS B 1 266 ? -13.219 36.625 -5.832 1 67 266 LYS B C 1
ATOM 5046 O O . LYS B 1 266 ? -14.398 36.719 -5.488 1 67 266 LYS B O 1
ATOM 5051 N N . PRO B 1 267 ? -12.539 35.5 -5.91 1 71.19 267 PRO B N 1
ATOM 5052 C CA . PRO B 1 267 ? -13.211 34.281 -5.398 1 71.19 267 PRO B CA 1
ATOM 5053 C C . PRO B 1 267 ? -13.625 34.438 -3.936 1 71.19 267 PRO B C 1
ATOM 5055 O O . PRO B 1 267 ? -12.898 35.031 -3.139 1 71.19 267 PRO B O 1
ATOM 5058 N N . TYR B 1 268 ? -14.922 34.219 -3.641 1 79.06 268 TYR B N 1
ATOM 5059 C CA . TYR B 1 268 ? -15.383 34.188 -2.26 1 79.06 268 TYR B CA 1
ATOM 5060 C C . TYR B 1 268 ? -14.797 33 -1.51 1 79.06 268 TYR B C 1
ATOM 5062 O O . TYR B 1 268 ? -14.914 31.844 -1.959 1 79.06 268 TYR B O 1
ATOM 5070 N N . ILE B 1 269 ? -14.094 33.281 -0.486 1 79.62 269 ILE B N 1
ATOM 5071 C CA . ILE B 1 269 ? -13.586 32.25 0.403 1 79.62 269 ILE B CA 1
ATOM 5072 C C . ILE B 1 269 ? -14.555 32.062 1.567 1 79.62 269 ILE B C 1
ATOM 5074 O O . ILE B 1 269 ? -14.742 32.969 2.389 1 79.62 269 ILE B O 1
ATOM 5078 N N . PRO B 1 270 ? -15.078 30.938 1.62 1 86.25 270 PRO B N 1
ATOM 5079 C CA . PRO B 1 270 ? -16 30.703 2.734 1 86.25 270 PRO B CA 1
ATOM 5080 C C . PRO B 1 270 ? -15.32 30.844 4.098 1 86.25 270 PRO B C 1
ATOM 5082 O O . PRO B 1 270 ? -14.133 30.562 4.234 1 86.25 270 PRO B O 1
ATOM 5085 N N . ASP B 1 271 ? -16.109 31.297 5.117 1 90.75 271 ASP B N 1
ATOM 5086 C CA . ASP B 1 271 ? -15.578 31.406 6.473 1 90.75 271 ASP B CA 1
ATOM 5087 C C . ASP B 1 271 ? -15.641 30.062 7.203 1 90.75 271 ASP B C 1
ATOM 5089 O O . ASP B 1 271 ? -16.609 29.797 7.922 1 90.75 271 ASP B O 1
ATOM 5093 N N . PHE B 1 272 ? -14.57 29.328 7.172 1 91.25 272 PHE B N 1
ATOM 5094 C CA . PHE B 1 272 ? -14.531 27.984 7.73 1 91.25 272 PHE B CA 1
ATOM 5095 C C . PHE B 1 272 ? -14.461 28.031 9.25 1 91.25 272 PHE B C 1
ATOM 5097 O O . PHE B 1 272 ? -14.672 27.016 9.922 1 91.25 272 PHE B O 1
ATOM 5104 N N . LYS B 1 273 ? -14.234 29.219 9.805 1 93.06 273 LYS B N 1
ATOM 5105 C CA . LYS B 1 273 ? -14.273 29.359 11.258 1 93.06 273 LYS B CA 1
ATOM 5106 C C . LYS B 1 273 ? -15.695 29.172 11.789 1 93.06 273 LYS B C 1
ATOM 5108 O O . LYS B 1 273 ? -15.891 28.938 12.977 1 93.06 273 LYS B O 1
ATOM 5113 N N . LEU B 1 274 ? -16.609 29.25 10.961 1 93.44 274 LEU B N 1
ATOM 5114 C CA . LEU B 1 274 ? -18 29.016 11.328 1 93.44 274 LEU B CA 1
ATOM 5115 C C . LEU B 1 274 ? -18.328 27.531 11.344 1 93.44 274 LEU B C 1
ATOM 5117 O O . LEU B 1 274 ? -19.328 27.109 11.922 1 93.44 274 LEU B O 1
ATOM 5121 N N . ALA B 1 275 ? -17.484 26.797 10.711 1 94.94 275 ALA B N 1
ATOM 5122 C CA . ALA B 1 275 ? -17.766 25.375 10.555 1 94.94 275 ALA B CA 1
ATOM 5123 C C . ALA B 1 275 ? -16.938 24.547 11.539 1 94.94 275 ALA B C 1
ATOM 5125 O O . ALA B 1 275 ? -17.344 23.438 11.914 1 94.94 275 ALA B O 1
ATOM 5126 N N . PHE B 1 276 ? -15.828 25.125 11.938 1 97.56 276 PHE B N 1
ATOM 5127 C CA . PHE B 1 276 ? -14.906 24.312 12.727 1 97.56 276 PHE B CA 1
ATOM 5128 C C . PHE B 1 276 ? -14.414 25.094 13.945 1 97.56 276 PHE B C 1
ATOM 5130 O O . PHE B 1 276 ? -14.18 26.297 13.867 1 97.56 276 PHE B O 1
ATOM 5137 N N . ASP B 1 277 ? -14.227 24.375 15.031 1 98.12 277 ASP B N 1
ATOM 5138 C CA . ASP B 1 277 ? -13.656 24.938 16.25 1 98.12 277 ASP B CA 1
ATOM 5139 C C . ASP B 1 277 ? -12.133 24.812 16.25 1 98.12 277 ASP B C 1
ATOM 5141 O O . ASP B 1 277 ? -11.438 25.625 16.844 1 98.12 277 ASP B O 1
ATOM 5145 N N . HIS B 1 278 ? -11.625 23.734 15.68 1 98.56 278 HIS B N 1
ATOM 5146 C CA . HIS B 1 278 ? -10.195 23.469 15.664 1 98.56 278 HIS B CA 1
ATOM 5147 C C . HIS B 1 278 ? -9.727 23.031 14.281 1 98.56 278 HIS B C 1
ATOM 5149 O O . HIS B 1 278 ? -10.492 22.422 13.531 1 98.56 278 HIS B O 1
ATOM 5155 N N . PHE B 1 279 ? -8.484 23.406 13.984 1 98.44 279 PHE B N 1
ATOM 5156 C CA . PHE B 1 279 ? -7.859 23.109 12.703 1 98.44 279 PHE B CA 1
ATOM 5157 C C . PHE B 1 279 ? -6.555 22.344 12.898 1 98.44 279 PHE B C 1
ATOM 5159 O O . PHE B 1 279 ? -5.746 22.703 13.766 1 98.44 279 PHE B O 1
ATOM 5166 N N . CYS B 1 280 ? -6.391 21.266 12.195 1 98.69 280 CYS B N 1
ATOM 5167 C CA . CYS B 1 280 ? -5.145 20.516 12.086 1 98.69 280 CYS B CA 1
ATOM 5168 C C . CYS B 1 280 ? -4.648 20.5 10.648 1 98.69 280 CYS B C 1
ATOM 5170 O O . CYS B 1 280 ? -5.07 19.641 9.859 1 98.69 280 CYS B O 1
ATOM 5172 N N . ILE B 1 281 ? -3.713 21.344 10.328 1 97.75 281 ILE B N 1
ATOM 5173 C CA . ILE B 1 281 ? -3.182 21.516 8.984 1 97.75 281 ILE B CA 1
ATOM 5174 C C . ILE B 1 281 ? -1.835 20.812 8.859 1 97.75 281 ILE B C 1
ATOM 5176 O O . ILE B 1 281 ? -0.913 21.078 9.633 1 97.75 281 ILE B O 1
ATOM 5180 N N . HIS B 1 282 ? -1.733 20.016 7.809 1 93.81 282 HIS B N 1
ATOM 5181 C CA . HIS B 1 282 ? -0.532 19.219 7.559 1 93.81 282 HIS B CA 1
ATOM 5182 C C . HIS B 1 282 ? 0.728 20.047 7.793 1 93.81 282 HIS B C 1
ATOM 5184 O O . HIS B 1 282 ? 0.91 21.094 7.172 1 93.81 282 HIS B O 1
ATOM 5190 N N . ALA B 1 283 ? 1.589 19.516 8.617 1 90.44 283 ALA B N 1
ATOM 5191 C CA . ALA B 1 283 ? 2.852 20.188 8.914 1 90.44 283 ALA B CA 1
ATOM 5192 C C . ALA B 1 283 ? 3.922 19.828 7.891 1 90.44 283 ALA B C 1
ATOM 5194 O O . ALA B 1 283 ? 5.016 19.391 8.258 1 90.44 283 ALA B O 1
ATOM 5195 N N . GLY B 1 284 ? 3.594 20.141 6.645 1 92.75 284 GLY B N 1
ATOM 5196 C CA . GLY B 1 284 ? 4.523 19.844 5.566 1 92.75 284 GLY B CA 1
ATOM 5197 C C . GLY B 1 284 ? 5.695 20.812 5.508 1 92.75 284 GLY B C 1
ATOM 5198 O O . GLY B 1 284 ? 6.715 20.516 4.883 1 92.75 284 GLY B O 1
ATOM 5199 N N . GLY B 1 285 ? 5.621 21.891 6.109 1 93.81 285 GLY B N 1
ATOM 5200 C CA . GLY B 1 285 ? 6.551 23.016 6.168 1 93.81 285 GLY B CA 1
ATOM 5201 C C . GLY B 1 285 ? 5.879 24.328 6.516 1 93.81 285 GLY B C 1
ATOM 5202 O O . GLY B 1 285 ? 4.652 24.438 6.457 1 93.81 285 GLY B O 1
ATOM 5203 N N . ARG B 1 286 ? 6.699 25.25 6.859 1 94.56 286 ARG B N 1
ATOM 5204 C CA . ARG B 1 286 ? 6.191 26.562 7.258 1 94.56 286 ARG B CA 1
ATOM 5205 C C . ARG B 1 286 ? 5.367 27.203 6.141 1 94.56 286 ARG B C 1
ATOM 5207 O O . ARG B 1 286 ? 4.293 27.75 6.391 1 94.56 286 ARG B O 1
ATOM 5214 N N . ALA B 1 287 ? 5.828 27.078 4.953 1 91.88 287 ALA B N 1
ATOM 5215 C CA . ALA B 1 287 ? 5.172 27.703 3.811 1 91.88 287 ALA B CA 1
ATOM 5216 C C . ALA B 1 287 ? 3.775 27.125 3.594 1 91.88 287 ALA B C 1
ATOM 5218 O O . ALA B 1 287 ? 2.854 27.859 3.207 1 91.88 287 ALA B O 1
ATOM 5219 N N . VAL B 1 288 ? 3.617 25.875 3.793 1 91.5 288 VAL B N 1
ATOM 5220 C CA . VAL B 1 288 ? 2.316 25.234 3.635 1 91.5 288 VAL B CA 1
ATOM 5221 C C . VAL B 1 288 ? 1.326 25.812 4.641 1 91.5 288 VAL B C 1
ATOM 5223 O O . VAL B 1 288 ? 0.197 26.156 4.281 1 91.5 288 VAL B O 1
ATOM 5226 N N . ILE B 1 289 ? 1.711 25.922 5.859 1 95.94 289 ILE B N 1
ATOM 5227 C CA . ILE B 1 289 ? 0.848 26.438 6.914 1 95.94 289 ILE B CA 1
ATOM 5228 C C . ILE B 1 289 ? 0.519 27.906 6.637 1 95.94 289 ILE B C 1
ATOM 5230 O O . ILE B 1 289 ? -0.638 28.328 6.742 1 95.94 289 ILE B O 1
ATOM 5234 N N . ASP B 1 290 ? 1.562 28.672 6.215 1 94.38 290 ASP B N 1
ATOM 5235 C CA . ASP B 1 290 ? 1.366 30.078 5.887 1 94.38 290 ASP B CA 1
ATOM 5236 C C . ASP B 1 290 ? 0.334 30.234 4.773 1 94.38 290 ASP B C 1
ATOM 5238 O O . ASP B 1 290 ? -0.536 31.109 4.852 1 94.38 290 ASP B O 1
ATOM 5242 N N . GLU B 1 291 ? 0.468 29.453 3.82 1 90.38 291 GLU B N 1
ATOM 5243 C CA . GLU B 1 291 ? -0.42 29.547 2.664 1 90.38 291 GLU B CA 1
ATOM 5244 C C . GLU B 1 291 ? -1.859 29.203 3.045 1 90.38 291 GLU B C 1
ATOM 5246 O O . GLU B 1 291 ? -2.795 29.875 2.594 1 90.38 291 GLU B O 1
ATOM 5251 N N . LEU B 1 292 ? -2.027 28.234 3.82 1 93.44 292 LEU B N 1
ATOM 5252 C CA . LEU B 1 292 ? -3.377 27.875 4.242 1 93.44 292 LEU B CA 1
ATOM 5253 C C . LEU B 1 292 ? -3.961 28.953 5.16 1 93.44 292 LEU B C 1
ATOM 5255 O O . LEU B 1 292 ? -5.145 29.281 5.062 1 93.44 292 LEU B O 1
ATOM 5259 N N . GLU B 1 293 ? -3.135 29.391 6.078 1 94.94 293 GLU B N 1
ATOM 5260 C CA . GLU B 1 293 ? -3.57 30.469 6.965 1 94.94 293 GLU B CA 1
ATOM 5261 C C . GLU B 1 293 ? -4.062 31.672 6.172 1 94.94 293 GLU B C 1
ATOM 5263 O O . GLU B 1 293 ? -5.133 32.219 6.461 1 94.94 293 GLU B O 1
ATOM 5268 N N . LYS B 1 294 ? -3.334 32 5.18 1 92.31 294 LYS B N 1
ATOM 5269 C CA . LYS B 1 294 ? -3.656 33.156 4.352 1 92.31 294 LYS B CA 1
ATOM 5270 C C . LYS B 1 294 ? -4.887 32.875 3.49 1 92.31 294 LYS B C 1
ATOM 5272 O O . LYS B 1 294 ? -5.848 33.656 3.512 1 92.31 294 LYS B O 1
ATOM 5277 N N . ASN B 1 295 ? -4.914 31.781 2.791 1 89.12 295 ASN B N 1
ATOM 5278 C CA . ASN B 1 295 ? -5.961 31.484 1.82 1 89.12 295 ASN B CA 1
ATOM 5279 C C . ASN B 1 295 ? -7.309 31.25 2.5 1 89.12 295 ASN B C 1
ATOM 5281 O O . ASN B 1 295 ? -8.352 31.547 1.92 1 89.12 295 ASN B O 1
ATOM 5285 N N . LEU B 1 296 ? -7.238 30.766 3.742 1 92.69 296 LEU B N 1
ATOM 5286 C CA . LEU B 1 296 ? -8.477 30.484 4.457 1 92.69 296 LEU B CA 1
ATOM 5287 C C . LEU B 1 296 ? -8.789 31.578 5.461 1 92.69 296 LEU B C 1
ATOM 5289 O O . LEU B 1 296 ? -9.766 31.5 6.211 1 92.69 296 LEU B O 1
ATOM 5293 N N . GLN B 1 297 ? -7.984 32.594 5.551 1 93.19 297 GLN B N 1
ATOM 5294 C CA . GLN B 1 297 ? -8.148 33.75 6.445 1 93.19 297 GLN B CA 1
ATOM 5295 C C . GLN B 1 297 ? -8.32 33.281 7.895 1 93.19 297 GLN B C 1
ATOM 5297 O O . GLN B 1 297 ? -9.258 33.688 8.578 1 93.19 297 GLN B O 1
ATOM 5302 N N . LEU B 1 298 ? -7.453 32.406 8.234 1 95.75 298 LEU B N 1
ATOM 5303 C CA . LEU B 1 298 ? -7.48 31.875 9.594 1 95.75 298 LEU B CA 1
ATOM 5304 C C . LEU B 1 298 ? -6.758 32.812 10.555 1 95.75 298 LEU B C 1
ATOM 5306 O O . LEU B 1 298 ? -5.953 33.656 10.125 1 95.75 298 LEU B O 1
ATOM 5310 N N . LEU B 1 299 ? -7.09 32.719 11.844 1 95.69 299 LEU B N 1
ATOM 5311 C CA . LEU B 1 299 ? -6.414 33.438 12.906 1 95.69 299 LEU B CA 1
ATOM 5312 C C . LEU B 1 299 ? -5.184 32.688 13.398 1 95.69 299 LEU B C 1
ATOM 5314 O O . LEU B 1 299 ? -5.078 31.484 13.203 1 95.69 299 LEU B O 1
ATOM 5318 N N . PRO B 1 300 ? -4.215 33.375 14.023 1 95.12 300 PRO B N 1
ATOM 5319 C CA . PRO B 1 300 ? -3.02 32.719 14.547 1 95.12 300 PRO B CA 1
ATOM 5320 C C . PRO B 1 300 ? -3.354 31.547 15.469 1 95.12 300 PRO B C 1
ATOM 5322 O O . PRO B 1 300 ? -2.65 30.531 15.469 1 95.12 300 PRO B O 1
ATOM 5325 N N . GLU B 1 301 ? -4.422 31.672 16.172 1 95.88 301 GLU B N 1
ATOM 5326 C CA . GLU B 1 301 ? -4.812 30.609 17.109 1 95.88 301 GLU B CA 1
ATOM 5327 C C . GLU B 1 301 ? -5.234 29.344 16.359 1 95.88 301 GLU B C 1
ATOM 5329 O O . GLU B 1 301 ? -5.07 28.234 16.859 1 95.88 301 GLU B O 1
ATOM 5334 N N . HIS B 1 302 ? -5.734 29.516 15.141 1 97.06 302 HIS B N 1
ATOM 5335 C CA . HIS B 1 302 ? -6.211 28.391 14.344 1 97.06 302 HIS B CA 1
ATOM 5336 C C . HIS B 1 302 ? -5.051 27.562 13.812 1 97.06 302 HIS B C 1
ATOM 5338 O O . HIS B 1 302 ? -5.211 26.375 13.523 1 97.06 302 HIS B O 1
ATOM 5344 N N . VAL B 1 303 ? -3.846 28.172 13.695 1 97.81 303 VAL B N 1
ATOM 5345 C CA . VAL B 1 303 ? -2.725 27.453 13.094 1 97.81 303 VAL B CA 1
ATOM 5346 C C . VAL B 1 303 ? -1.67 27.172 14.164 1 97.81 303 VAL B C 1
ATOM 5348 O O . VAL B 1 303 ? -0.599 26.641 13.859 1 97.81 303 VAL B O 1
ATOM 5351 N N . GLU B 1 304 ? -1.979 27.516 15.406 1 98 304 GLU B N 1
ATOM 5352 C CA . GLU B 1 304 ? -1.03 27.328 16.5 1 98 304 GLU B CA 1
ATOM 5353 C C . GLU B 1 304 ? -0.614 25.859 16.625 1 98 304 GLU B C 1
ATOM 5355 O O . GLU B 1 304 ? 0.579 25.547 16.672 1 98 304 GLU B O 1
ATOM 5360 N N . ALA B 1 305 ? -1.568 24.938 16.641 1 98.5 305 ALA B N 1
ATOM 5361 C CA . ALA B 1 305 ? -1.274 23.5 16.797 1 98.5 305 ALA B CA 1
ATOM 5362 C C . ALA B 1 305 ? -0.351 23.016 15.68 1 98.5 305 ALA B C 1
ATOM 5364 O O . ALA B 1 305 ? 0.568 22.234 15.938 1 98.5 305 ALA B O 1
ATOM 5365 N N . SER B 1 306 ? -0.582 23.438 14.469 1 98.56 306 SER B N 1
ATOM 5366 C CA . SER B 1 306 ? 0.221 23.016 13.32 1 98.56 306 SER B CA 1
ATOM 5367 C C . SER B 1 306 ? 1.635 23.578 13.406 1 98.56 306 SER B C 1
ATOM 5369 O O . SER B 1 306 ? 2.609 22.875 13.148 1 98.56 306 SER B O 1
ATOM 5371 N N . ARG B 1 307 ? 1.721 24.844 13.766 1 98.12 307 ARG B N 1
ATOM 5372 C CA . ARG B 1 307 ? 3.029 25.484 13.867 1 98.12 307 ARG B CA 1
ATOM 5373 C C . ARG B 1 307 ? 3.848 24.875 15 1 98.12 307 ARG B C 1
ATOM 5375 O O . ARG B 1 307 ? 5.051 24.641 14.852 1 98.12 307 ARG B O 1
ATOM 5382 N N . MET B 1 308 ? 3.225 24.641 16.141 1 98.44 308 MET B N 1
ATOM 5383 C CA . MET B 1 308 ? 3.943 24.047 17.266 1 98.44 308 MET B CA 1
ATOM 5384 C C . MET B 1 308 ? 4.359 22.625 16.969 1 98.44 308 MET B C 1
ATOM 5386 O O . MET B 1 308 ? 5.434 22.172 17.391 1 98.44 308 MET B O 1
ATOM 5390 N N . THR B 1 309 ? 3.504 21.875 16.297 1 98.31 309 THR B N 1
ATOM 5391 C CA . THR B 1 309 ? 3.857 20.516 15.891 1 98.31 309 THR B CA 1
ATOM 5392 C C . THR B 1 309 ? 5.062 20.531 14.953 1 98.31 309 THR B C 1
ATOM 5394 O O . THR B 1 309 ? 5.98 19.719 15.102 1 98.31 309 THR B O 1
ATOM 5397 N N . LEU B 1 310 ? 5.016 21.422 13.969 1 98 310 LEU B N 1
ATOM 5398 C CA . LEU B 1 310 ? 6.16 21.547 13.078 1 98 310 LEU B CA 1
ATOM 5399 C C . LEU B 1 310 ? 7.426 21.875 13.867 1 98 310 LEU B C 1
ATOM 5401 O O . LEU B 1 310 ? 8.484 21.297 13.617 1 98 310 LEU B O 1
ATOM 5405 N N . HIS B 1 311 ? 7.289 22.75 14.789 1 97.69 311 HIS B N 1
ATOM 5406 C CA . HIS B 1 311 ? 8.438 23.188 15.57 1 97.69 311 HIS B CA 1
ATOM 5407 C C . HIS B 1 311 ? 9 22.047 16.406 1 97.69 311 HIS B C 1
ATOM 5409 O O . HIS B 1 311 ? 10.211 21.828 16.453 1 97.69 311 HIS B O 1
ATOM 5415 N N . ARG B 1 312 ? 8.211 21.344 17.047 1 97.75 312 ARG B N 1
ATOM 5416 C CA . ARG B 1 312 ? 8.648 20.344 18.031 1 97.75 312 ARG B CA 1
ATOM 5417 C C . ARG B 1 312 ? 9.047 19.047 17.344 1 97.75 312 ARG B C 1
ATOM 5419 O O . ARG B 1 312 ? 9.961 18.359 17.781 1 97.75 312 ARG B O 1
ATOM 5426 N N . PHE B 1 313 ? 8.297 18.703 16.281 1 97.62 313 PHE B N 1
ATOM 5427 C CA . PHE B 1 313 ? 8.453 17.344 15.75 1 97.62 313 PHE B CA 1
ATOM 5428 C C . PHE B 1 313 ? 8.914 17.391 14.297 1 97.62 313 PHE B C 1
ATOM 5430 O O . PHE B 1 313 ? 9.383 16.391 13.758 1 97.62 313 PHE B O 1
ATOM 5437 N N . GLY B 1 314 ? 8.859 18.531 13.609 1 97.5 314 GLY B N 1
ATOM 5438 C CA . GLY B 1 314 ? 9.133 18.609 12.18 1 97.5 314 GLY B CA 1
ATOM 5439 C C . GLY B 1 314 ? 8.039 17.984 11.328 1 97.5 314 GLY B C 1
ATOM 5440 O O . GLY B 1 314 ? 6.91 17.812 11.789 1 97.5 314 GLY B O 1
ATOM 5441 N N . ASN B 1 315 ? 8.32 17.859 10.047 1 97.69 315 ASN B N 1
ATOM 5442 C CA . ASN B 1 315 ? 7.395 17.188 9.141 1 97.69 315 ASN B CA 1
ATOM 5443 C C . ASN B 1 315 ? 7.434 15.672 9.328 1 97.69 315 ASN B C 1
ATOM 5445 O O . ASN B 1 315 ? 8.234 14.984 8.688 1 97.69 315 ASN B O 1
ATOM 5449 N N . THR B 1 316 ? 6.496 15.156 10.055 1 97.81 316 THR B N 1
ATOM 5450 C CA . THR B 1 316 ? 6.402 13.719 10.273 1 97.81 316 THR B CA 1
ATOM 5451 C C . THR B 1 316 ? 5.438 13.078 9.281 1 97.81 316 THR B C 1
ATOM 5453 O O . THR B 1 316 ? 4.863 12.023 9.555 1 97.81 316 THR B O 1
ATOM 5456 N N . SER B 1 317 ? 5.18 13.75 8.227 1 97.19 317 SER B N 1
ATOM 5457 C CA . SER B 1 317 ? 4.387 13.273 7.098 1 97.19 317 SER B CA 1
ATOM 5458 C C . SER B 1 317 ? 2.961 12.938 7.523 1 97.19 317 SER B C 1
ATOM 5460 O O . SER B 1 317 ? 2.258 13.797 8.07 1 97.19 317 SER B O 1
ATOM 5462 N N . SER B 1 318 ? 2.531 11.703 7.352 1 97.75 318 SER B N 1
ATOM 5463 C CA . SER B 1 318 ? 1.124 11.344 7.484 1 97.75 318 SER B CA 1
ATOM 5464 C C . SER B 1 318 ? 0.684 11.352 8.945 1 97.75 318 SER B C 1
ATOM 5466 O O . SER B 1 318 ? -0.513 11.32 9.234 1 97.75 318 SER B O 1
ATOM 5468 N N . SER B 1 319 ? 1.588 11.438 9.883 1 98.12 319 SER B N 1
ATOM 5469 C CA . SER B 1 319 ? 1.209 11.398 11.289 1 98.12 319 SER B CA 1
ATOM 5470 C C . SER B 1 319 ? 1.044 12.797 11.859 1 98.12 319 SER B C 1
ATOM 5472 O O . SER B 1 319 ? 0.5 12.969 12.953 1 98.12 319 SER B O 1
ATOM 5474 N N . SER B 1 320 ? 1.479 13.828 11.18 1 97.94 320 SER B N 1
ATOM 5475 C CA . SER B 1 320 ? 1.615 15.164 11.75 1 97.94 320 SER B CA 1
ATOM 5476 C C . SER B 1 320 ? 0.275 15.695 12.25 1 97.94 320 SER B C 1
ATOM 5478 O O . SER B 1 320 ? 0.2 16.297 13.328 1 97.94 320 SER B O 1
ATOM 5480 N N . ILE B 1 321 ? -0.814 15.469 11.5 1 98.69 321 ILE B N 1
ATOM 5481 C CA . ILE B 1 321 ? -2.109 16.062 11.82 1 98.69 321 ILE B CA 1
ATOM 5482 C C . ILE B 1 321 ? -2.641 15.445 13.117 1 98.69 321 ILE B C 1
ATOM 5484 O O . ILE B 1 321 ? -3.469 16.047 13.805 1 98.69 321 ILE B O 1
ATOM 5488 N N . TRP B 1 322 ? -2.191 14.312 13.492 1 98.44 322 TRP B N 1
ATOM 5489 C CA . TRP B 1 322 ? -2.607 13.688 14.734 1 98.44 322 TRP B CA 1
ATOM 5490 C C . TRP B 1 322 ? -1.828 14.25 15.922 1 98.44 322 TRP B C 1
ATOM 5492 O O . TRP B 1 322 ? -2.355 14.344 17.031 1 98.44 322 TRP B O 1
ATOM 5502 N N . TYR B 1 323 ? -0.51 14.602 15.688 1 98.06 323 TYR B N 1
ATOM 5503 C CA . TYR B 1 323 ? 0.236 15.328 16.703 1 98.06 323 TYR B CA 1
ATOM 5504 C C . TYR B 1 323 ? -0.429 16.656 17.016 1 98.06 323 TYR B C 1
ATOM 5506 O O . TYR B 1 323 ? -0.424 17.109 18.172 1 98.06 323 TYR B O 1
ATOM 5514 N N . GLU B 1 324 ? -0.958 17.25 15.977 1 98.69 324 GLU B N 1
ATOM 5515 C CA . GLU B 1 324 ? -1.647 18.531 16.141 1 98.69 324 GLU B CA 1
ATOM 5516 C C . GLU B 1 324 ? -2.916 18.375 16.969 1 98.69 324 GLU B C 1
ATOM 5518 O O . GLU B 1 324 ? -3.193 19.203 17.844 1 98.69 324 GLU B O 1
ATOM 5523 N N . LEU B 1 325 ? -3.699 17.359 16.672 1 98.62 325 LEU B N 1
ATOM 5524 C CA . LEU B 1 325 ? -4.875 17.078 17.5 1 98.62 325 LEU B CA 1
ATOM 5525 C C . LEU B 1 325 ? -4.48 16.828 18.938 1 98.62 325 LEU B C 1
ATOM 5527 O O . LEU B 1 325 ? -5.125 17.328 19.859 1 98.62 325 LEU B O 1
ATOM 5531 N N . ALA B 1 326 ? -3.426 16.078 19.141 1 97.94 326 ALA B N 1
ATOM 5532 C CA . ALA B 1 326 ? -2.926 15.797 20.484 1 97.94 326 ALA B CA 1
ATOM 5533 C C . ALA B 1 326 ? -2.518 17.078 21.203 1 97.94 326 ALA B C 1
ATOM 5535 O O . ALA B 1 326 ? -2.666 17.188 22.422 1 97.94 326 ALA B O 1
ATOM 5536 N N . TYR B 1 327 ? -1.949 18 20.469 1 98.38 327 TYR B N 1
ATOM 5537 C CA . TYR B 1 327 ? -1.596 19.297 21.031 1 98.38 327 TYR B CA 1
ATOM 5538 C C . TYR B 1 327 ? -2.824 20 21.594 1 98.38 327 TYR B C 1
ATOM 5540 O O . TYR B 1 327 ? -2.795 20.5 22.719 1 98.38 327 TYR B O 1
ATOM 5548 N N . ILE B 1 328 ? -3.863 20.047 20.812 1 98.5 328 ILE B N 1
ATOM 5549 C CA . ILE B 1 328 ? -5.098 20.703 21.219 1 98.5 328 ILE B CA 1
ATOM 5550 C C . ILE B 1 328 ? -5.676 20 22.453 1 98.5 328 ILE B C 1
ATOM 5552 O O . ILE B 1 328 ? -6.148 20.656 23.391 1 98.5 328 ILE B O 1
ATOM 5556 N N . GLU B 1 329 ? -5.637 18.688 22.453 1 97.94 329 GLU B N 1
ATOM 5557 C CA . GLU B 1 329 ? -6.047 17.938 23.625 1 97.94 329 GLU B CA 1
ATOM 5558 C C . GLU B 1 329 ? -5.215 18.312 24.844 1 97.94 329 GLU B C 1
ATOM 5560 O O . GLU B 1 329 ? -5.758 18.531 25.938 1 97.94 329 GLU B O 1
ATOM 5565 N N . ALA B 1 330 ? -3.971 18.328 24.641 1 97.75 330 ALA B N 1
ATOM 5566 C CA . ALA B 1 330 ? -3.047 18.594 25.734 1 97.75 330 ALA B CA 1
ATOM 5567 C C . ALA B 1 330 ? -3.283 19.984 26.328 1 97.75 330 ALA B C 1
ATOM 5569 O O . ALA B 1 330 ? -3.076 20.203 27.531 1 97.75 330 ALA B O 1
ATOM 5570 N N . LYS B 1 331 ? -3.686 20.922 25.531 1 97.5 331 LYS B N 1
ATOM 5571 C CA . LYS B 1 331 ? -3.988 22.281 25.969 1 97.5 331 LYS B CA 1
ATOM 5572 C C . LYS B 1 331 ? -5.348 22.328 26.672 1 97.5 331 LYS B C 1
ATOM 5574 O O . LYS B 1 331 ? -5.719 23.375 27.234 1 97.5 331 LYS B O 1
ATOM 5579 N N . GLY B 1 332 ? -6.125 21.234 26.641 1 96.62 332 GLY B N 1
ATOM 5580 C CA . GLY B 1 332 ? -7.434 21.188 27.281 1 96.62 332 GLY B CA 1
ATOM 5581 C C . GLY B 1 332 ? -8.484 21.984 26.531 1 96.62 332 GLY B C 1
ATOM 5582 O O . GLY B 1 332 ? -9.414 22.516 27.141 1 96.62 332 GLY B O 1
ATOM 5583 N N . ARG B 1 333 ? -8.375 22 25.234 1 97.81 333 ARG B N 1
ATOM 5584 C CA . ARG B 1 333 ? -9.219 22.938 24.469 1 97.81 333 ARG B CA 1
ATOM 5585 C C . ARG B 1 333 ? -10.359 22.188 23.781 1 97.81 333 ARG B C 1
ATOM 5587 O O . ARG B 1 333 ? -11.258 22.828 23.219 1 97.81 333 ARG B O 1
ATOM 5594 N N . ILE B 1 334 ? -10.375 20.859 23.812 1 98.56 334 ILE B N 1
ATOM 5595 C CA . ILE B 1 334 ? -11.406 20.094 23.125 1 98.56 334 ILE B CA 1
ATOM 5596 C C . ILE B 1 334 ? -12.641 19.969 24.016 1 98.56 334 ILE B C 1
ATOM 5598 O O . ILE B 1 334 ? -12.586 19.312 25.062 1 98.56 334 ILE B O 1
ATOM 5602 N N . LYS B 1 335 ? -13.742 20.5 23.594 1 98.38 335 LYS B N 1
ATOM 5603 C CA . LYS B 1 335 ? -15.016 20.391 24.281 1 98.38 335 LYS B CA 1
ATOM 5604 C C . LYS B 1 335 ? -16 19.531 23.484 1 98.38 335 LYS B C 1
ATOM 5606 O O . LYS B 1 335 ? -15.906 19.453 22.266 1 98.38 335 LYS B O 1
ATOM 5611 N N . LYS B 1 336 ? -16.938 18.922 24.25 1 98.12 336 LYS B N 1
ATOM 5612 C CA . LYS B 1 336 ? -17.984 18.141 23.594 1 98.12 336 LYS B CA 1
ATOM 5613 C C . LYS B 1 336 ? -18.688 18.953 22.516 1 98.12 336 LYS B C 1
ATOM 5615 O O . LYS B 1 336 ? -19.047 20.109 22.734 1 98.12 336 LYS B O 1
ATOM 5620 N N . GLY B 1 337 ? -18.797 18.359 21.359 1 98.25 337 GLY B N 1
ATOM 5621 C CA . GLY B 1 337 ? -19.5 18.984 20.266 1 98.25 337 GLY B CA 1
ATOM 5622 C C . GLY B 1 337 ? -18.578 19.734 19.312 1 98.25 337 GLY B C 1
ATOM 5623 O O . GLY B 1 337 ? -18.969 20.047 18.188 1 98.25 337 GLY B O 1
ATOM 5624 N N . ASN B 1 338 ? -17.344 20.031 19.781 1 98.69 338 ASN B N 1
ATOM 5625 C CA . ASN B 1 338 ? -16.391 20.703 18.906 1 98.69 338 ASN B CA 1
ATOM 5626 C C . ASN B 1 338 ? -16.203 19.953 17.594 1 98.69 338 ASN B C 1
ATOM 5628 O O . ASN B 1 338 ? -16.188 18.719 17.578 1 98.69 338 ASN B O 1
ATOM 5632 N N . ARG B 1 339 ? -16.047 20.672 16.547 1 98.62 339 ARG B N 1
ATOM 5633 C CA . ARG B 1 339 ? -15.719 20.125 15.234 1 98.62 339 ARG B CA 1
ATOM 5634 C C . ARG B 1 339 ? -14.258 20.375 14.891 1 98.62 339 ARG B C 1
ATOM 5636 O O . ARG B 1 339 ? -13.758 21.5 15.039 1 98.62 339 ARG B O 1
ATOM 5643 N N . ILE B 1 340 ? -13.57 19.359 14.492 1 98.81 340 ILE B N 1
ATOM 5644 C CA . ILE B 1 340 ? -12.164 19.422 14.133 1 98.81 340 ILE B CA 1
ATOM 5645 C C . ILE B 1 340 ? -11.992 19.141 12.641 1 98.81 340 ILE B C 1
ATOM 5647 O O . ILE B 1 340 ? -12.539 18.172 12.117 1 98.81 340 ILE B O 1
ATOM 5651 N N . TRP B 1 341 ? -11.289 20.016 11.945 1 98.75 341 TRP B N 1
ATOM 5652 C CA . TRP B 1 341 ? -10.938 19.797 10.547 1 98.75 341 TRP B CA 1
ATOM 5653 C C . TRP B 1 341 ? -9.469 19.406 10.414 1 98.75 341 TRP B C 1
ATOM 5655 O O . TRP B 1 341 ? -8.578 20.141 10.82 1 98.75 341 TRP B O 1
ATOM 5665 N N . GLN B 1 342 ? -9.242 18.25 9.914 1 98.81 342 GLN B N 1
ATOM 5666 C CA . GLN B 1 342 ? -7.902 17.812 9.523 1 98.81 342 GLN B CA 1
ATOM 5667 C C . GLN B 1 342 ? -7.727 17.875 8.008 1 98.81 342 GLN B C 1
ATOM 5669 O O . GLN B 1 342 ? -8.578 17.406 7.258 1 98.81 342 GLN B O 1
ATOM 5674 N N . ILE B 1 343 ? -6.637 18.453 7.551 1 98.5 343 ILE B N 1
ATOM 5675 C CA . ILE B 1 343 ? -6.355 18.531 6.121 1 98.5 343 ILE B CA 1
ATOM 5676 C C . ILE B 1 343 ? -4.875 18.234 5.871 1 98.5 343 ILE B C 1
ATOM 5678 O O . ILE B 1 343 ? -4.012 18.688 6.625 1 98.5 343 ILE B O 1
ATOM 5682 N N . ALA B 1 344 ? -4.605 17.406 4.895 1 98.25 344 ALA B N 1
ATOM 5683 C CA . ALA B 1 344 ? -3.236 17.016 4.574 1 98.25 344 ALA B CA 1
ATOM 5684 C C . ALA B 1 344 ? -3.021 16.953 3.066 1 98.25 344 ALA B C 1
ATOM 5686 O O . ALA B 1 344 ? -3.967 16.719 2.305 1 98.25 344 ALA B O 1
ATOM 5687 N N . PHE B 1 345 ? -1.766 17.172 2.662 1 97.69 345 PHE B N 1
ATOM 5688 C CA . PHE B 1 345 ? -1.32 17.125 1.274 1 97.69 345 PHE B CA 1
ATOM 5689 C C . PHE B 1 345 ? -0.302 16 1.073 1 97.69 345 PHE B C 1
ATOM 5691 O O . PHE B 1 345 ? 0.375 15.594 2.02 1 97.69 345 PHE B O 1
ATOM 5698 N N . GLY B 1 346 ? -0.222 15.516 -0.128 1 96.5 346 GLY B N 1
ATOM 5699 C CA . GLY B 1 346 ? 0.779 14.492 -0.397 1 96.5 346 GLY B CA 1
ATOM 5700 C C . GLY B 1 346 ? 0.974 14.227 -1.877 1 96.5 346 GLY B C 1
ATOM 5701 O O . GLY B 1 346 ? 0.164 14.648 -2.703 1 96.5 346 GLY B O 1
ATOM 5702 N N . SER B 1 347 ? 1.996 13.422 -2.184 1 97 347 SER B N 1
ATOM 5703 C CA . SER B 1 347 ? 2.381 13.102 -3.553 1 97 347 SER B CA 1
ATOM 5704 C C . SER B 1 347 ? 1.224 12.461 -4.312 1 97 347 SER B C 1
ATOM 5706 O O . SER B 1 347 ? 0.413 11.734 -3.729 1 97 347 SER B O 1
ATOM 5708 N N . GLY B 1 348 ? 1.213 12.703 -5.727 1 92.19 348 GLY B N 1
ATOM 5709 C CA . GLY B 1 348 ? 0.182 12.133 -6.578 1 92.19 348 GLY B CA 1
ATOM 5710 C C . GLY B 1 348 ? -0.386 13.125 -7.578 1 92.19 348 GLY B C 1
ATOM 5711 O O . GLY B 1 348 ? -0.406 12.859 -8.781 1 92.19 348 GLY B O 1
ATOM 5712 N N . PHE B 1 349 ? -0.721 14.57 -7.117 1 96.88 349 PHE B N 1
ATOM 5713 C CA . PHE B 1 349 ? -0.759 15.281 -5.844 1 96.88 349 PHE B CA 1
ATOM 5714 C C . PHE B 1 349 ? -2.156 15.234 -5.234 1 96.88 349 PHE B C 1
ATOM 5716 O O . PHE B 1 349 ? -3.154 15.297 -5.957 1 96.88 349 PHE B O 1
ATOM 5723 N N . LYS B 1 350 ? -2.27 15.047 -3.984 1 98.31 350 LYS B N 1
ATOM 5724 C CA . LYS B 1 350 ? -3.539 14.844 -3.291 1 98.31 350 LYS B CA 1
ATOM 5725 C C . LYS B 1 350 ? -3.729 15.875 -2.18 1 98.31 350 LYS B C 1
ATOM 5727 O O . LYS B 1 350 ? -2.754 16.422 -1.663 1 98.31 350 LYS B O 1
ATOM 5732 N N . CYS B 1 351 ? -4.906 16.156 -1.888 1 98.06 351 CYS B N 1
ATOM 5733 C CA . CYS B 1 351 ? -5.383 16.922 -0.744 1 98.06 351 CYS B CA 1
ATOM 5734 C C . CYS B 1 351 ? -6.602 16.266 -0.112 1 98.06 351 CYS B C 1
ATOM 5736 O O . CYS B 1 351 ? -7.656 16.172 -0.741 1 98.06 351 CYS B O 1
ATOM 5738 N N . ASN B 1 352 ? -6.484 15.852 1.128 1 98.75 352 ASN B N 1
ATOM 5739 C CA . ASN B 1 352 ? -7.562 15.109 1.763 1 98.75 352 ASN B CA 1
ATOM 5740 C C . ASN B 1 352 ? -7.949 15.719 3.109 1 98.75 352 ASN B C 1
ATOM 5742 O O . ASN B 1 352 ? -7.086 16.172 3.863 1 98.75 352 ASN B O 1
ATOM 5746 N N . SER B 1 353 ? -9.273 15.688 3.371 1 98.69 353 SER B N 1
ATOM 5747 C CA . SER B 1 353 ? -9.828 16.25 4.594 1 98.69 353 SER B CA 1
ATOM 5748 C C . SER B 1 353 ? -10.594 15.203 5.395 1 98.69 353 SER B C 1
ATOM 5750 O O . SER B 1 353 ? -11.281 14.352 4.816 1 98.69 353 SER B O 1
ATOM 5752 N N . ALA B 1 354 ? -10.438 15.234 6.648 1 98.88 354 ALA B N 1
ATOM 5753 C CA . ALA B 1 354 ? -11.297 14.523 7.594 1 98.88 354 ALA B CA 1
ATOM 5754 C C . ALA B 1 354 ? -11.914 15.492 8.602 1 98.88 354 ALA B C 1
ATOM 5756 O O . ALA B 1 354 ? -11.25 16.406 9.086 1 98.88 354 ALA B O 1
ATOM 5757 N N . VAL B 1 355 ? -13.164 15.312 8.859 1 98.88 355 VAL B N 1
ATOM 5758 C CA . VAL B 1 355 ? -13.891 16.109 9.844 1 98.88 355 VAL B CA 1
ATOM 5759 C C . VAL B 1 355 ? -14.352 15.219 10.992 1 98.88 355 VAL B C 1
ATOM 5761 O O . VAL B 1 355 ? -14.992 14.188 10.773 1 98.88 355 VAL B O 1
ATOM 5764 N N . TRP B 1 356 ? -14.031 15.672 12.195 1 98.81 356 TRP B N 1
ATOM 5765 C CA . TRP B 1 356 ? -14.391 14.945 13.406 1 98.81 356 TRP B CA 1
ATOM 5766 C C . TRP B 1 356 ? -15.281 15.789 14.305 1 98.81 356 TRP B C 1
ATOM 5768 O O . TRP B 1 356 ? -15.211 17.016 14.273 1 98.81 356 TRP B O 1
ATOM 5778 N N . GLN B 1 357 ? -16.109 15.141 15.078 1 98.81 357 GLN B N 1
ATOM 5779 C CA . GLN B 1 357 ? -16.875 15.781 16.141 1 98.81 357 GLN B CA 1
ATOM 5780 C C . GLN B 1 357 ? -16.547 15.164 17.5 1 98.81 357 GLN B C 1
ATOM 5782 O O . GLN B 1 357 ? -16.594 13.945 17.656 1 98.81 357 GLN B O 1
ATOM 5787 N N . ALA B 1 358 ? -16.188 15.984 18.453 1 98.75 358 ALA B N 1
ATOM 5788 C CA . ALA B 1 358 ? -15.891 15.508 19.797 1 98.75 358 ALA B CA 1
ATOM 5789 C C . ALA B 1 358 ? -17.156 15.023 20.5 1 98.75 358 ALA B C 1
ATOM 5791 O O . ALA B 1 358 ? -18.156 15.742 20.547 1 98.75 358 ALA B O 1
ATOM 5792 N N . LEU B 1 359 ? -17.078 13.852 21.094 1 98.12 359 LEU B N 1
ATOM 5793 C CA . LEU B 1 359 ? -18.234 13.242 21.734 1 98.12 359 LEU B CA 1
ATOM 5794 C C . LEU B 1 359 ? -18.25 13.531 23.219 1 98.12 359 LEU B C 1
ATOM 5796 O O . LEU B 1 359 ? -19.234 13.25 23.906 1 98.12 359 LEU B O 1
ATOM 5800 N N . ARG B 1 360 ? -17.156 14.094 23.672 1 97.75 360 ARG B N 1
ATOM 5801 C CA . ARG B 1 360 ? -16.953 14.445 25.062 1 97.75 360 ARG B CA 1
ATOM 5802 C C . ARG B 1 360 ? -15.867 15.5 25.219 1 97.75 360 ARG B C 1
ATOM 5804 O O . ARG B 1 360 ? -15.148 15.805 24.25 1 97.75 360 ARG B O 1
ATOM 5811 N N . ASN B 1 361 ? -15.844 16.078 26.422 1 97.62 361 ASN B N 1
ATOM 5812 C CA . ASN B 1 361 ? -14.633 16.844 26.734 1 97.62 361 ASN B CA 1
ATOM 5813 C C . ASN B 1 361 ? -13.406 15.938 26.797 1 97.62 361 ASN B C 1
ATOM 5815 O O . ASN B 1 361 ? -13.398 14.938 27.516 1 97.62 361 ASN B O 1
ATOM 5819 N N . VAL B 1 362 ? -12.438 16.281 25.969 1 96.62 362 VAL B N 1
ATOM 5820 C CA . VAL B 1 362 ? -11.266 15.414 25.938 1 96.62 362 VAL B CA 1
ATOM 5821 C C . VAL B 1 362 ? -10.164 15.984 26.828 1 96.62 362 VAL B C 1
ATOM 5823 O O . VAL B 1 362 ? -9.719 17.109 26.625 1 96.62 362 VAL B O 1
ATOM 5826 N N . ARG B 1 363 ? -9.734 15.242 27.781 1 91.88 363 ARG B N 1
ATOM 5827 C CA . ARG B 1 363 ? -8.688 15.633 28.719 1 91.88 363 ARG B CA 1
ATOM 5828 C C . ARG B 1 363 ? -7.305 15.344 28.141 1 91.88 363 ARG B C 1
ATOM 5830 O O . ARG B 1 363 ? -7.164 14.508 27.25 1 91.88 363 ARG B O 1
ATOM 5837 N N . PRO B 1 364 ? -6.332 16.047 28.656 1 90.81 364 PRO B N 1
ATOM 5838 C CA . PRO B 1 364 ? -4.965 15.719 28.234 1 90.81 364 PRO B CA 1
ATOM 5839 C C . PRO B 1 364 ? -4.59 14.266 28.516 1 90.81 364 PRO B C 1
ATOM 5841 O O . PRO B 1 364 ? -4.938 13.727 29.562 1 90.81 364 PRO B O 1
ATOM 5844 N N . SER B 1 365 ? -4.094 13.633 27.484 1 85.75 365 SER B N 1
ATOM 5845 C CA . SER B 1 365 ? -3.678 12.234 27.641 1 85.75 365 SER B CA 1
ATOM 5846 C C . SER B 1 365 ? -2.389 12.125 28.438 1 85.75 365 SER B C 1
ATOM 5848 O O . SER B 1 365 ? -1.414 12.828 28.172 1 85.75 365 SER B O 1
ATOM 5850 N N . PRO B 1 366 ? -2.533 11.117 29.422 1 82.5 366 PRO B N 1
ATOM 5851 C CA . PRO B 1 366 ? -1.257 10.828 30.078 1 82.5 366 PRO B CA 1
ATOM 5852 C C . PRO B 1 366 ? -0.272 10.102 29.172 1 82.5 366 PRO B C 1
ATOM 5854 O O . PRO B 1 366 ? -0.677 9.258 28.359 1 82.5 366 PRO B O 1
ATOM 5857 N N . ASN B 1 367 ? 0.918 10.531 28.953 1 84.31 367 ASN B N 1
ATOM 5858 C CA . ASN B 1 367 ? 1.963 9.891 28.156 1 84.31 367 ASN B CA 1
ATOM 5859 C C . ASN B 1 367 ? 1.863 10.266 26.688 1 84.31 367 ASN B C 1
ATOM 5861 O O . ASN B 1 367 ? 2.301 9.508 25.812 1 84.31 367 ASN B O 1
ATOM 5865 N N . GLY B 1 368 ? 1.063 11.242 26.406 1 89.94 368 GLY B N 1
ATOM 5866 C CA . GLY B 1 368 ? 1.017 11.734 25.047 1 89.94 368 GLY B CA 1
ATOM 5867 C C . GLY B 1 368 ? 2.307 12.398 24.594 1 89.94 368 GLY B C 1
ATOM 5868 O O . GLY B 1 368 ? 3.23 12.57 25.406 1 89.94 368 GLY B O 1
ATOM 5869 N N . PRO B 1 369 ? 2.406 12.664 23.312 1 93.88 369 PRO B N 1
ATOM 5870 C CA . PRO B 1 369 ? 3.66 13.195 22.781 1 93.88 369 PRO B CA 1
ATOM 5871 C C . PRO B 1 369 ? 3.996 14.578 23.344 1 93.88 369 PRO B C 1
ATOM 5873 O O . PRO B 1 369 ? 5.152 15.008 23.297 1 93.88 369 PRO B O 1
ATOM 5876 N N . TRP B 1 370 ? 3.004 15.266 23.922 1 96.62 370 TRP B N 1
ATOM 5877 C CA . TRP B 1 370 ? 3.195 16.625 24.391 1 96.62 370 TRP B CA 1
ATOM 5878 C C . TRP B 1 370 ? 3.316 16.672 25.906 1 96.62 370 TRP B C 1
ATOM 5880 O O . TRP B 1 370 ? 3.551 17.734 26.5 1 96.62 370 TRP B O 1
ATOM 5890 N N . GLU B 1 371 ? 3.145 15.602 26.547 1 92.62 371 GLU B N 1
ATOM 5891 C CA . GLU B 1 371 ? 3.006 15.562 28 1 92.62 371 GLU B CA 1
ATOM 5892 C C . GLU B 1 371 ? 4.184 16.25 28.688 1 92.62 371 GLU B C 1
ATOM 5894 O O . GLU B 1 371 ? 3.998 17 29.656 1 92.62 371 GLU B O 1
ATOM 5899 N N . ASP B 1 372 ? 5.328 16.078 28.203 1 92.25 372 ASP B N 1
ATOM 5900 C CA . ASP B 1 372 ? 6.523 16.547 28.906 1 92.25 372 ASP B CA 1
ATOM 5901 C C . ASP B 1 372 ? 6.871 17.984 28.516 1 92.25 372 ASP B C 1
ATOM 5903 O O . ASP B 1 372 ? 7.762 18.594 29.125 1 92.25 372 ASP B O 1
ATOM 5907 N N . CYS B 1 373 ? 6.105 18.547 27.594 1 95.56 373 CYS B N 1
ATOM 5908 C CA . CYS B 1 373 ? 6.625 19.828 27.109 1 95.56 373 CYS B CA 1
ATOM 5909 C C . CYS B 1 373 ? 5.492 20.797 26.812 1 95.56 373 CYS B C 1
ATOM 5911 O O . CYS B 1 373 ? 5.734 21.906 26.359 1 95.56 373 CYS B O 1
ATOM 5913 N N . ILE B 1 374 ? 4.281 20.453 27.078 1 96.56 374 ILE B N 1
ATOM 5914 C CA . ILE B 1 374 ? 3.131 21.234 26.625 1 96.56 374 ILE B CA 1
ATOM 5915 C C . ILE B 1 374 ? 3.203 22.641 27.219 1 96.56 374 ILE B C 1
ATOM 5917 O O . ILE B 1 374 ? 2.768 23.609 26.594 1 96.56 374 ILE B O 1
ATOM 5921 N N . HIS B 1 375 ? 3.75 22.844 28.359 1 95.69 375 HIS B N 1
ATOM 5922 C CA . HIS B 1 375 ? 3.799 24.125 29.062 1 95.69 375 HIS B CA 1
ATOM 5923 C C . HIS B 1 375 ? 4.793 25.078 28.422 1 95.69 375 HIS B C 1
ATOM 5925 O O . HIS B 1 375 ? 4.742 26.281 28.641 1 95.69 375 HIS B O 1
ATOM 5931 N N . LYS B 1 376 ? 5.641 24.594 27.609 1 96.62 376 LYS B N 1
ATOM 5932 C CA . LYS B 1 376 ? 6.633 25.422 26.922 1 96.62 376 LYS B CA 1
ATOM 5933 C C . LYS B 1 376 ? 6.051 26.031 25.656 1 96.62 376 LYS B C 1
ATOM 5935 O O . LYS B 1 376 ? 6.656 26.938 25.062 1 96.62 376 LYS B O 1
ATOM 5940 N N . TYR B 1 377 ? 4.914 25.625 25.359 1 96.5 377 TYR B N 1
ATOM 5941 C CA . TYR B 1 377 ? 4.352 26.047 24.078 1 96.5 377 TYR B CA 1
ATOM 5942 C C . TYR B 1 377 ? 3.115 26.906 24.297 1 96.5 377 TYR B C 1
ATOM 5944 O O . TYR B 1 377 ? 2.35 26.703 25.234 1 96.5 377 TYR B O 1
ATOM 5952 N N . PRO B 1 378 ? 2.801 27.812 23.375 1 97 378 PRO B N 1
ATOM 5953 C CA . PRO B 1 378 ? 3.49 28.047 22.094 1 97 378 PRO B CA 1
ATOM 5954 C C . PRO B 1 378 ? 4.812 28.781 22.266 1 97 378 PRO B C 1
ATOM 5956 O O . PRO B 1 378 ? 5.008 29.484 23.266 1 97 378 PRO B O 1
ATOM 5959 N N . VAL B 1 379 ? 5.664 28.578 21.375 1 95.38 379 VAL B N 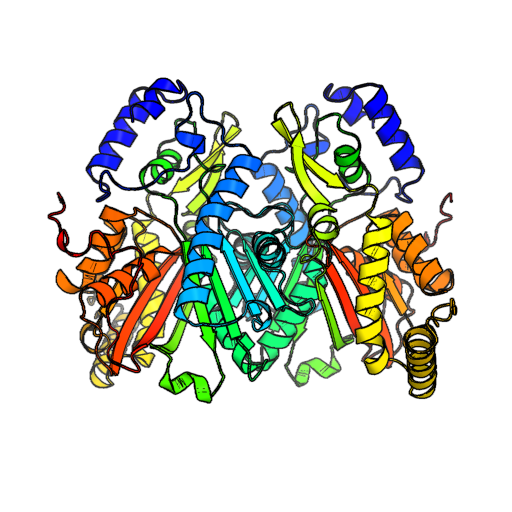1
ATOM 5960 C CA . VAL B 1 379 ? 6.91 29.328 21.312 1 95.38 379 VAL B CA 1
ATOM 5961 C C . VAL B 1 379 ? 6.82 30.359 20.188 1 95.38 379 VAL B C 1
ATOM 5963 O O . VAL B 1 379 ? 5.98 30.25 19.297 1 95.38 379 VAL B O 1
ATOM 5966 N N . GLU B 1 380 ? 7.66 31.391 20.281 1 89.38 380 GLU B N 1
ATOM 5967 C CA . GLU B 1 380 ? 7.758 32.375 19.203 1 89.38 380 GLU B CA 1
ATOM 5968 C C . GLU B 1 380 ? 8.555 31.812 18.031 1 89.38 380 GLU B C 1
ATOM 5970 O O . GLU B 1 380 ? 9.641 31.266 18.203 1 89.38 380 GLU B O 1
ATOM 5975 N N . ILE B 1 381 ? 7.895 31.812 16.969 1 82.81 381 ILE B N 1
ATOM 5976 C CA . ILE B 1 381 ? 8.562 31.297 15.773 1 82.81 381 ILE B CA 1
ATOM 5977 C C . ILE B 1 381 ? 9.133 32.469 14.969 1 82.81 381 ILE B C 1
ATOM 5979 O O . ILE B 1 381 ? 8.508 33.531 14.859 1 82.81 381 ILE B O 1
ATOM 5983 N N . VAL B 1 382 ? 10.43 32.375 14.625 1 66.19 382 VAL B N 1
ATOM 5984 C CA . VAL B 1 382 ? 11.078 33.406 13.805 1 66.19 382 VAL B CA 1
ATOM 5985 C C . VAL B 1 382 ? 10.477 33.375 12.398 1 66.19 382 VAL B C 1
ATOM 5987 O O . VAL B 1 382 ? 10.391 32.344 11.766 1 66.19 382 VAL B O 1
ATOM 5990 N N . THR B 1 383 ? 9.633 34.406 12.094 1 60.62 383 THR B N 1
ATOM 5991 C CA . THR B 1 383 ? 9.102 34.5 10.742 1 60.62 383 THR B CA 1
ATOM 5992 C C . THR B 1 383 ? 10.117 35.125 9.805 1 60.62 383 THR B C 1
ATOM 5994 O O . THR B 1 383 ? 10.945 35.938 10.234 1 60.62 383 THR B O 1
#